Protein AF-0000000084770234 (afdb_homodimer)

Radius of gyration: 24.76 Å; Cα contacts (8 Å, |Δi|>4): 923; chains: 2; bounding box: 80×74×51 Å

Solvent-accessible surface area (backbone atoms only — not comparable to full-atom values): 25703 Å² total; per-residue (Å²): 112,69,66,36,48,53,51,21,36,55,40,20,42,49,24,14,49,23,6,31,49,19,10,47,62,49,57,75,41,78,80,66,53,59,42,56,46,5,31,51,28,8,23,37,27,14,31,39,46,32,45,17,38,73,40,32,38,40,50,13,32,72,72,62,31,62,66,55,21,48,52,26,16,51,47,20,30,52,51,44,58,55,52,54,74,68,56,74,75,61,76,73,66,73,74,65,77,80,74,58,70,90,70,72,87,74,76,69,66,60,59,54,49,50,50,52,49,29,36,53,33,33,39,43,14,51,53,42,29,52,51,45,20,63,40,27,21,55,50,9,35,50,28,29,53,28,23,67,77,27,63,69,50,14,51,53,48,25,52,55,47,18,62,58,22,21,52,49,6,32,52,20,13,46,33,27,26,63,39,65,71,30,57,62,60,12,36,48,49,16,30,55,19,18,46,25,8,34,51,19,24,53,49,39,56,72,75,42,69,83,64,71,58,65,61,56,51,40,32,50,43,7,15,35,17,19,33,41,43,44,47,27,62,65,41,30,40,54,47,3,33,74,40,34,32,56,70,52,10,43,51,25,18,52,52,20,23,50,52,40,50,51,50,54,49,56,49,55,71,69,43,68,80,87,62,70,126,113,68,66,38,48,54,50,21,37,55,40,20,43,49,24,13,48,22,6,29,49,18,11,46,62,48,58,75,41,76,79,64,53,57,43,57,48,5,32,50,27,8,23,36,29,12,31,38,46,33,45,18,39,73,39,32,38,39,51,15,32,73,71,61,30,60,66,54,22,49,53,28,17,52,48,19,30,52,51,45,58,56,52,55,73,68,56,73,75,62,77,69,66,71,72,64,74,79,74,57,69,87,69,71,83,74,73,68,65,61,59,52,51,50,49,52,50,29,36,53,33,34,38,42,14,52,53,43,27,51,51,45,20,63,39,26,20,56,51,9,34,49,28,29,53,28,22,66,76,29,63,68,51,15,50,54,48,27,52,54,47,19,62,56,23,22,51,50,5,32,52,18,12,46,33,26,25,64,40,65,70,29,56,63,60,12,37,49,48,15,30,56,20,18,46,25,9,34,50,20,25,53,48,39,56,71,75,43,70,85,66,70,55,66,64,55,50,39,33,51,44,8,15,36,18,19,32,41,42,44,47,26,60,64,42,29,41,53,47,4,33,74,39,34,31,57,70,53,10,42,52,25,18,50,51,20,24,50,52,41,50,50,51,52,49,55,50,53,72,70,44,69,80,88,64,71,126

Secondary structure (DSSP, 8-state):
-HHHHHHHHHHHHHHHHHHHHHHHHHHTSPPP-HHHHHHHHHHHHHHHHHIIIIIIIHHHHHHH-HHHHHHHHHHHHHHHHHHHTTSPPP-----SSTTSS---SS-THHHHHHHHHHHHHHHHHHHHHHHHHHHHHHHHHHHHHHHHH-HHHHHHHHHHHHHHHHHHHHHHHHHHHHHH--HHHHHHHHHHHHTHHHHHHHHHHHH-TT---HHH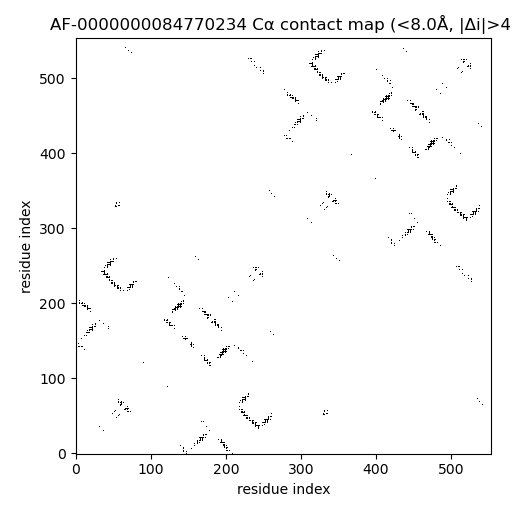HHHHHHHHHHHHHHHIIIIIHHHHHHHH-HHHHHHHHHHHHHHHHHHHHHHHHHS-TT---/-HHHHHHHHHHHHHHHHHHHHHHHHHHTSPPPPHHHHHHHHHHHHHHHHHIIIIIIIHHHHHHH-HHHHHHHHHHHHHHHHHHHTTSPPP-----SSTTSS---SS-THHHHHHHHHHHHHHHHHHHHHHHHHHHHHHHHHHHHHHHHH-HHHHHHHHHHHHHHHHHHHHHHHHHHHHHH--HHHHHHHHHHHHTHHHHHHHHHHHH-TT---HHHHHHHHHHHHHHHHHHIIIIIHHHHHHHH-HHHHHHHHHHHHHHHHHHHHHHHHHS-TT---

pLDDT: mean 82.77, std 14.8, range [34.56, 96.69]

Organism: Brachypodium distachyon (NCBI:txid15368)

Foldseek 3Di:
DVVLLVLLLVLLVLLLVLLLLLLVVQLVDPQDDLQVLLLLLLLLLLLLLLCLVVPLLVLLCVPQHDPLLVVLLVVLQVVLVVVLVPQDQDPPPPPPPPPPPPPDDDDPPVVVVVLVVLSLLQSLLLSLLVLLLLLLLLLSLVLSLLSVVHSLSSNLSSVLSSVSSSSSSNNNLNSNCNNVVDSCRSSVSSSVSSCSNSVNSVVCCVPPVPHDDPSVSSSSSSSSSNSSNNSSVPRSLVSSCVRNNDVSSNVSSVVSNVVSVVSVVVSVVVRPPVPSD/DVVLLVLLLVLLVLLLVLLLLLLVVQLVDPQDALQVLLLLLLLLLLLLLLCLVVPLLVLLCVPQHDPLLVVLLVVLQVVLVVVLVPQDQDPPPPPPPPPVPPPDDDDPPVVVVVLVVLSLLQSLLLSLLVLLLLLLLLLSVVLSLLSVVHSLSNNLSSVLSSVSSSSSSNNNLNSNCNNVVDSVRSSVSSSVSSCSNSVNSVVCCVPPVPHDDPSVSSSSSSSSSNSSNNSSVPRSLVSSCVRNNDVSSNVSSVVSNVVSVVSVVVSVVVRPPVPSD

Structure (mmCIF, N/CA/C/O backbone):
data_AF-0000000084770234-model_v1
#
loop_
_entity.id
_entity.type
_entity.pdbx_description
1 polymer 'Zinc transporter ZTP29'
#
loop_
_atom_site.group_PDB
_atom_site.id
_atom_site.type_symbol
_atom_site.label_atom_id
_atom_site.label_alt_id
_atom_site.label_comp_id
_atom_site.label_asym_id
_atom_site.label_entity_id
_atom_site.label_seq_id
_atom_site.pdbx_PDB_ins_code
_atom_site.Cartn_x
_atom_site.Cartn_y
_atom_site.Cartn_z
_atom_site.occupancy
_atom_site.B_iso_or_equiv
_atom_site.auth_seq_id
_atom_site.auth_comp_id
_atom_site.auth_asym_id
_atom_site.auth_atom_id
_atom_site.pdbx_PDB_model_num
ATOM 1 N N . MET A 1 1 ? 7.039 -36.281 -16.188 1 55.97 1 MET A N 1
ATOM 2 C CA . MET A 1 1 ? 7.621 -35.375 -15.188 1 55.97 1 MET A CA 1
ATOM 3 C C . MET A 1 1 ? 8.734 -34.531 -15.797 1 55.97 1 MET A C 1
ATOM 5 O O . MET A 1 1 ? 8.781 -33.312 -15.594 1 55.97 1 MET A O 1
ATOM 9 N N . GLU A 1 2 ? 9.531 -35.219 -16.656 1 64.38 2 GLU A N 1
ATOM 10 C CA . GLU A 1 2 ? 10.68 -34.594 -17.281 1 64.38 2 GLU A CA 1
ATOM 11 C C . GLU A 1 2 ? 10.242 -33.531 -18.297 1 64.38 2 GLU A C 1
ATOM 13 O O . GLU A 1 2 ? 10.805 -32.438 -18.344 1 64.38 2 GLU A O 1
ATOM 18 N N . SER A 1 3 ? 9.141 -33.844 -18.922 1 75.38 3 SER A N 1
ATOM 19 C CA . SER A 1 3 ? 8.703 -32.938 -19.969 1 75.38 3 SER A CA 1
ATOM 20 C C . SER A 1 3 ? 8.172 -31.625 -19.359 1 75.38 3 SER A C 1
ATOM 22 O O . SER A 1 3 ? 8.453 -30.547 -19.875 1 75.38 3 SER A O 1
ATOM 24 N N . HIS A 1 4 ? 7.617 -31.781 -18.234 1 82.25 4 HIS A N 1
ATOM 25 C CA . HIS A 1 4 ? 7.047 -30.594 -17.594 1 82.25 4 HIS A CA 1
ATOM 26 C C . HIS A 1 4 ? 8.141 -29.672 -17.047 1 82.25 4 HIS A C 1
ATOM 28 O O . HIS A 1 4 ? 7.992 -28.453 -17.047 1 82.25 4 HIS A O 1
ATOM 34 N N . VAL A 1 5 ? 9.258 -30.359 -16.75 1 86.88 5 VAL A N 1
ATOM 35 C CA . VAL A 1 5 ? 10.352 -29.594 -16.172 1 86.88 5 VAL A CA 1
ATOM 36 C C . VAL A 1 5 ? 10.984 -28.703 -17.266 1 86.88 5 VAL A C 1
ATOM 38 O O . VAL A 1 5 ? 11.227 -27.516 -17.031 1 86.88 5 VAL A O 1
ATOM 41 N N . TRP A 1 6 ? 11.156 -29.266 -18.406 1 90.69 6 TRP A N 1
ATOM 42 C CA . TRP A 1 6 ? 11.758 -28.531 -19.5 1 90.69 6 TRP A CA 1
ATOM 43 C C . TRP A 1 6 ? 10.852 -27.391 -19.938 1 90.69 6 TRP A C 1
ATOM 45 O O . TRP A 1 6 ? 11.32 -26.297 -20.266 1 90.69 6 TRP A O 1
ATOM 55 N N . VAL A 1 7 ? 9.672 -27.703 -19.984 1 90.62 7 VAL A N 1
ATOM 56 C CA . VAL A 1 7 ? 8.695 -26.688 -20.359 1 90.62 7 VAL A CA 1
ATOM 57 C C . VAL A 1 7 ? 8.703 -25.562 -19.328 1 90.62 7 VAL A C 1
ATOM 59 O O . VAL A 1 7 ? 8.758 -24.375 -19.688 1 90.62 7 VAL A O 1
ATOM 62 N N . ALA A 1 8 ? 8.672 -25.969 -18.094 1 90.94 8 ALA A N 1
ATOM 63 C CA . ALA A 1 8 ? 8.672 -24.984 -17.016 1 90.94 8 ALA A CA 1
ATOM 64 C C . ALA A 1 8 ? 9.945 -24.141 -17.031 1 90.94 8 ALA A C 1
ATOM 66 O O . ALA A 1 8 ? 9.906 -22.938 -16.797 1 90.94 8 ALA A O 1
ATOM 67 N N . LEU A 1 9 ? 11.008 -24.797 -17.328 1 93.25 9 LEU A N 1
ATOM 68 C CA . LEU A 1 9 ? 12.289 -24.094 -17.391 1 93.25 9 LEU A CA 1
ATOM 69 C C . LEU A 1 9 ? 12.297 -23.094 -18.547 1 93.25 9 LEU A C 1
ATOM 71 O O . LEU A 1 9 ? 12.727 -21.953 -18.375 1 93.25 9 LEU A O 1
ATOM 75 N N . ALA A 1 10 ? 11.859 -23.484 -19.625 1 93.94 10 ALA A N 1
ATOM 76 C CA . ALA A 1 10 ? 11.781 -22.578 -20.781 1 93.94 10 ALA A CA 1
ATOM 77 C C . ALA A 1 10 ? 10.883 -21.391 -20.484 1 93.94 10 ALA A C 1
ATOM 79 O O . ALA A 1 10 ? 11.242 -20.25 -20.797 1 93.94 10 ALA A O 1
ATOM 80 N N . LEU A 1 11 ? 9.797 -21.672 -19.891 1 91.44 11 LEU A N 1
ATOM 81 C CA . LEU A 1 11 ? 8.844 -20.609 -19.562 1 91.44 11 LEU A CA 1
ATOM 82 C C . LEU A 1 11 ? 9.43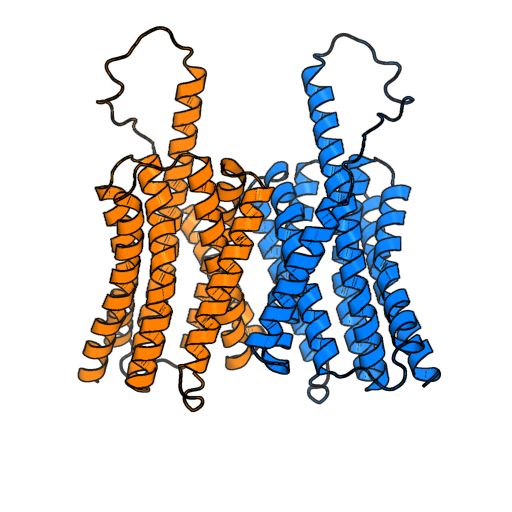8 -19.656 -18.531 1 91.44 11 LEU A C 1
ATOM 84 O O . LEU A 1 11 ? 9.242 -18.438 -18.625 1 91.44 11 LEU A O 1
ATOM 88 N N . SER A 1 12 ? 10.102 -20.203 -17.594 1 92.25 12 SER A N 1
ATOM 89 C CA . SER A 1 12 ? 10.703 -19.375 -16.547 1 92.25 12 SER A CA 1
ATOM 90 C C . SER A 1 12 ? 11.836 -18.516 -17.125 1 92.25 12 SER A C 1
ATOM 92 O O . SER A 1 12 ? 12.102 -17.422 -16.625 1 92.25 12 SER A O 1
ATOM 94 N N . PHE A 1 13 ? 12.461 -19 -18.156 1 93.62 13 PHE A N 1
ATOM 95 C CA . PHE A 1 13 ? 13.492 -18.203 -18.812 1 93.62 13 PHE A CA 1
ATOM 96 C C . PHE A 1 13 ? 12.875 -16.984 -19.5 1 93.62 13 PHE A C 1
ATOM 98 O O . PHE A 1 13 ? 13.5 -15.922 -19.562 1 93.62 13 PHE A O 1
ATOM 105 N N . VAL A 1 14 ? 11.703 -17.141 -19.938 1 91 14 VAL A N 1
ATOM 106 C CA . VAL A 1 14 ? 11 -16 -20.516 1 91 14 VAL A CA 1
ATOM 107 C C . VAL A 1 14 ? 10.828 -14.914 -19.453 1 91 14 VAL A C 1
ATOM 109 O O . VAL A 1 14 ? 11.062 -13.734 -19.719 1 91 14 VAL A O 1
ATOM 112 N N . GLY A 1 15 ? 10.453 -15.336 -18.312 1 88.38 15 GLY A N 1
ATOM 113 C CA . GLY A 1 15 ? 10.352 -14.391 -17.219 1 88.38 15 GLY A CA 1
ATOM 114 C C . GLY A 1 15 ? 11.664 -13.727 -16.859 1 88.38 15 GLY A C 1
ATOM 115 O O . GLY A 1 15 ? 11.742 -12.5 -16.75 1 88.38 15 GLY A O 1
ATOM 116 N N . GLY A 1 16 ? 12.641 -14.555 -16.734 1 90.19 16 GLY A N 1
ATOM 117 C CA . GLY A 1 16 ? 13.969 -14.031 -16.438 1 90.19 16 GLY A CA 1
ATOM 118 C C . GLY A 1 16 ? 14.477 -13.062 -17.484 1 90.19 16 GLY A C 1
ATOM 119 O O . GLY A 1 16 ? 15.023 -12.008 -17.156 1 90.19 16 GLY A O 1
ATOM 120 N N . LEU A 1 17 ? 14.289 -13.375 -18.688 1 93.69 17 LEU A N 1
ATOM 121 C CA . LEU A 1 17 ? 14.742 -12.547 -19.797 1 93.69 17 LEU A CA 1
ATOM 122 C C . LEU A 1 17 ? 13.945 -11.242 -19.859 1 93.69 17 LEU A C 1
ATOM 124 O O . LEU A 1 17 ? 14.461 -10.219 -20.312 1 93.69 17 LEU A O 1
ATOM 128 N N . SER A 1 18 ? 12.766 -11.297 -19.438 1 93 18 SER A N 1
ATOM 129 C CA . SER A 1 18 ? 11.953 -10.086 -19.406 1 93 18 SER A CA 1
ATOM 130 C C . SER A 1 18 ? 12.531 -9.07 -18.422 1 93 18 SER A C 1
ATOM 132 O O . SER A 1 18 ? 12.508 -7.863 -18.688 1 93 18 SER A O 1
ATOM 134 N N . THR A 1 19 ? 13.008 -9.57 -17.312 1 93.5 19 THR A N 1
ATOM 135 C CA . THR A 1 19 ? 13.711 -8.688 -16.391 1 93.5 19 THR A CA 1
ATOM 136 C C . THR A 1 19 ? 14.93 -8.07 -17.062 1 93.5 19 THR A C 1
ATOM 138 O O . THR A 1 19 ? 15.195 -6.875 -16.906 1 93.5 19 THR A O 1
ATOM 141 N N . SER A 1 20 ? 15.617 -8.859 -17.844 1 94.81 20 SER A N 1
ATOM 142 C CA . SER A 1 20 ? 16.766 -8.375 -18.609 1 94.81 20 SER A CA 1
ATOM 143 C C . SER A 1 20 ? 16.344 -7.324 -19.625 1 94.81 20 SER A C 1
ATOM 145 O O . SER A 1 20 ? 17.062 -6.352 -19.859 1 94.81 20 SER A O 1
ATOM 147 N N . LEU A 1 21 ? 15.273 -7.57 -20.219 1 93.69 21 LEU A N 1
ATOM 148 C CA . LEU A 1 21 ? 14.75 -6.613 -21.188 1 93.69 21 LEU A CA 1
ATOM 149 C C . LEU A 1 21 ? 14.461 -5.27 -20.516 1 93.69 21 LEU A C 1
ATOM 151 O O . LEU A 1 21 ? 14.734 -4.215 -21.094 1 93.69 21 LEU A O 1
ATOM 155 N N . GLY A 1 22 ? 13.867 -5.297 -19.375 1 91.38 22 GLY A N 1
ATOM 156 C CA . GLY A 1 22 ? 13.672 -4.066 -18.625 1 91.38 22 GLY A CA 1
ATOM 157 C C . GLY A 1 22 ? 14.969 -3.32 -18.359 1 91.38 22 GLY A C 1
ATOM 158 O O . GLY A 1 22 ? 15.031 -2.098 -18.516 1 91.38 22 GLY A O 1
ATOM 159 N N . ALA A 1 23 ? 15.953 -4.094 -18 1 93.94 23 ALA A N 1
ATOM 160 C CA . ALA A 1 23 ? 17.266 -3.504 -17.766 1 93.94 23 ALA A CA 1
ATOM 161 C C . ALA A 1 23 ? 17.828 -2.891 -19.047 1 93.94 23 ALA A C 1
ATOM 163 O O . ALA A 1 23 ? 18.438 -1.825 -19.016 1 93.94 23 ALA A O 1
ATOM 164 N N . LEU A 1 24 ? 17.609 -3.553 -20.109 1 93.25 24 LEU A N 1
ATOM 165 C CA . LEU A 1 24 ? 18.078 -3.074 -21.406 1 93.25 24 LEU A CA 1
ATOM 166 C C . LEU A 1 24 ? 17.438 -1.732 -21.766 1 93.25 24 LEU A C 1
ATOM 168 O O . LEU A 1 24 ? 18.109 -0.849 -22.312 1 93.25 24 LEU A O 1
ATOM 172 N N . LEU A 1 25 ? 16.25 -1.594 -21.453 1 89.19 25 LEU A N 1
ATOM 173 C CA . LEU A 1 25 ? 15.539 -0.346 -21.719 1 89.19 25 LEU A CA 1
ATOM 174 C C . LEU A 1 25 ? 16.156 0.808 -20.938 1 89.19 25 LEU A C 1
ATOM 176 O O . LEU A 1 25 ? 16.172 1.947 -21.406 1 89.19 25 LEU A O 1
ATOM 180 N N . VAL A 1 26 ? 16.609 0.454 -19.812 1 89.5 26 VAL A N 1
ATOM 181 C CA . VAL A 1 26 ? 17.234 1.469 -18.969 1 89.5 26 VAL A CA 1
ATOM 182 C C . VAL A 1 26 ? 18.594 1.849 -19.516 1 89.5 26 VAL A C 1
ATOM 184 O O . VAL A 1 26 ? 18.906 3.033 -19.672 1 89.5 26 VAL A O 1
ATOM 187 N N . ILE A 1 27 ? 19.422 0.936 -19.938 1 90.38 27 ILE A N 1
ATOM 188 C CA . ILE A 1 27 ? 20.828 1.204 -20.25 1 90.38 27 ILE A CA 1
ATOM 189 C C . ILE A 1 27 ? 20.938 1.752 -21.672 1 90.38 27 ILE A C 1
ATOM 191 O O . ILE A 1 27 ? 21.984 2.297 -22.062 1 90.38 27 ILE A O 1
ATOM 195 N N . LEU A 1 28 ? 19.938 1.531 -22.422 1 91.5 28 LEU A N 1
ATOM 196 C CA . LEU A 1 28 ? 19.938 2.078 -23.781 1 91.5 28 LEU A CA 1
ATOM 197 C C . LEU A 1 28 ? 19.672 3.58 -23.75 1 91.5 28 LEU A C 1
ATOM 199 O O . LEU A 1 28 ? 19.859 4.262 -24.766 1 91.5 28 LEU A O 1
ATOM 203 N N . ASN A 1 29 ? 19.281 4.098 -22.672 1 85.69 29 ASN A N 1
ATOM 204 C CA . ASN A 1 29 ? 19.047 5.527 -22.484 1 85.69 29 ASN A CA 1
ATOM 205 C C . ASN A 1 29 ? 20.141 6.164 -21.625 1 85.69 29 ASN A C 1
ATOM 207 O O . ASN A 1 29 ? 20.844 5.469 -20.891 1 85.69 29 ASN A O 1
ATOM 211 N N . PRO A 1 30 ? 20.297 7.496 -21.922 1 82.62 30 PRO A N 1
ATOM 212 C CA . PRO A 1 30 ? 21.25 8.172 -21.031 1 82.62 30 PRO A CA 1
ATOM 213 C C . PRO A 1 30 ? 20.828 8.125 -19.562 1 82.62 30 PRO A C 1
ATOM 215 O O . PRO A 1 30 ? 19.656 7.953 -19.266 1 82.62 30 PRO A O 1
ATOM 218 N N . THR A 1 31 ? 21.828 8.219 -18.75 1 79.25 31 THR A N 1
ATOM 219 C CA . THR A 1 31 ? 21.562 8.203 -17.312 1 79.25 31 THR A CA 1
ATOM 220 C C . THR A 1 31 ? 20.531 9.258 -16.938 1 79.25 31 THR A C 1
ATOM 222 O O . THR A 1 31 ? 20.641 10.414 -17.344 1 79.25 31 THR A O 1
ATOM 225 N N . PRO A 1 32 ? 19.594 8.758 -16.266 1 77.56 32 PRO A N 1
ATOM 226 C CA . PRO A 1 32 ? 18.547 9.719 -15.906 1 77.56 32 PRO A CA 1
ATOM 227 C C . PRO A 1 32 ? 19 10.719 -14.836 1 77.56 32 PRO A C 1
ATOM 229 O O . PRO A 1 32 ? 19.984 10.469 -14.133 1 77.56 32 PRO A O 1
ATOM 232 N N . ASP A 1 33 ? 18.328 11.852 -14.891 1 84 33 ASP A N 1
ATOM 233 C CA . ASP A 1 33 ? 18.547 12.766 -13.781 1 84 33 ASP A CA 1
ATOM 234 C C . ASP A 1 33 ? 17.797 12.305 -12.531 1 84 33 ASP A C 1
ATOM 236 O O . ASP A 1 33 ? 17.078 11.305 -12.57 1 84 33 ASP A O 1
ATOM 240 N N . LEU A 1 34 ? 18 12.953 -11.492 1 83.81 34 LEU A N 1
ATOM 241 C CA . LEU A 1 34 ? 17.453 12.555 -10.195 1 83.81 34 LEU A CA 1
ATOM 242 C C . LEU A 1 34 ? 15.938 12.555 -10.219 1 83.81 34 LEU A C 1
ATOM 244 O O . LEU A 1 34 ? 15.305 11.656 -9.664 1 83.81 34 LEU A O 1
ATOM 248 N N . LYS A 1 35 ? 15.422 13.508 -10.898 1 89.44 35 LYS A N 1
ATOM 249 C CA . LYS A 1 35 ? 13.969 13.602 -10.953 1 89.44 35 LYS A CA 1
ATOM 250 C C . LYS A 1 35 ? 13.367 12.43 -11.727 1 89.44 35 LYS A C 1
ATOM 252 O O . LYS A 1 35 ? 12.398 11.812 -11.281 1 89.44 35 LYS A O 1
ATOM 257 N N . ARG A 1 36 ? 13.922 12.141 -12.836 1 87.06 36 ARG A N 1
ATOM 258 C CA . ARG A 1 36 ? 13.453 11.023 -13.641 1 87.06 36 ARG A CA 1
ATOM 259 C C . ARG A 1 36 ? 13.641 9.703 -12.898 1 87.06 36 ARG A C 1
ATOM 261 O O . ARG A 1 36 ? 12.789 8.812 -12.977 1 87.06 36 ARG A O 1
ATOM 268 N N . LEU A 1 37 ? 14.727 9.617 -12.227 1 85.12 37 LEU A N 1
ATOM 269 C CA . LEU A 1 37 ? 14.969 8.438 -11.414 1 85.12 37 LEU A CA 1
ATOM 270 C C . LEU A 1 37 ? 13.867 8.258 -10.375 1 85.12 37 LEU A C 1
ATOM 272 O O . LEU A 1 37 ? 13.32 7.16 -10.219 1 85.12 37 LEU A O 1
ATOM 276 N N . GLY A 1 38 ? 13.562 9.312 -9.75 1 90.06 38 GLY A N 1
ATOM 277 C CA . GLY A 1 38 ? 12.516 9.266 -8.742 1 90.06 38 GLY A CA 1
ATOM 278 C C . GLY A 1 38 ? 11.164 8.883 -9.305 1 90.06 38 GLY A C 1
ATOM 279 O O . GLY A 1 38 ? 10.445 8.078 -8.719 1 90.06 38 GLY A O 1
ATOM 280 N N . LEU A 1 39 ? 10.852 9.391 -10.445 1 91.56 39 LEU A N 1
ATOM 281 C CA . LEU A 1 39 ? 9.57 9.094 -11.086 1 91.56 39 LEU A CA 1
ATOM 282 C C . LEU A 1 39 ? 9.484 7.625 -11.477 1 91.56 39 LEU A C 1
ATOM 284 O O . LEU A 1 39 ? 8.461 6.98 -11.258 1 91.56 39 LEU A O 1
ATOM 288 N N . LEU A 1 40 ? 10.547 7.184 -11.984 1 86.94 40 LEU A N 1
ATOM 289 C CA . LEU A 1 40 ? 10.562 5.789 -12.414 1 86.94 40 LEU A CA 1
ATOM 290 C C . LEU A 1 40 ? 10.516 4.852 -11.211 1 86.94 40 LEU A C 1
ATOM 292 O O . LEU A 1 40 ? 9.906 3.779 -11.281 1 86.94 40 LEU A O 1
ATOM 296 N N . GLN A 1 41 ? 11.133 5.281 -10.18 1 87.56 41 GLN A N 1
ATOM 297 C CA . GLN A 1 41 ? 11.047 4.504 -8.945 1 87.56 41 GLN A CA 1
ATOM 298 C C . GLN A 1 41 ? 9.625 4.5 -8.398 1 87.56 41 GLN A C 1
ATOM 300 O O . GLN A 1 41 ? 9.148 3.475 -7.902 1 87.56 41 GLN A O 1
ATOM 305 N N . GLY A 1 42 ? 9 5.621 -8.453 1 92.5 42 GLY A N 1
ATOM 306 C CA . GLY A 1 42 ? 7.605 5.68 -8.055 1 92.5 42 GLY A CA 1
ATOM 307 C C . GLY A 1 42 ? 6.707 4.789 -8.891 1 92.5 42 GLY A C 1
ATOM 308 O O . GLY A 1 42 ? 5.848 4.086 -8.352 1 92.5 42 GLY A O 1
ATOM 309 N N . PHE A 1 43 ? 6.941 4.84 -10.148 1 91.44 43 PHE A N 1
ATOM 310 C CA . PHE A 1 43 ? 6.195 3.988 -11.07 1 91.44 43 PHE A CA 1
ATOM 311 C C . PHE A 1 43 ? 6.379 2.518 -10.719 1 91.44 43 PHE A C 1
ATOM 313 O O . PHE A 1 43 ? 5.406 1.767 -10.633 1 91.44 43 PHE A O 1
ATOM 320 N N . ALA A 1 44 ? 7.621 2.168 -10.477 1 86.5 44 ALA A N 1
ATOM 321 C CA . ALA A 1 44 ? 7.938 0.794 -10.086 1 86.5 44 ALA A CA 1
ATOM 322 C C . ALA A 1 44 ? 7.277 0.436 -8.758 1 86.5 44 ALA A C 1
ATOM 324 O O . ALA A 1 44 ? 6.777 -0.678 -8.586 1 86.5 44 ALA A O 1
ATOM 325 N N . ALA A 1 45 ? 7.305 1.336 -7.832 1 91.56 45 ALA A N 1
ATOM 326 C CA . ALA A 1 45 ? 6.668 1.127 -6.535 1 91.56 45 ALA A CA 1
ATOM 327 C C . ALA A 1 45 ? 5.184 0.82 -6.695 1 91.56 45 ALA A C 1
ATOM 329 O O . ALA A 1 45 ? 4.656 -0.086 -6.043 1 91.56 45 ALA A O 1
ATOM 330 N N . GLY A 1 46 ? 4.527 1.539 -7.559 1 92.56 46 GLY A N 1
ATOM 331 C CA . GLY A 1 46 ? 3.115 1.305 -7.82 1 92.56 46 GLY A CA 1
ATOM 332 C C . GLY A 1 46 ? 2.838 -0.064 -8.414 1 92.56 46 GLY A C 1
ATOM 333 O O . GLY A 1 46 ? 1.894 -0.743 -8 1 92.56 46 GLY A O 1
ATOM 334 N N . LEU A 1 47 ? 3.615 -0.396 -9.367 1 87.19 47 LEU A N 1
ATOM 335 C CA . LEU A 1 47 ? 3.477 -1.715 -9.969 1 87.19 47 LEU A CA 1
ATOM 336 C C . LEU A 1 47 ? 3.59 -2.812 -8.922 1 87.19 47 LEU A C 1
ATOM 338 O O . LEU A 1 47 ? 2.764 -3.727 -8.875 1 87.19 47 LEU A O 1
ATOM 342 N N . MET A 1 48 ? 4.566 -2.629 -8.086 1 86.31 48 MET A N 1
ATOM 343 C CA . MET A 1 48 ? 4.871 -3.652 -7.094 1 86.31 48 MET A CA 1
ATOM 344 C C . MET A 1 48 ? 3.783 -3.711 -6.023 1 86.31 48 MET A C 1
ATOM 346 O O . MET A 1 48 ? 3.402 -4.797 -5.578 1 86.31 48 MET A O 1
ATOM 350 N N . LEU A 1 49 ? 3.301 -2.607 -5.598 1 91.69 49 LEU A N 1
ATOM 351 C CA . LEU A 1 49 ? 2.229 -2.586 -4.609 1 91.69 49 LEU A CA 1
ATOM 352 C C . LEU A 1 49 ? 0.963 -3.23 -5.168 1 91.69 49 LEU A C 1
ATOM 354 O O . LEU A 1 49 ? 0.273 -3.967 -4.461 1 91.69 49 LEU A O 1
ATOM 358 N N . SER A 1 50 ? 0.698 -2.932 -6.371 1 90.12 50 SER A N 1
ATOM 359 C CA . SER A 1 50 ? -0.491 -3.496 -7 1 90.12 50 SER A CA 1
ATOM 360 C C . SER A 1 50 ? -0.413 -5.016 -7.066 1 90.12 50 SER A C 1
ATOM 362 O O . SER A 1 50 ? -1.363 -5.711 -6.703 1 90.12 50 SER A O 1
ATOM 364 N N . ILE A 1 51 ? 0.684 -5.523 -7.512 1 83.75 51 ILE A N 1
ATOM 365 C CA . ILE A 1 51 ? 0.829 -6.973 -7.621 1 83.75 51 ILE A CA 1
ATOM 366 C C . ILE A 1 51 ? 0.786 -7.598 -6.227 1 83.75 51 ILE A C 1
ATOM 368 O O . ILE A 1 51 ? 0.213 -8.672 -6.039 1 83.75 51 ILE A O 1
ATOM 372 N N . SER A 1 52 ? 1.422 -6.941 -5.297 1 90 52 SER A N 1
ATOM 373 C CA . SER A 1 52 ? 1.495 -7.453 -3.932 1 90 52 SER A CA 1
ATOM 374 C C . SER A 1 52 ? 0.106 -7.59 -3.316 1 90 52 SER A C 1
ATOM 376 O O . SER A 1 52 ? -0.252 -8.656 -2.811 1 90 52 SER A O 1
ATOM 378 N N . PHE A 1 53 ? -0.716 -6.574 -3.496 1 91.38 53 PHE A N 1
ATOM 379 C CA . PHE A 1 53 ? -1.957 -6.543 -2.732 1 91.38 53 PHE A CA 1
ATOM 380 C C . PHE A 1 53 ? -3.137 -6.98 -3.594 1 91.38 53 PHE A C 1
ATOM 382 O O . PHE A 1 53 ? -4.039 -7.672 -3.117 1 91.38 53 PHE A O 1
ATOM 389 N N . LEU A 1 54 ? -3.168 -6.629 -4.828 1 88.69 54 LEU A N 1
ATOM 390 C CA . LEU A 1 54 ? -4.352 -6.855 -5.648 1 88.69 54 LEU A CA 1
ATOM 391 C C . LEU A 1 54 ? -4.27 -8.203 -6.359 1 88.69 54 LEU A C 1
ATOM 393 O O . LEU A 1 54 ? -5.242 -8.641 -6.977 1 88.69 54 LEU A O 1
ATOM 397 N N . ASP A 1 55 ? -3.164 -8.805 -6.238 1 86.62 55 ASP A N 1
ATOM 398 C CA . ASP A 1 55 ? -3.029 -10.102 -6.891 1 86.62 55 ASP A CA 1
ATOM 399 C C . ASP A 1 55 ? -2.549 -11.164 -5.902 1 86.62 55 ASP A C 1
ATOM 401 O O . ASP A 1 55 ? -3.352 -11.938 -5.379 1 86.62 55 ASP A O 1
ATOM 405 N N . LEU A 1 56 ? -1.311 -11.039 -5.383 1 86.19 56 LEU A N 1
ATOM 406 C CA . LEU A 1 56 ? -0.706 -12.078 -4.559 1 86.19 56 LEU A CA 1
ATOM 407 C C . LEU A 1 56 ? -1.455 -12.234 -3.24 1 86.19 56 LEU A C 1
ATOM 409 O O . LEU A 1 56 ? -1.931 -13.328 -2.918 1 86.19 56 LEU A O 1
ATOM 413 N N . ALA A 1 57 ? -1.593 -11.164 -2.557 1 90.69 57 ALA A N 1
ATOM 414 C CA . ALA A 1 57 ? -2.305 -11.227 -1.282 1 90.69 57 ALA A CA 1
ATOM 415 C C . ALA A 1 57 ? -3.775 -11.57 -1.492 1 90.69 57 ALA A C 1
ATOM 417 O O . ALA A 1 57 ? -4.344 -12.383 -0.754 1 90.69 57 ALA A O 1
ATOM 418 N N . HIS A 1 58 ? -4.344 -10.961 -2.484 1 89.94 58 HIS A N 1
ATOM 419 C CA . HIS A 1 58 ? -5.746 -11.211 -2.789 1 89.94 58 HIS A CA 1
ATOM 420 C C . HIS A 1 58 ? -6 -12.688 -3.064 1 89.94 58 HIS A C 1
ATOM 422 O O . HIS A 1 58 ? -6.902 -13.289 -2.482 1 89.94 58 HIS A O 1
ATOM 428 N N . ASN A 1 59 ? -5.23 -13.289 -3.895 1 87.62 59 ASN A N 1
ATOM 429 C CA . ASN A 1 59 ? -5.391 -14.703 -4.246 1 87.62 59 ASN A CA 1
ATOM 430 C C . ASN A 1 59 ? -5.145 -15.609 -3.045 1 87.62 59 ASN A C 1
ATOM 432 O O . ASN A 1 59 ? -5.859 -16.594 -2.854 1 87.62 59 ASN A O 1
ATOM 436 N N . ALA A 1 60 ? -4.172 -15.266 -2.291 1 91 60 ALA A N 1
ATOM 437 C CA . ALA A 1 60 ? -3.869 -16.078 -1.112 1 91 60 ALA A CA 1
ATOM 438 C C . ALA A 1 60 ? -5.016 -16.016 -0.104 1 91 60 ALA A C 1
ATOM 440 O O . ALA A 1 60 ? -5.395 -17.047 0.467 1 91 60 ALA A O 1
ATOM 441 N N . LEU A 1 61 ? -5.586 -14.875 0.066 1 91.88 61 LEU A N 1
ATOM 442 C CA . LEU A 1 61 ? -6.711 -14.727 0.982 1 91.88 61 LEU A CA 1
ATOM 443 C C . LEU A 1 61 ? -7.895 -15.578 0.535 1 91.88 61 LEU A C 1
ATOM 445 O O . LEU A 1 61 ? -8.57 -16.203 1.362 1 91.88 61 LEU A O 1
ATOM 449 N N . ASN A 1 62 ? -8.102 -15.648 -0.718 1 91.06 62 ASN A N 1
ATOM 450 C CA . ASN A 1 62 ? -9.227 -16.406 -1.268 1 91.06 62 ASN A CA 1
ATOM 451 C C . ASN A 1 62 ? -8.945 -17.906 -1.26 1 91.06 62 ASN A C 1
ATOM 453 O O . ASN A 1 62 ? -9.859 -18.703 -1.078 1 91.06 62 ASN A O 1
ATOM 457 N N . SER A 1 63 ? -7.691 -18.297 -1.412 1 90.12 63 SER A N 1
ATOM 458 C CA . SER A 1 63 ? -7.344 -19.688 -1.612 1 90.12 63 SER A CA 1
ATOM 459 C C . SER A 1 63 ? -7.117 -20.406 -0.281 1 90.12 63 SER A C 1
ATOM 461 O O . SER A 1 63 ? -7.559 -21.531 -0.093 1 90.12 63 SER A O 1
ATOM 463 N N . ILE A 1 64 ? -6.453 -19.75 0.646 1 92.81 64 ILE A N 1
ATOM 464 C CA . ILE A 1 64 ? -6.055 -20.5 1.83 1 92.81 64 ILE A CA 1
ATOM 465 C C . ILE A 1 64 ? -6.633 -19.844 3.08 1 92.81 64 ILE A C 1
ATOM 467 O O . ILE A 1 64 ? -6.41 -20.312 4.195 1 92.81 64 ILE A O 1
ATOM 471 N N . GLY A 1 65 ? -7.375 -18.797 2.877 1 91.75 65 GLY A N 1
ATOM 472 C CA . GLY A 1 65 ? -8.047 -18.156 4 1 91.75 65 GLY A CA 1
ATOM 473 C C . GLY A 1 65 ? -7.305 -16.953 4.531 1 91.75 65 GLY A C 1
ATOM 474 O O . GLY A 1 65 ? -6.105 -16.797 4.289 1 91.75 65 GLY A O 1
ATOM 475 N N . PHE A 1 66 ? -7.988 -16.188 5.309 1 91.06 66 PHE A N 1
ATOM 476 C CA . PHE A 1 66 ? -7.52 -14.883 5.758 1 91.06 66 PHE A CA 1
ATOM 477 C C . PHE A 1 66 ? -6.328 -15.039 6.695 1 91.06 66 PHE A C 1
ATOM 479 O O . PHE A 1 66 ? -5.293 -14.391 6.504 1 91.06 66 PHE A O 1
ATOM 486 N N . LEU A 1 67 ? -6.441 -15.875 7.656 1 91.56 67 LEU A N 1
ATOM 487 C CA . LEU A 1 67 ? -5.406 -16 8.672 1 91.56 67 LEU A CA 1
ATOM 488 C C . LEU A 1 67 ? -4.109 -16.531 8.062 1 91.56 67 LEU A C 1
ATOM 490 O O . LEU A 1 67 ? -3.049 -15.93 8.227 1 91.56 67 LEU A O 1
ATOM 494 N N . LYS A 1 68 ? -4.195 -17.625 7.352 1 94.5 68 LYS A N 1
ATOM 495 C CA . LYS A 1 68 ? -3.012 -18.25 6.766 1 94.5 68 LYS A CA 1
ATOM 496 C C . LYS A 1 68 ? -2.324 -17.312 5.781 1 94.5 68 LYS A C 1
ATOM 498 O O . LYS A 1 68 ? -1.098 -17.188 5.789 1 94.5 68 LYS A O 1
ATOM 503 N N . ALA A 1 69 ? -3.145 -16.688 4.961 1 94.44 69 ALA A N 1
ATOM 504 C CA . ALA A 1 69 ? -2.6 -15.766 3.969 1 94.44 69 ALA A CA 1
ATOM 505 C C . ALA A 1 69 ? -1.837 -14.633 4.641 1 94.44 69 ALA A C 1
ATOM 507 O O . ALA A 1 69 ? -0.734 -14.281 4.215 1 94.44 69 ALA A O 1
ATOM 508 N N . ASN A 1 70 ? -2.418 -14.109 5.699 1 94.5 70 ASN A N 1
ATOM 509 C CA . ASN A 1 70 ? -1.771 -13.008 6.406 1 94.5 70 ASN A CA 1
ATOM 510 C C . ASN A 1 70 ? -0.502 -13.469 7.117 1 94.5 70 ASN A C 1
ATOM 512 O O . ASN A 1 70 ? 0.496 -12.75 7.141 1 94.5 70 ASN A O 1
ATOM 516 N N . LEU A 1 71 ? -0.551 -14.617 7.707 1 95.75 71 LEU A N 1
ATOM 517 C CA . LEU A 1 71 ? 0.633 -15.133 8.383 1 95.75 71 LEU A CA 1
ATOM 518 C C . LEU A 1 71 ? 1.788 -15.305 7.398 1 95.75 71 LEU A C 1
ATOM 520 O O . LEU A 1 71 ? 2.924 -14.93 7.699 1 95.75 71 LEU A O 1
ATOM 524 N N . TRP A 1 72 ? 1.51 -15.852 6.238 1 93.88 72 TRP A N 1
ATOM 525 C CA . TRP A 1 72 ? 2.531 -16 5.207 1 93.88 72 TRP A CA 1
ATOM 526 C C . TRP A 1 72 ? 3.031 -14.648 4.723 1 93.88 72 TRP A C 1
ATOM 528 O O . TRP A 1 72 ? 4.238 -14.453 4.551 1 93.88 72 TRP A O 1
ATOM 538 N N . PHE A 1 73 ? 2.096 -13.742 4.508 1 95.5 73 PHE A N 1
ATOM 539 C CA . PHE A 1 73 ? 2.439 -12.398 4.047 1 95.5 73 PHE A CA 1
ATOM 540 C C . PHE A 1 73 ? 3.408 -11.727 5.012 1 95.5 73 PHE A C 1
ATOM 542 O O . PHE A 1 73 ? 4.469 -11.25 4.598 1 95.5 73 PHE A O 1
ATOM 549 N N . PHE A 1 74 ? 3.061 -11.758 6.258 1 96.69 74 PHE A N 1
ATOM 550 C CA . PHE A 1 74 ? 3.883 -11.07 7.25 1 96.69 74 PHE A CA 1
ATOM 551 C C . PHE A 1 74 ? 5.168 -11.844 7.508 1 96.69 74 PHE A C 1
ATOM 553 O O . PHE A 1 74 ? 6.188 -11.258 7.879 1 96.69 74 PHE A O 1
ATOM 560 N N . ALA A 1 75 ? 5.133 -13.148 7.324 1 95.81 75 ALA A N 1
ATOM 561 C CA . ALA A 1 75 ? 6.375 -13.914 7.375 1 95.81 75 ALA A CA 1
ATOM 562 C C . ALA A 1 75 ? 7.352 -13.445 6.301 1 95.81 75 ALA A C 1
ATOM 564 O O . ALA A 1 75 ? 8.555 -13.359 6.543 1 95.81 75 ALA A O 1
ATOM 565 N N . GLY A 1 76 ? 6.816 -13.203 5.125 1 93.25 76 GLY A N 1
ATOM 566 C CA . GLY A 1 76 ? 7.641 -12.648 4.062 1 93.25 76 GLY A CA 1
ATOM 567 C C . GLY A 1 76 ? 8.219 -11.289 4.406 1 93.25 76 GLY A C 1
ATOM 568 O O . GLY A 1 76 ? 9.398 -11.031 4.148 1 93.25 76 GLY A O 1
ATOM 569 N N . VAL A 1 77 ? 7.395 -10.453 5.031 1 94.69 77 VAL A N 1
ATOM 570 C CA . VAL A 1 77 ? 7.832 -9.133 5.465 1 94.69 77 VAL A CA 1
ATOM 571 C C . VAL A 1 77 ? 8.984 -9.258 6.457 1 94.69 77 VAL A C 1
ATOM 573 O O . VAL A 1 77 ? 10.023 -8.625 6.293 1 94.69 77 VAL A O 1
ATOM 576 N N . LEU A 1 78 ? 8.797 -10.094 7.457 1 94.94 78 LEU A N 1
ATOM 577 C CA . LEU A 1 78 ? 9.789 -10.273 8.508 1 94.94 78 LEU A CA 1
ATOM 578 C C . LEU A 1 78 ? 11.062 -10.898 7.949 1 94.94 78 LEU A C 1
ATOM 580 O O . LEU A 1 78 ? 12.172 -10.5 8.312 1 94.94 78 LEU A O 1
ATOM 584 N N . PHE A 1 79 ? 10.898 -11.859 7.105 1 92.69 79 PHE A N 1
ATOM 585 C CA . PHE A 1 79 ? 12.031 -12.539 6.496 1 92.69 79 PHE A CA 1
ATOM 586 C C . PHE A 1 79 ? 12.891 -11.555 5.699 1 92.69 79 PHE A C 1
ATOM 588 O O . PHE A 1 79 ? 14.109 -11.508 5.871 1 92.69 79 PHE A O 1
ATOM 595 N N . PHE A 1 80 ? 12.289 -10.766 4.883 1 90.5 80 PHE A N 1
ATOM 596 C CA . PHE A 1 80 ? 13.055 -9.82 4.082 1 90.5 80 PHE A CA 1
ATOM 597 C C . PHE A 1 80 ? 13.648 -8.719 4.957 1 90.5 80 PHE A C 1
ATOM 599 O O . PHE A 1 80 ? 14.766 -8.258 4.715 1 90.5 80 PHE A O 1
ATOM 606 N N . GLY A 1 81 ? 12.859 -8.234 5.906 1 90.31 81 GLY A N 1
ATOM 607 C CA . GLY A 1 81 ? 13.414 -7.289 6.859 1 90.31 81 GLY A CA 1
ATOM 608 C C . GLY A 1 81 ? 14.672 -7.797 7.543 1 90.31 81 GLY A C 1
ATOM 609 O O . GLY A 1 81 ? 15.602 -7.027 7.785 1 90.31 81 GLY A O 1
ATOM 610 N N . PHE A 1 82 ? 14.648 -9.055 7.809 1 91.44 82 PHE A N 1
ATOM 611 C CA . PHE A 1 82 ? 15.812 -9.688 8.422 1 91.44 82 PHE A CA 1
ATOM 612 C C . PHE A 1 82 ? 16.969 -9.75 7.438 1 91.44 82 PHE A C 1
ATOM 614 O O . PHE A 1 82 ? 18.125 -9.477 7.801 1 91.44 82 PHE A O 1
ATOM 621 N N . ILE A 1 83 ? 16.797 -10.062 6.195 1 89 83 ILE A N 1
ATOM 622 C CA . ILE A 1 83 ? 17.828 -10.188 5.168 1 89 83 ILE A CA 1
ATOM 623 C C . ILE A 1 83 ? 18.484 -8.828 4.918 1 89 83 ILE A C 1
ATOM 625 O O . ILE A 1 83 ? 19.688 -8.75 4.734 1 89 83 ILE A O 1
ATOM 629 N N . VAL A 1 84 ? 17.672 -7.801 4.918 1 86.94 84 VAL A N 1
ATOM 630 C CA . VAL A 1 84 ? 18.156 -6.453 4.641 1 86.94 84 VAL A CA 1
ATOM 631 C C . VAL A 1 84 ? 19.203 -6.051 5.684 1 86.94 84 VAL A C 1
ATOM 633 O O . VAL A 1 84 ? 20.141 -5.324 5.379 1 86.94 84 VAL A O 1
ATOM 636 N N . LYS A 1 85 ? 19.062 -6.5 6.902 1 86.06 85 LYS A N 1
ATOM 637 C CA . LYS A 1 85 ? 20 -6.164 7.98 1 86.06 85 LYS A CA 1
ATOM 638 C C . LYS A 1 85 ? 21.391 -6.715 7.699 1 86.06 85 LYS A C 1
ATOM 640 O O . LYS A 1 85 ? 22.375 -6.215 8.234 1 86.06 85 LYS A O 1
ATOM 645 N N . PHE A 1 86 ? 21.438 -7.656 6.836 1 86.12 86 PHE A N 1
ATOM 646 C CA . PHE A 1 86 ? 22.719 -8.305 6.582 1 86.12 86 PHE A CA 1
ATOM 647 C C . PHE A 1 86 ? 23.344 -7.797 5.285 1 86.12 86 PHE A C 1
ATOM 649 O O . PHE A 1 86 ? 24.438 -8.211 4.914 1 86.12 86 PHE A O 1
ATOM 656 N N . ILE A 1 87 ? 22.641 -6.992 4.598 1 82.25 87 ILE A N 1
ATOM 657 C CA . ILE A 1 87 ? 23.219 -6.406 3.393 1 82.25 87 ILE A CA 1
ATOM 658 C C . ILE A 1 87 ? 24.125 -5.238 3.77 1 82.25 87 ILE A C 1
ATOM 660 O O . ILE A 1 87 ? 23.672 -4.234 4.32 1 82.25 87 ILE A O 1
ATOM 664 N N . PRO A 1 88 ? 25.391 -5.344 3.539 1 74.88 88 PRO A N 1
ATOM 665 C CA . PRO A 1 88 ? 26.344 -4.305 3.926 1 74.88 88 PRO A CA 1
ATOM 666 C C . PRO A 1 88 ? 26.188 -3.025 3.107 1 74.88 88 PRO A C 1
ATOM 668 O O . PRO A 1 88 ? 25.859 -3.084 1.919 1 74.88 88 PRO A O 1
ATOM 671 N N . GLU A 1 89 ? 26.234 -1.879 3.82 1 71.12 89 GLU A N 1
ATOM 672 C CA . GLU A 1 89 ? 26.266 -0.607 3.104 1 71.12 89 GLU A CA 1
ATOM 673 C C . GLU A 1 89 ? 27.484 -0.516 2.195 1 71.12 89 GLU A C 1
ATOM 675 O O . GLU A 1 89 ? 28.594 -0.868 2.6 1 71.12 89 GLU A O 1
ATOM 680 N N . PRO A 1 90 ? 27.141 -0.279 0.924 1 65.75 90 PRO A N 1
ATOM 681 C CA . PRO A 1 90 ? 28.281 -0.25 0.007 1 65.75 90 PRO A CA 1
ATOM 682 C C . PRO A 1 90 ? 29.312 0.819 0.376 1 65.75 90 PRO A C 1
ATOM 684 O O . PRO A 1 90 ? 28.938 1.877 0.895 1 65.75 90 PRO A O 1
ATOM 687 N N . THR A 1 91 ? 30.625 0.46 0.565 1 56.78 91 THR A N 1
ATOM 688 C CA . THR A 1 91 ? 31.719 1.412 0.665 1 56.78 91 THR A CA 1
ATOM 689 C C . THR A 1 91 ? 32 2.057 -0.689 1 56.78 91 THR A C 1
ATOM 691 O O . THR A 1 91 ? 32.156 1.36 -1.694 1 56.78 91 THR A O 1
ATOM 694 N N . PHE A 1 92 ? 31.266 3.076 -0.97 1 51.41 92 PHE A N 1
ATOM 695 C CA . PHE A 1 92 ? 31.578 3.715 -2.24 1 51.41 92 PHE A CA 1
ATOM 696 C C . PHE A 1 92 ? 33.094 3.984 -2.342 1 51.41 92 PHE A C 1
ATOM 698 O O . PHE A 1 92 ? 33.656 4.711 -1.521 1 51.41 92 PHE A O 1
ATOM 705 N N . VAL A 1 93 ? 33.906 3.148 -2.752 1 42.25 93 VAL A N 1
ATOM 706 C CA . VAL A 1 93 ? 35.25 3.545 -3.182 1 42.25 93 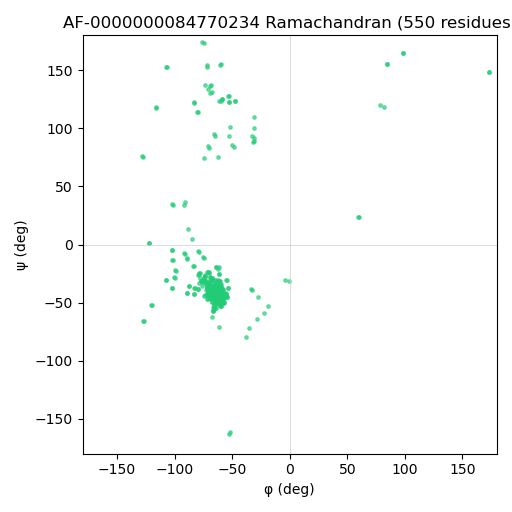VAL A CA 1
ATOM 707 C C . VAL A 1 93 ? 35.156 4.41 -4.438 1 42.25 93 VAL A C 1
ATOM 709 O O . VAL A 1 93 ? 34.594 3.984 -5.449 1 42.25 93 VAL A O 1
ATOM 712 N N . PRO A 1 94 ? 35.156 5.734 -4.281 1 42.25 94 PRO A N 1
ATOM 713 C CA . PRO A 1 94 ? 35.25 6.508 -5.523 1 42.25 94 PRO A CA 1
ATOM 714 C C . PRO A 1 94 ? 36.094 5.805 -6.594 1 42.25 94 PRO A C 1
ATOM 716 O O . PRO A 1 94 ? 37.125 5.188 -6.281 1 42.25 94 PRO A O 1
ATOM 719 N N . THR A 1 95 ? 35.625 5.098 -7.438 1 38.69 95 THR A N 1
ATOM 720 C CA . THR A 1 95 ? 36.562 4.762 -8.508 1 38.69 95 THR A CA 1
ATOM 721 C C . THR A 1 95 ? 37.562 5.898 -8.75 1 38.69 95 THR A C 1
ATOM 723 O O . THR A 1 95 ? 37.156 7.07 -8.773 1 38.69 95 THR A O 1
ATOM 726 N N . ASP A 1 96 ? 38.844 5.758 -8.422 1 37.69 96 ASP A N 1
ATOM 727 C CA . ASP A 1 96 ? 40.031 6.598 -8.57 1 37.69 96 ASP A CA 1
ATOM 728 C C . ASP A 1 96 ? 39.906 7.523 -9.781 1 37.69 96 ASP A C 1
ATOM 730 O O . ASP A 1 96 ? 40.375 8.664 -9.75 1 37.69 96 ASP A O 1
ATOM 734 N N . ASP A 1 97 ? 39.844 6.832 -11.039 1 38.5 97 ASP A N 1
ATOM 735 C CA . ASP A 1 97 ? 40.469 7.359 -12.25 1 38.5 97 ASP A CA 1
ATOM 736 C C . ASP A 1 97 ? 39.812 8.672 -12.672 1 38.5 97 ASP A C 1
ATOM 738 O O . ASP A 1 97 ? 40.406 9.461 -13.414 1 38.5 97 ASP A O 1
ATOM 742 N N . VAL A 1 98 ? 38.5 8.805 -12.789 1 36.88 98 VAL A N 1
ATOM 743 C CA . VAL A 1 98 ? 38.094 9.984 -13.562 1 36.88 98 VAL A CA 1
ATOM 744 C C . VAL A 1 98 ? 38.25 11.234 -12.703 1 36.88 98 VAL A C 1
ATOM 746 O O . VAL A 1 98 ? 38.375 12.344 -13.234 1 36.88 98 VAL A O 1
ATOM 749 N N . ILE A 1 99 ? 38 11.203 -11.367 1 35.09 99 ILE A N 1
ATOM 750 C CA . ILE A 1 99 ? 38.125 12.508 -10.734 1 35.09 99 ILE A CA 1
ATOM 751 C C . ILE A 1 99 ? 39.562 12.75 -10.273 1 35.09 99 ILE A C 1
ATOM 753 O O . ILE A 1 99 ? 39.844 12.711 -9.07 1 35.09 99 ILE A O 1
ATOM 757 N N . ARG A 1 100 ? 40.688 11.961 -10.664 1 35.5 100 ARG A N 1
ATOM 758 C CA . ARG A 1 100 ? 41.906 12.68 -10.375 1 35.5 100 ARG A CA 1
ATOM 759 C C . ARG A 1 100 ? 41.75 14.172 -10.664 1 35.5 100 ARG A C 1
ATOM 761 O O . ARG A 1 100 ? 42.344 15.008 -9.969 1 35.5 100 ARG A O 1
ATOM 768 N N . LYS A 1 101 ? 41.875 14.5 -12.102 1 35.97 101 LYS A N 1
ATOM 769 C CA . LYS A 1 101 ? 42.5 15.781 -12.438 1 35.97 101 LYS A CA 1
ATOM 770 C C . LYS A 1 101 ? 41.688 16.953 -11.867 1 35.97 101 LYS A C 1
ATOM 772 O O . LYS A 1 101 ? 42.25 18 -11.562 1 35.97 101 LYS A O 1
ATOM 777 N N . LYS A 1 102 ? 40.438 17.266 -12.422 1 38.91 102 LYS A N 1
ATOM 778 C CA . LYS A 1 102 ? 40.125 18.672 -12.156 1 38.91 102 LYS A CA 1
ATOM 779 C C . LYS A 1 102 ? 40.031 18.938 -10.656 1 38.91 102 LYS A C 1
ATOM 781 O O . LYS A 1 102 ? 39.062 18.484 -10.016 1 38.91 102 LYS A O 1
ATOM 786 N N . GLN A 1 103 ? 41.062 19.047 -9.766 1 34.56 103 GLN A N 1
ATOM 787 C CA . GLN A 1 103 ? 41.438 19.703 -8.531 1 34.56 103 GLN A CA 1
ATOM 788 C C . GLN A 1 103 ? 40.562 20.922 -8.242 1 34.56 103 GLN A C 1
ATOM 790 O O . GLN A 1 103 ? 40.719 21.562 -7.207 1 34.56 103 GLN A O 1
ATOM 795 N N . THR A 1 104 ? 40.438 21.969 -9.359 1 35.5 104 THR A N 1
ATOM 796 C CA . THR A 1 104 ? 40.406 23.359 -8.922 1 35.5 104 THR A CA 1
ATOM 797 C C . THR A 1 104 ? 39.344 23.562 -7.84 1 35.5 104 THR A C 1
ATOM 799 O O . THR A 1 104 ? 38.5 22.719 -7.645 1 35.5 104 THR A O 1
ATOM 802 N N . ASP A 1 105 ? 38.938 24.938 -7.652 1 36.84 105 ASP A N 1
ATOM 803 C CA . ASP A 1 105 ? 38.375 25.875 -6.668 1 36.84 105 ASP A CA 1
ATOM 804 C C . ASP A 1 105 ? 36.969 25.484 -6.262 1 36.84 105 ASP A C 1
ATOM 806 O O . ASP A 1 105 ? 36.281 26.234 -5.562 1 36.84 105 ASP A O 1
ATOM 810 N N . ASP A 1 106 ? 36.156 24.828 -7.164 1 40.78 106 ASP A N 1
ATOM 811 C CA . ASP A 1 106 ? 34.75 24.984 -6.82 1 40.78 106 ASP A CA 1
ATOM 812 C C . ASP A 1 106 ? 34.375 24.141 -5.605 1 40.78 106 ASP A C 1
ATOM 814 O O . ASP A 1 106 ? 34.969 23.062 -5.395 1 40.78 106 ASP A O 1
ATOM 818 N N . ASP A 1 107 ? 33.531 24.594 -4.508 1 45.47 107 ASP A N 1
ATOM 819 C CA . ASP A 1 107 ? 33.188 24.391 -3.1 1 45.47 107 ASP A CA 1
ATOM 820 C C . ASP A 1 107 ? 32.844 22.922 -2.822 1 45.47 107 ASP A C 1
ATOM 822 O O . ASP A 1 107 ? 32.062 22.328 -3.553 1 45.47 107 ASP A O 1
ATOM 826 N N . GLY A 1 108 ? 33.719 21.797 -2.346 1 51.22 108 GLY A N 1
ATOM 827 C CA . GLY A 1 108 ? 33.75 20.516 -1.672 1 51.22 108 GLY A CA 1
ATOM 828 C C . GLY A 1 108 ? 32.406 20.031 -1.218 1 51.22 108 GLY A C 1
ATOM 829 O O . GLY A 1 108 ? 32.219 18.828 -1.01 1 51.22 108 GLY A O 1
ATOM 830 N N . SER A 1 109 ? 31.453 20.875 -0.858 1 57.69 109 SER A N 1
ATOM 831 C CA . SER A 1 109 ? 30.172 20.531 -0.231 1 57.69 109 SER A CA 1
ATOM 832 C C . SER A 1 109 ? 29.25 19.828 -1.21 1 57.69 109 SER A C 1
ATOM 834 O O . SER A 1 109 ? 28.625 18.812 -0.862 1 57.69 109 SER A O 1
ATOM 836 N N . GLY A 1 110 ? 29.234 20.234 -2.555 1 56.19 110 GLY A N 1
ATOM 837 C CA . GLY A 1 110 ? 28.344 19.625 -3.547 1 56.19 110 GLY A CA 1
ATOM 838 C C . GLY A 1 110 ? 28.766 18.234 -3.949 1 56.19 110 GLY A C 1
ATOM 839 O O . GLY A 1 110 ? 27.922 17.359 -4.184 1 56.19 110 GLY A O 1
ATOM 840 N N . LYS A 1 111 ? 30.125 18.016 -4.094 1 59.62 111 LYS A N 1
ATOM 841 C CA . LYS A 1 111 ? 30.641 16.703 -4.477 1 59.62 111 LYS A CA 1
ATOM 842 C C . LYS A 1 111 ? 30.375 15.672 -3.389 1 59.62 111 LYS A C 1
ATOM 844 O O . LYS A 1 111 ? 30.031 14.523 -3.689 1 59.62 111 LYS A O 1
ATOM 849 N N . ASP A 1 112 ? 30.562 16.141 -2.172 1 66.75 112 ASP A N 1
ATOM 850 C CA . ASP A 1 112 ? 30.328 15.25 -1.046 1 66.75 112 ASP A CA 1
ATOM 851 C C . ASP A 1 112 ? 28.859 14.844 -0.976 1 66.75 112 ASP A C 1
ATOM 853 O O . ASP A 1 112 ? 28.547 13.688 -0.676 1 66.75 112 ASP A O 1
ATOM 857 N N . MET A 1 113 ? 28.031 15.844 -1.396 1 71.31 113 MET A N 1
ATOM 858 C CA . MET A 1 113 ? 26.594 15.562 -1.37 1 71.31 113 MET A CA 1
ATOM 859 C C . MET A 1 113 ? 26.219 14.578 -2.471 1 71.31 113 MET A C 1
ATOM 861 O O . MET A 1 113 ? 25.406 13.68 -2.248 1 71.31 113 MET A O 1
ATOM 865 N N . MET A 1 114 ? 26.859 14.711 -3.568 1 75.38 114 MET A N 1
ATOM 866 C CA . MET A 1 114 ? 26.562 13.82 -4.688 1 75.38 114 MET A CA 1
ATOM 867 C C . MET A 1 114 ? 27.078 12.414 -4.414 1 75.38 114 MET A C 1
ATOM 869 O O . MET A 1 114 ? 26.438 11.43 -4.789 1 75.38 114 MET A O 1
ATOM 873 N N . LYS A 1 115 ? 28.203 12.375 -3.768 1 74.62 115 LYS A N 1
ATOM 874 C CA . LYS A 1 115 ? 28.75 11.078 -3.385 1 74.62 115 LYS A CA 1
ATOM 875 C C . LYS A 1 115 ? 27.828 10.367 -2.4 1 74.62 115 LYS A C 1
ATOM 877 O O . LYS A 1 115 ? 27.625 9.156 -2.498 1 74.62 115 LYS A O 1
ATOM 882 N N . LYS A 1 116 ? 27.328 11.109 -1.549 1 76 116 LYS A N 1
ATOM 883 C CA . LYS A 1 116 ? 26.406 10.547 -0.571 1 76 116 LYS A CA 1
ATOM 884 C C . LYS A 1 116 ? 25.141 10.031 -1.249 1 76 116 LYS A C 1
ATOM 886 O O . LYS A 1 116 ? 24.656 8.945 -0.931 1 76 116 LYS A O 1
ATOM 891 N N . HIS A 1 117 ? 24.734 10.758 -2.195 1 78.25 117 HIS A N 1
ATOM 892 C CA . HIS A 1 117 ? 23.547 10.352 -2.947 1 78.25 117 HIS A CA 1
ATOM 893 C C . HIS A 1 117 ? 23.812 9.07 -3.729 1 78.25 117 HIS A C 1
ATOM 895 O O . HIS A 1 117 ? 22.969 8.164 -3.734 1 78.25 117 HIS A O 1
ATOM 901 N N . ARG A 1 118 ? 24.938 9.023 -4.262 1 80.81 118 ARG A N 1
ATOM 902 C CA . ARG A 1 118 ? 25.266 7.855 -5.074 1 80.81 118 ARG A CA 1
ATOM 903 C C . ARG A 1 118 ? 25.375 6.602 -4.215 1 80.81 118 ARG A C 1
ATOM 905 O O . ARG A 1 118 ? 24.938 5.523 -4.617 1 80.81 118 ARG A O 1
ATOM 912 N N . ARG A 1 119 ? 25.922 6.75 -3.088 1 81.69 119 ARG A N 1
ATOM 913 C CA . ARG A 1 119 ? 26.047 5.621 -2.174 1 81.69 119 ARG A CA 1
ATOM 914 C C . ARG A 1 119 ? 24.672 5.121 -1.73 1 81.69 119 ARG A C 1
ATOM 916 O O . ARG A 1 119 ? 24.438 3.912 -1.689 1 81.69 119 ARG A O 1
ATOM 923 N N . GLN A 1 120 ? 23.844 6.008 -1.441 1 81.19 120 GLN A N 1
ATOM 924 C CA . GLN A 1 120 ? 22.484 5.664 -1.014 1 81.19 120 GLN A CA 1
ATOM 925 C C . GLN A 1 120 ? 21.719 4.965 -2.129 1 81.19 120 GLN A C 1
ATOM 927 O O . GLN A 1 120 ? 21.031 3.967 -1.888 1 81.19 120 GLN A O 1
ATOM 932 N N . VAL A 1 121 ? 21.938 5.461 -3.244 1 84.31 121 VAL A N 1
ATOM 933 C CA . VAL A 1 121 ? 21.234 4.918 -4.395 1 84.31 121 VAL A CA 1
ATOM 934 C C . VAL A 1 121 ? 21.781 3.537 -4.742 1 84.31 121 VAL A C 1
ATOM 936 O O . VAL A 1 121 ? 21.016 2.633 -5.098 1 84.31 121 VAL A O 1
ATOM 939 N N . LEU A 1 122 ? 23.094 3.406 -4.59 1 86.56 122 LEU A N 1
ATOM 940 C CA . LEU A 1 122 ? 23.703 2.105 -4.836 1 86.56 122 LEU A CA 1
ATOM 941 C C . LEU A 1 122 ? 23.188 1.063 -3.852 1 86.56 122 LEU A C 1
ATOM 943 O O . LEU A 1 122 ? 22.828 -0.05 -4.25 1 86.56 122 LEU A O 1
ATOM 947 N N . PHE A 1 123 ? 23.125 1.451 -2.645 1 85.94 123 PHE A N 1
ATOM 948 C CA . PHE A 1 123 ? 22.594 0.566 -1.61 1 85.94 123 PHE A CA 1
ATOM 949 C C . PHE A 1 123 ? 21.156 0.164 -1.918 1 85.94 123 PHE A C 1
ATOM 951 O O . PHE A 1 123 ? 20.797 -1.012 -1.819 1 85.94 123 PHE A O 1
ATOM 958 N N . SER A 1 124 ? 20.391 1.083 -2.307 1 84.06 124 SER A N 1
ATOM 959 C CA . SER A 1 124 ? 19 0.821 -2.678 1 84.06 124 SER A CA 1
ATOM 960 C C . SER A 1 124 ? 18.922 -0.147 -3.854 1 84.06 124 SER A C 1
ATOM 962 O O . SER A 1 124 ? 18.062 -1.042 -3.865 1 84.06 124 SER A O 1
ATOM 964 N N . GLY A 1 125 ? 19.812 0.061 -4.809 1 87.94 125 GLY A N 1
ATOM 965 C CA . GLY A 1 125 ? 19.844 -0.828 -5.957 1 87.94 125 GLY A CA 1
ATOM 966 C C . GLY A 1 125 ? 20.156 -2.266 -5.59 1 87.94 125 GLY A C 1
ATOM 967 O O . GLY A 1 125 ? 19.531 -3.195 -6.102 1 87.94 125 GLY A O 1
ATOM 968 N N . ILE A 1 126 ? 21.047 -2.439 -4.711 1 88.44 126 ILE A N 1
ATOM 969 C CA . ILE A 1 126 ? 21.469 -3.771 -4.285 1 88.44 126 ILE A CA 1
ATOM 970 C C . ILE A 1 126 ? 20.328 -4.434 -3.502 1 88.44 126 ILE A C 1
ATOM 972 O O . ILE A 1 126 ? 20 -5.602 -3.73 1 88.44 126 ILE A O 1
ATOM 976 N N . ILE A 1 127 ? 19.734 -3.73 -2.6 1 87.88 127 ILE A N 1
ATOM 977 C CA . ILE A 1 127 ? 18.625 -4.246 -1.819 1 87.88 127 ILE A CA 1
ATOM 978 C C . ILE A 1 127 ? 17.484 -4.637 -2.754 1 87.88 127 ILE A C 1
ATOM 980 O O . ILE A 1 127 ? 16.859 -5.688 -2.576 1 87.88 127 ILE A O 1
ATOM 984 N N . THR A 1 128 ? 17.266 -3.795 -3.713 1 87.88 128 THR A N 1
ATOM 985 C CA . THR A 1 128 ? 16.219 -4.07 -4.68 1 87.88 128 THR A CA 1
ATOM 986 C C . THR A 1 128 ? 16.531 -5.332 -5.48 1 87.88 128 THR A C 1
ATOM 988 O O . THR A 1 128 ? 15.648 -6.168 -5.695 1 87.88 128 THR A O 1
ATOM 991 N N . ALA A 1 129 ? 17.766 -5.449 -5.855 1 91 129 ALA A N 1
ATOM 992 C CA . ALA A 1 129 ? 18.172 -6.633 -6.598 1 91 129 ALA A CA 1
ATOM 993 C C . ALA A 1 129 ? 17.969 -7.902 -5.773 1 91 129 ALA A C 1
ATOM 995 O O . ALA A 1 129 ? 17.469 -8.906 -6.285 1 91 129 ALA A O 1
ATOM 996 N N . VAL A 1 130 ? 18.312 -7.895 -4.57 1 90.19 130 VAL A N 1
ATOM 997 C CA . VAL A 1 130 ? 18.141 -9.039 -3.68 1 90.19 130 VAL A CA 1
ATOM 998 C C . VAL A 1 130 ? 16.656 -9.328 -3.482 1 90.19 130 VAL A C 1
ATOM 1000 O O . VAL A 1 130 ? 16.219 -10.477 -3.564 1 90.19 130 VAL A O 1
ATOM 1003 N N . GLY A 1 131 ? 15.938 -8.273 -3.213 1 88.94 131 GLY A N 1
ATOM 1004 C CA . GLY A 1 131 ? 14.5 -8.43 -3.051 1 88.94 131 GLY A CA 1
ATOM 1005 C C . GLY A 1 131 ? 13.828 -9.047 -4.262 1 88.94 131 GLY A C 1
ATOM 1006 O O . GLY A 1 131 ? 13 -9.953 -4.129 1 88.94 131 GLY A O 1
ATOM 1007 N N . ILE A 1 132 ? 14.172 -8.562 -5.387 1 89.69 132 ILE A N 1
ATOM 1008 C CA . ILE A 1 132 ? 13.586 -9.047 -6.633 1 89.69 132 ILE A CA 1
ATOM 1009 C C . ILE A 1 132 ? 14.008 -10.492 -6.879 1 89.69 132 ILE A C 1
ATOM 1011 O O . ILE A 1 132 ? 13.219 -11.305 -7.359 1 89.69 132 ILE A O 1
ATOM 1015 N N . SER A 1 133 ? 15.25 -10.789 -6.551 1 91.31 133 SER A N 1
ATOM 1016 C CA . SER A 1 133 ? 15.695 -12.18 -6.664 1 91.31 133 SER A CA 1
ATOM 1017 C C . SER A 1 133 ? 14.852 -13.102 -5.801 1 91.31 133 SER A C 1
ATOM 1019 O O . SER A 1 133 ? 14.43 -14.172 -6.254 1 91.31 133 SER A O 1
ATOM 1021 N N . LEU A 1 134 ? 14.617 -12.781 -4.625 1 87.19 134 LEU A N 1
ATOM 1022 C CA . LEU A 1 134 ? 13.82 -13.578 -3.693 1 87.19 134 LEU A CA 1
ATOM 1023 C C . LEU A 1 134 ? 12.383 -13.703 -4.184 1 87.19 134 LEU A C 1
ATOM 1025 O O . LEU A 1 134 ? 11.734 -14.727 -3.957 1 87.19 134 LEU A O 1
ATOM 1029 N N . HIS A 1 135 ? 11.977 -12.672 -4.805 1 86.31 135 HIS A N 1
ATOM 1030 C CA . HIS A 1 135 ? 10.641 -12.648 -5.383 1 86.31 135 HIS A CA 1
ATOM 1031 C C . HIS A 1 135 ? 10.555 -13.562 -6.602 1 86.31 135 HIS A C 1
ATOM 1033 O O . HIS A 1 135 ? 9.609 -14.344 -6.73 1 86.31 135 HIS A O 1
ATOM 1039 N N . ASN A 1 136 ? 11.523 -13.516 -7.445 1 91 136 ASN A N 1
ATOM 1040 C CA . ASN A 1 136 ? 11.516 -14.25 -8.703 1 91 136 ASN A CA 1
ATOM 1041 C C . ASN A 1 136 ? 11.648 -15.758 -8.477 1 91 136 ASN A C 1
ATOM 1043 O O . ASN A 1 136 ? 11.156 -16.562 -9.266 1 91 136 ASN A O 1
ATOM 1047 N N . PHE A 1 137 ? 12.219 -16.141 -7.363 1 90.38 137 PHE A N 1
ATOM 1048 C CA . PHE A 1 137 ? 12.414 -17.547 -7.051 1 90.38 137 PHE A CA 1
ATOM 1049 C C . PHE A 1 137 ? 11.078 -18.266 -6.891 1 90.38 137 PHE A C 1
ATOM 1051 O O . PHE A 1 137 ? 10.789 -19.234 -7.602 1 90.38 137 PHE A O 1
ATOM 1058 N N . PRO A 1 138 ? 10.195 -17.812 -6.055 1 86.62 138 PRO A N 1
ATOM 1059 C CA . PRO A 1 138 ? 8.875 -18.422 -5.918 1 86.62 138 PRO A CA 1
ATOM 1060 C C . PRO A 1 138 ? 8.055 -18.359 -7.203 1 86.62 138 PRO A C 1
ATOM 1062 O O . PRO A 1 138 ? 7.234 -19.25 -7.465 1 86.62 138 PRO A O 1
ATOM 1065 N N . GLU A 1 139 ? 8.266 -17.312 -7.977 1 86.31 139 GLU A N 1
ATOM 1066 C CA . GLU A 1 139 ? 7.57 -17.234 -9.258 1 86.31 139 GLU A CA 1
ATOM 1067 C C . GLU A 1 139 ? 7.961 -18.375 -10.18 1 86.31 139 GLU A C 1
ATOM 1069 O O . GLU A 1 139 ? 7.121 -18.906 -10.914 1 86.31 139 GLU A O 1
ATOM 1074 N N . GLY A 1 140 ? 9.234 -18.734 -10.133 1 89.88 140 GLY A N 1
ATOM 1075 C CA . GLY A 1 140 ? 9.656 -19.922 -10.875 1 89.88 140 GLY A CA 1
ATOM 1076 C C . GLY A 1 140 ? 8.961 -21.188 -10.422 1 89.88 140 GLY A C 1
ATOM 1077 O O . GLY A 1 140 ? 8.562 -22.016 -11.25 1 89.88 140 GLY A O 1
ATOM 1078 N N . ILE A 1 141 ? 8.789 -21.328 -9.18 1 86.81 141 ILE A N 1
ATOM 1079 C CA . ILE A 1 141 ? 8.094 -22.484 -8.625 1 86.81 141 ILE A CA 1
ATOM 1080 C C . ILE A 1 141 ? 6.641 -22.484 -9.094 1 86.81 141 ILE A C 1
ATOM 1082 O O . ILE A 1 141 ? 6.109 -23.531 -9.477 1 86.81 141 ILE A O 1
ATOM 1086 N N . ALA A 1 142 ? 6.062 -21.312 -9.086 1 83.38 142 ALA A N 1
ATOM 1087 C CA . ALA A 1 142 ? 4.68 -21.172 -9.531 1 83.38 142 ALA A CA 1
ATOM 1088 C C . ALA A 1 142 ? 4.535 -21.578 -11 1 83.38 142 ALA A C 1
ATOM 1090 O O . ALA A 1 142 ? 3.582 -22.266 -11.367 1 83.38 142 ALA A O 1
ATOM 1091 N N . VAL A 1 143 ? 5.445 -21.172 -11.773 1 85.88 143 VAL A N 1
ATOM 1092 C CA . VAL A 1 143 ? 5.422 -21.5 -13.188 1 85.88 143 VAL A CA 1
ATOM 1093 C C . VAL A 1 143 ? 5.551 -23.016 -13.359 1 85.88 143 VAL A C 1
ATOM 1095 O O . VAL A 1 143 ? 4.875 -23.609 -14.203 1 85.88 143 VAL A O 1
ATOM 1098 N N . PHE A 1 144 ? 6.41 -23.656 -12.594 1 87.94 144 PHE A N 1
ATOM 1099 C CA . PHE A 1 144 ? 6.562 -25.094 -12.633 1 87.94 144 PHE A CA 1
ATOM 1100 C C . PHE A 1 144 ? 5.254 -25.797 -12.281 1 87.94 144 PHE A C 1
ATOM 1102 O O . PHE A 1 144 ? 4.789 -26.656 -13.023 1 87.94 144 PHE A O 1
ATOM 1109 N N . LEU A 1 145 ? 4.664 -25.406 -11.258 1 81.69 145 LEU A N 1
ATOM 1110 C CA . LEU A 1 145 ? 3.426 -26.031 -10.805 1 81.69 145 LEU A CA 1
ATOM 1111 C C . LEU A 1 145 ? 2.299 -25.797 -11.805 1 81.69 145 LEU A C 1
ATOM 1113 O O . LEU A 1 145 ? 1.456 -26.672 -12.016 1 81.69 145 LEU A O 1
ATOM 1117 N N . GLY A 1 146 ? 2.27 -24.562 -12.281 1 81.19 146 GLY A N 1
ATOM 1118 C CA . GLY A 1 146 ? 1.309 -24.297 -13.336 1 81.19 146 GLY A CA 1
ATOM 1119 C C . GLY A 1 146 ? 1.488 -25.188 -14.547 1 81.19 146 GLY A C 1
ATOM 1120 O O . GLY A 1 146 ? 0.508 -25.656 -15.133 1 81.19 146 GLY A O 1
ATOM 1121 N N . SER A 1 147 ? 2.672 -25.469 -14.922 1 83.56 147 SER A N 1
ATOM 1122 C CA . SER A 1 147 ? 2.975 -26.297 -16.078 1 83.56 147 SER A CA 1
ATOM 1123 C C . SER A 1 147 ? 2.605 -27.75 -15.828 1 83.56 147 SER A C 1
ATOM 1125 O O . SER A 1 147 ? 2.209 -28.469 -16.75 1 83.56 147 SER A O 1
ATOM 1127 N N . VAL A 1 148 ? 2.748 -28.156 -14.617 1 82.69 148 VAL A N 1
ATOM 1128 C CA . VAL A 1 148 ? 2.367 -29.516 -14.234 1 82.69 148 VAL A CA 1
ATOM 1129 C C . VAL A 1 148 ? 0.851 -29.672 -14.32 1 82.69 148 VAL A C 1
ATOM 1131 O O . VAL A 1 148 ? 0.348 -30.734 -14.703 1 82.69 148 VAL A O 1
ATOM 1134 N N . LYS A 1 149 ? 0.199 -28.641 -13.953 1 77.69 149 LYS A N 1
ATOM 1135 C CA . LYS A 1 149 ? -1.259 -28.672 -14.031 1 77.69 149 LYS A CA 1
ATOM 1136 C C . LYS A 1 149 ? -1.728 -28.688 -15.484 1 77.69 149 LYS A C 1
ATOM 1138 O O . LYS A 1 149 ? -2.77 -29.266 -15.797 1 77.69 149 LYS A O 1
ATOM 1143 N N . GLY A 1 150 ? -0.985 -27.922 -16.312 1 80.31 150 GLY A N 1
ATOM 1144 C CA . GLY A 1 150 ? -1.274 -27.875 -17.734 1 80.31 150 GLY A CA 1
ATOM 1145 C C . GLY A 1 150 ? -0.457 -26.844 -18.469 1 80.31 150 GLY A C 1
ATOM 1146 O O . GLY A 1 150 ? -0.119 -25.797 -17.922 1 80.31 150 GLY A O 1
ATOM 1147 N N . LEU A 1 151 ? -0.184 -27.172 -19.688 1 82.56 151 LEU A N 1
ATOM 1148 C CA . LEU A 1 151 ? 0.638 -26.281 -20.5 1 82.56 151 LEU A CA 1
ATOM 1149 C C . LEU A 1 151 ? -0.014 -24.922 -20.641 1 82.56 151 LEU A C 1
ATOM 1151 O O . LEU A 1 151 ? 0.666 -23.891 -20.562 1 82.56 151 LEU A O 1
ATOM 1155 N N . ARG A 1 152 ? -1.241 -24.969 -20.828 1 80.94 152 ARG A N 1
ATOM 1156 C CA . ARG A 1 152 ? -1.957 -23.703 -20.984 1 80.94 152 ARG A CA 1
ATOM 1157 C C . ARG A 1 152 ? -1.854 -22.859 -19.719 1 80.94 152 ARG A C 1
ATOM 1159 O O . ARG A 1 152 ? -1.648 -21.641 -19.797 1 80.94 152 ARG A O 1
ATOM 1166 N N . VAL A 1 153 ? -1.958 -23.5 -18.609 1 76.25 153 VAL A N 1
ATOM 1167 C CA . VAL A 1 153 ? -1.854 -22.797 -17.328 1 76.25 153 VAL A CA 1
ATOM 1168 C C . VAL A 1 153 ? -0.442 -22.234 -17.156 1 76.25 153 VAL A C 1
ATOM 1170 O O . VAL A 1 153 ? -0.269 -21.078 -16.781 1 76.25 153 VAL A O 1
ATOM 1173 N N . GLY A 1 154 ? 0.473 -23.062 -17.484 1 81.06 154 GLY A N 1
ATOM 1174 C CA . GLY A 1 154 ? 1.861 -22.641 -17.375 1 81.06 154 GLY A CA 1
ATOM 1175 C C . GLY A 1 154 ? 2.195 -21.453 -18.266 1 81.06 154 GLY A C 1
ATOM 1176 O O . GLY A 1 154 ? 2.842 -20.5 -17.828 1 81.06 154 GLY A O 1
ATOM 1177 N N . ILE A 1 155 ? 1.756 -21.5 -19.453 1 84.75 155 ILE A N 1
ATOM 1178 C CA . ILE A 1 155 ? 2.037 -20.453 -20.422 1 84.75 155 ILE A CA 1
ATOM 1179 C C . ILE A 1 155 ? 1.386 -19.141 -19.969 1 84.75 155 ILE A C 1
ATOM 1181 O O . ILE A 1 155 ? 2.016 -18.078 -20 1 84.75 155 ILE A O 1
ATOM 1185 N N . ASN A 1 156 ? 0.204 -19.219 -19.547 1 75.88 156 ASN A N 1
ATOM 1186 C CA . ASN A 1 156 ? -0.495 -18.031 -19.094 1 75.88 156 ASN A CA 1
ATOM 1187 C C . ASN A 1 156 ? 0.198 -17.391 -17.891 1 75.88 156 ASN A C 1
ATOM 1189 O O . ASN A 1 156 ? 0.337 -16.156 -17.828 1 75.88 156 ASN A O 1
ATOM 1193 N N . LEU A 1 157 ? 0.562 -18.219 -17.047 1 77.25 157 LEU A N 1
ATOM 1194 C CA . LEU A 1 157 ? 1.28 -17.719 -15.875 1 77.25 157 LEU A CA 1
ATOM 1195 C C . LEU A 1 157 ? 2.611 -17.094 -16.281 1 77.25 157 LEU A C 1
ATOM 1197 O O . LEU A 1 157 ? 2.982 -16.031 -15.789 1 77.25 157 LEU A O 1
ATOM 1201 N N . ALA A 1 158 ? 3.279 -17.734 -17.156 1 84.88 158 ALA A N 1
ATOM 1202 C CA . ALA A 1 158 ? 4.582 -17.25 -17.609 1 84.88 158 ALA A CA 1
ATOM 1203 C C . ALA A 1 158 ? 4.457 -15.898 -18.297 1 84.88 158 ALA A C 1
ATOM 1205 O O . ALA A 1 158 ? 5.297 -15.016 -18.094 1 84.88 158 ALA A O 1
ATOM 1206 N N . ILE A 1 159 ? 3.496 -15.719 -19.047 1 81.69 159 ILE A N 1
ATOM 1207 C CA . ILE A 1 159 ? 3.283 -14.461 -19.75 1 81.69 159 ILE A CA 1
ATOM 1208 C C . ILE A 1 159 ? 2.967 -13.352 -18.734 1 81.69 159 ILE A C 1
ATOM 1210 O O . ILE A 1 159 ? 3.506 -12.25 -18.828 1 81.69 159 ILE A O 1
ATOM 1214 N N . ALA A 1 160 ? 2.098 -13.711 -17.844 1 74.31 160 ALA A N 1
ATOM 1215 C CA . ALA A 1 160 ? 1.753 -12.742 -16.812 1 74.31 160 ALA A CA 1
ATOM 1216 C C . ALA A 1 160 ? 2.992 -12.305 -16.031 1 74.31 160 ALA A C 1
ATOM 1218 O O . ALA A 1 160 ? 3.193 -11.109 -15.805 1 74.31 160 ALA A O 1
ATOM 1219 N N . ILE A 1 161 ? 3.76 -13.195 -15.695 1 81.38 161 ILE A N 1
ATOM 1220 C CA . ILE A 1 161 ? 4.973 -12.938 -14.93 1 81.38 161 ILE A CA 1
ATOM 1221 C C . ILE A 1 161 ? 5.961 -12.133 -15.781 1 81.38 161 ILE A C 1
ATOM 1223 O O . ILE A 1 161 ? 6.57 -11.18 -15.297 1 81.38 161 ILE A O 1
ATOM 1227 N N . ALA A 1 162 ? 6.082 -12.516 -17.031 1 86.06 162 ALA A N 1
ATOM 1228 C CA . ALA A 1 162 ? 7.004 -11.828 -17.938 1 86.06 162 ALA A CA 1
ATOM 1229 C C . ALA A 1 162 ? 6.656 -10.344 -18.047 1 86.06 162 ALA A C 1
ATOM 1231 O O . ALA A 1 162 ? 7.551 -9.492 -18.062 1 86.06 162 ALA A O 1
ATOM 1232 N N . LEU A 1 163 ? 5.5 -10.039 -18.078 1 78 163 LEU A N 1
ATOM 1233 C CA . LEU A 1 163 ? 5.051 -8.664 -18.266 1 78 163 LEU A CA 1
ATOM 1234 C C . LEU A 1 163 ? 5.426 -7.805 -17.062 1 78 163 LEU A C 1
ATOM 1236 O O . LEU A 1 163 ? 5.82 -6.645 -17.219 1 78 163 LEU A O 1
ATOM 1240 N N . HIS A 1 164 ? 5.305 -8.344 -15.977 1 78.12 164 HIS A N 1
ATOM 1241 C CA . HIS A 1 164 ? 5.609 -7.492 -14.836 1 78.12 164 HIS A CA 1
ATOM 1242 C C . HIS A 1 164 ? 7.09 -7.566 -14.477 1 78.12 164 HIS A C 1
ATOM 1244 O O . HIS A 1 164 ? 7.594 -6.73 -13.719 1 78.12 164 HIS A O 1
ATOM 1250 N N . ASN A 1 165 ? 7.805 -8.555 -15.062 1 90 165 ASN A N 1
ATOM 1251 C CA . ASN A 1 165 ? 9.242 -8.648 -14.844 1 90 165 ASN A CA 1
ATOM 1252 C C . ASN A 1 165 ? 9.992 -7.531 -15.562 1 90 165 ASN A C 1
ATOM 1254 O O . ASN A 1 165 ? 11.109 -7.172 -15.18 1 90 165 ASN A O 1
ATOM 1258 N N . ILE A 1 166 ? 9.422 -6.977 -16.578 1 86.75 166 ILE A N 1
ATOM 1259 C CA . ILE A 1 166 ? 10.062 -5.875 -17.297 1 86.75 166 ILE A CA 1
ATOM 1260 C C . ILE A 1 166 ? 10.188 -4.668 -16.359 1 86.75 166 ILE A C 1
ATOM 1262 O O . ILE A 1 166 ? 11.289 -4.164 -16.141 1 86.75 166 ILE A O 1
ATOM 1266 N N . PRO A 1 167 ? 9.086 -4.305 -15.703 1 82.12 167 PRO A N 1
ATOM 1267 C CA . PRO A 1 167 ? 9.195 -3.221 -14.719 1 82.12 167 PRO A CA 1
ATOM 1268 C C . PRO A 1 167 ? 10.188 -3.537 -13.602 1 82.12 167 PRO A C 1
ATOM 1270 O O . PRO A 1 167 ? 10.875 -2.639 -13.117 1 82.12 167 PRO A O 1
ATOM 1273 N N . GLU A 1 168 ? 10.25 -4.715 -13.211 1 87.44 168 GLU A N 1
ATOM 1274 C CA . GLU A 1 168 ? 11.195 -5.117 -12.172 1 87.44 168 GLU A CA 1
ATOM 1275 C C . GLU A 1 168 ? 12.633 -4.922 -12.625 1 87.44 168 GLU A C 1
ATOM 1277 O O . GLU A 1 168 ? 13.484 -4.488 -11.844 1 87.44 168 GLU A O 1
ATOM 1282 N N . GLY A 1 169 ? 12.867 -5.254 -13.883 1 91.38 169 GLY A N 1
ATOM 1283 C CA . GLY A 1 169 ? 14.188 -4.996 -14.445 1 91.38 169 GLY A CA 1
ATOM 1284 C C . GLY A 1 169 ? 14.57 -3.527 -14.43 1 91.38 169 GLY A C 1
ATOM 1285 O O . GLY A 1 169 ? 15.703 -3.18 -14.102 1 91.38 169 GLY A O 1
ATOM 1286 N N . VAL A 1 170 ? 13.648 -2.73 -14.711 1 86.62 170 VAL A N 1
ATOM 1287 C CA . VAL A 1 170 ? 13.859 -1.287 -14.688 1 86.62 170 VAL A CA 1
ATOM 1288 C C . VAL A 1 170 ? 14.148 -0.831 -13.266 1 86.62 170 VAL A C 1
ATOM 1290 O O . VAL A 1 170 ? 15.078 -0.058 -13.023 1 86.62 170 VAL A O 1
ATOM 1293 N N . ALA A 1 171 ? 13.406 -1.373 -12.359 1 85.75 171 ALA A N 1
ATOM 1294 C CA . ALA A 1 171 ? 13.508 -0.986 -10.953 1 85.75 171 ALA A CA 1
ATOM 1295 C C . ALA A 1 171 ? 14.891 -1.329 -10.391 1 85.75 171 ALA A C 1
ATOM 1297 O O . ALA A 1 171 ? 15.414 -0.612 -9.531 1 85.75 171 ALA A O 1
ATOM 1298 N N . VAL A 1 172 ? 15.461 -2.379 -10.852 1 91.5 172 VAL A N 1
ATOM 1299 C CA . VAL A 1 172 ? 16.766 -2.805 -10.375 1 91.5 172 VAL A CA 1
ATOM 1300 C C . VAL A 1 172 ? 17.859 -2.033 -11.109 1 91.5 172 VAL A C 1
ATOM 1302 O O . VAL A 1 172 ? 18.797 -1.516 -10.484 1 91.5 172 VAL A O 1
ATOM 1305 N N . ALA A 1 173 ? 17.719 -1.868 -12.391 1 92.56 173 ALA A N 1
ATOM 1306 C CA . ALA A 1 173 ? 18.781 -1.334 -13.227 1 92.56 173 ALA A CA 1
ATOM 1307 C C . ALA A 1 173 ? 18.953 0.168 -13.008 1 92.56 173 ALA A C 1
ATOM 1309 O O . ALA A 1 173 ? 20.062 0.688 -13.055 1 92.56 173 ALA A O 1
ATOM 1310 N N . LEU A 1 174 ? 17.922 0.797 -12.703 1 88.56 174 LEU A N 1
ATOM 1311 C CA . LEU A 1 174 ? 17.922 2.256 -12.68 1 88.56 174 LEU A CA 1
ATOM 1312 C C . LEU A 1 174 ? 18.828 2.773 -11.555 1 88.56 174 LEU A C 1
ATOM 1314 O O . LEU A 1 174 ? 19.75 3.549 -11.805 1 88.56 174 LEU A O 1
ATOM 1318 N N . PRO A 1 175 ? 18.547 2.361 -10.359 1 87.5 175 PRO A N 1
ATOM 1319 C CA . PRO A 1 175 ? 19.406 2.863 -9.297 1 87.5 175 PRO A CA 1
ATOM 1320 C C . PRO A 1 175 ? 20.859 2.412 -9.453 1 87.5 175 PRO A C 1
ATOM 1322 O O . PRO A 1 175 ? 21.781 3.172 -9.156 1 87.5 175 PRO A O 1
ATOM 1325 N N . LEU A 1 176 ? 21.094 1.275 -9.977 1 90.62 176 LEU A N 1
ATOM 1326 C CA . LEU A 1 176 ? 22.453 0.77 -10.164 1 90.62 176 LEU A CA 1
ATOM 1327 C C . LEU A 1 176 ? 23.156 1.543 -11.266 1 90.62 176 LEU A C 1
ATOM 1329 O O . LEU A 1 176 ? 24.344 1.863 -11.133 1 90.62 176 LEU A O 1
ATOM 1333 N N . TYR A 1 177 ? 22.422 1.804 -12.281 1 90.38 177 TYR A N 1
ATOM 1334 C CA . TYR A 1 177 ? 23 2.586 -13.367 1 90.38 177 TYR A CA 1
ATOM 1335 C C . TYR A 1 177 ? 23.328 3.998 -12.898 1 90.38 177 TYR A C 1
ATOM 1337 O O . TYR A 1 177 ? 24.422 4.508 -13.188 1 90.38 177 TYR A O 1
ATOM 1345 N N . PHE A 1 178 ? 22.5 4.594 -12.195 1 86.06 178 PHE A N 1
ATOM 1346 C CA . PHE A 1 178 ? 22.703 5.941 -11.68 1 86.06 178 PHE A CA 1
ATOM 1347 C C . PHE A 1 178 ? 23.906 5.98 -10.75 1 86.06 178 PHE A C 1
ATOM 1349 O O . PHE A 1 178 ? 24.75 6.879 -10.852 1 86.06 178 PHE A O 1
ATOM 1356 N N . ALA A 1 179 ? 24.016 5.027 -9.945 1 86.12 179 ALA A N 1
ATOM 1357 C CA . ALA A 1 179 ? 25.031 5.035 -8.898 1 86.12 179 ALA A CA 1
ATOM 1358 C C . ALA A 1 179 ? 26.406 4.637 -9.453 1 86.12 179 ALA A C 1
ATOM 1360 O O . ALA A 1 179 ? 27.422 5.195 -9.055 1 86.12 179 ALA A O 1
ATOM 1361 N N . THR A 1 180 ? 26.438 3.695 -10.367 1 88.25 180 THR A N 1
ATOM 1362 C CA . THR A 1 180 ? 27.703 3.143 -10.828 1 88.25 180 THR A CA 1
ATOM 1363 C C . THR A 1 180 ? 28.141 3.779 -12.148 1 88.25 180 THR A C 1
ATOM 1365 O O . THR A 1 180 ? 29.297 3.68 -12.539 1 88.25 180 THR A O 1
ATOM 1368 N N . LYS A 1 181 ? 27.188 4.285 -12.828 1 87.5 181 LYS A N 1
ATOM 1369 C CA . LYS A 1 181 ? 27.391 4.816 -14.172 1 87.5 181 LYS A CA 1
ATOM 1370 C C . LYS A 1 181 ? 27.906 3.738 -15.117 1 87.5 181 LYS A C 1
ATOM 1372 O O . LYS A 1 181 ? 28.625 4.039 -16.078 1 87.5 181 LYS A O 1
ATOM 1377 N N . SER A 1 182 ? 27.625 2.551 -14.766 1 91.62 182 SER A N 1
ATOM 1378 C CA . SER A 1 182 ? 28.047 1.41 -15.578 1 91.62 182 SER A CA 1
ATOM 1379 C C . SER A 1 182 ? 26.828 0.657 -16.125 1 91.62 182 SER A C 1
ATOM 1381 O O . SER A 1 182 ? 26.078 0.045 -15.359 1 91.62 182 SER A O 1
ATOM 1383 N N . LYS A 1 183 ? 26.766 0.661 -17.406 1 93.5 183 LYS A N 1
ATOM 1384 C CA . LYS A 1 183 ? 25.672 -0.06 -18.078 1 93.5 183 LYS A CA 1
ATOM 1385 C C . LYS A 1 183 ? 25.75 -1.557 -17.781 1 93.5 183 LYS A C 1
ATOM 1387 O O . LYS A 1 183 ? 24.734 -2.199 -17.531 1 93.5 183 LYS A O 1
ATOM 1392 N N . TRP A 1 184 ? 26.953 -2.031 -17.766 1 93.88 184 TRP A N 1
ATOM 1393 C CA . TRP A 1 184 ? 27.156 -3.461 -17.562 1 93.88 184 TRP A CA 1
ATOM 1394 C C . TRP A 1 184 ? 26.734 -3.879 -16.156 1 93.88 184 TRP A C 1
ATOM 1396 O O . TRP A 1 184 ? 26.078 -4.906 -15.977 1 93.88 184 TRP A O 1
ATOM 1406 N N . GLN A 1 185 ? 27.125 -3.154 -15.203 1 93.38 185 GLN A N 1
ATOM 1407 C CA . GLN A 1 185 ? 26.766 -3.488 -13.828 1 93.38 185 GLN A CA 1
ATOM 1408 C C . GLN A 1 185 ? 25.25 -3.473 -13.641 1 93.38 185 GLN A C 1
ATOM 1410 O O . GLN A 1 185 ? 24.688 -4.371 -13.008 1 93.38 185 GLN A O 1
ATOM 1415 N N . ALA A 1 186 ? 24.656 -2.471 -14.18 1 94.06 186 ALA A N 1
ATOM 1416 C CA . ALA A 1 186 ? 23.203 -2.367 -14.086 1 94.06 186 ALA A CA 1
ATOM 1417 C C . ALA A 1 186 ? 22.531 -3.555 -14.766 1 94.06 186 ALA A C 1
ATOM 1419 O O . ALA A 1 186 ? 21.625 -4.164 -14.203 1 94.06 186 ALA A O 1
ATOM 1420 N N . PHE A 1 187 ? 23.016 -3.902 -15.906 1 95.06 187 PHE A N 1
ATOM 1421 C CA . PHE A 1 187 ? 22.453 -5 -16.688 1 95.06 187 PHE A CA 1
ATOM 1422 C C . PHE A 1 187 ? 22.703 -6.336 -15.992 1 95.06 187 PHE A C 1
ATOM 1424 O O . PHE A 1 187 ? 21.797 -7.18 -15.922 1 95.06 187 PHE A O 1
ATOM 1431 N N . LYS A 1 188 ? 23.844 -6.531 -15.523 1 95.19 188 LYS A N 1
ATOM 1432 C CA . LYS A 1 188 ? 24.25 -7.781 -14.891 1 95.19 188 LYS A CA 1
ATOM 1433 C C . LYS A 1 188 ? 23.375 -8.078 -13.664 1 95.19 188 LYS A C 1
ATOM 1435 O O . LYS A 1 188 ? 22.828 -9.172 -13.531 1 95.19 188 LYS A O 1
ATOM 1440 N N . TYR A 1 189 ? 23.266 -7.137 -12.773 1 93.88 189 TYR A N 1
ATOM 1441 C CA . TYR A 1 189 ? 22.531 -7.355 -11.539 1 93.88 189 TYR A CA 1
ATOM 1442 C C . TYR A 1 189 ? 21.047 -7.559 -11.82 1 93.88 189 TYR A C 1
ATOM 1444 O O . TYR A 1 189 ? 20.391 -8.383 -11.172 1 93.88 189 TYR A O 1
ATOM 1452 N N . ALA A 1 190 ? 20.547 -6.805 -12.742 1 94.56 190 ALA A N 1
ATOM 1453 C CA . ALA A 1 190 ? 19.141 -6.996 -13.125 1 94.56 190 ALA A CA 1
ATOM 1454 C C . ALA A 1 190 ? 18.922 -8.383 -13.727 1 94.56 190 ALA A C 1
ATOM 1456 O O . ALA A 1 190 ? 17.969 -9.07 -13.375 1 94.56 190 ALA A O 1
ATOM 1457 N N . THR A 1 191 ? 19.844 -8.773 -14.57 1 94.94 191 THR A N 1
ATOM 1458 C CA . THR A 1 191 ? 19.734 -10.078 -15.219 1 94.94 191 THR A CA 1
ATOM 1459 C C . THR A 1 191 ? 19.859 -11.195 -14.195 1 94.94 191 THR A C 1
ATOM 1461 O O . THR A 1 191 ? 19.109 -12.172 -14.234 1 94.94 191 THR A O 1
ATOM 1464 N N . LEU A 1 192 ? 20.781 -11.062 -13.344 1 94.75 192 LEU A N 1
ATOM 1465 C CA . LEU A 1 192 ? 20.984 -12.07 -12.305 1 94.75 192 LEU A CA 1
ATOM 1466 C C . LEU A 1 192 ? 19.734 -12.203 -11.43 1 94.75 192 LEU A C 1
ATOM 1468 O O . LEU A 1 192 ? 19.359 -13.305 -11.031 1 94.75 192 LEU A O 1
ATOM 1472 N N . SER A 1 193 ? 19.141 -11.094 -11.133 1 94.06 193 SER A N 1
ATOM 1473 C CA . SER A 1 193 ? 17.922 -11.133 -10.328 1 94.06 193 SER A CA 1
ATOM 1474 C C . SER A 1 193 ? 16.797 -11.875 -11.047 1 94.06 193 SER A C 1
ATOM 1476 O O . SER A 1 193 ? 16 -12.57 -10.414 1 94.06 193 SER A O 1
ATOM 1478 N N . GLY A 1 194 ? 16.75 -11.719 -12.359 1 93.62 194 GLY A N 1
ATOM 1479 C CA . GLY A 1 194 ? 15.75 -12.414 -13.156 1 93.62 194 GLY A CA 1
ATOM 1480 C C . GLY A 1 194 ? 15.984 -13.906 -13.227 1 93.62 194 GLY A C 1
ATOM 1481 O O . GLY A 1 194 ? 15.031 -14.688 -13.328 1 93.62 194 GLY A O 1
ATOM 1482 N N . PHE A 1 195 ? 17.156 -14.336 -13.117 1 94.12 195 PHE A N 1
ATOM 1483 C CA . PHE A 1 195 ? 17.516 -15.734 -13.281 1 94.12 195 PHE A CA 1
ATOM 1484 C C . PHE A 1 195 ? 17.172 -16.531 -12.031 1 94.12 195 PHE A C 1
ATOM 1486 O O . PHE A 1 195 ? 17.266 -17.766 -12.023 1 94.12 195 PHE A O 1
ATOM 1493 N N . ALA A 1 196 ? 16.766 -15.883 -11.047 1 93.5 196 ALA A N 1
ATOM 1494 C CA . ALA A 1 196 ? 16.234 -16.578 -9.875 1 93.5 196 ALA A CA 1
ATOM 1495 C C . ALA A 1 196 ? 15 -17.391 -10.234 1 93.5 196 ALA A C 1
ATOM 1497 O O . ALA A 1 196 ? 14.688 -18.375 -9.57 1 93.5 196 ALA A O 1
ATOM 1498 N N . GLU A 1 197 ? 14.336 -16.953 -11.289 1 94.19 197 GLU A N 1
ATOM 1499 C CA . GLU A 1 197 ? 13.117 -17.625 -11.711 1 94.19 197 GLU A CA 1
ATOM 1500 C C . GLU A 1 197 ? 13.406 -19.047 -12.203 1 94.19 197 GLU A C 1
ATOM 1502 O O . GLU A 1 197 ? 12.852 -20.016 -11.688 1 94.19 197 GLU A O 1
ATOM 1507 N N . PRO A 1 198 ? 14.305 -19.234 -13.203 1 94.75 198 PRO A N 1
ATOM 1508 C CA . PRO A 1 198 ? 14.633 -20.609 -13.586 1 94.75 198 PRO A CA 1
ATOM 1509 C C . PRO A 1 198 ? 15.25 -21.406 -12.445 1 94.75 198 PRO A C 1
ATOM 1511 O O . PRO A 1 198 ? 15.055 -22.625 -12.367 1 94.75 198 PRO A O 1
ATOM 1514 N N . LEU A 1 199 ? 15.977 -20.812 -11.539 1 94.44 199 LEU A N 1
ATOM 1515 C CA . LEU A 1 199 ? 16.516 -21.5 -10.375 1 94.44 199 LEU A CA 1
ATOM 1516 C C . LEU A 1 199 ? 15.398 -22.047 -9.5 1 94.44 199 LEU A C 1
ATOM 1518 O O . LEU A 1 199 ? 15.539 -23.125 -8.914 1 94.44 199 LEU A O 1
ATOM 1522 N N . GLY A 1 200 ? 14.336 -21.312 -9.383 1 92.31 200 GLY A N 1
ATOM 1523 C CA . GLY A 1 200 ? 13.18 -21.797 -8.648 1 92.31 200 GLY A CA 1
ATOM 1524 C C . GLY A 1 200 ? 12.578 -23.062 -9.25 1 92.31 200 GLY A C 1
ATOM 1525 O O . GLY A 1 200 ? 12.188 -23.969 -8.523 1 92.31 200 GLY A O 1
ATOM 1526 N N . VAL A 1 201 ? 12.516 -23.078 -10.555 1 91.75 201 VAL A N 1
ATOM 1527 C CA . VAL A 1 201 ? 12 -24.25 -11.258 1 91.75 201 VAL A CA 1
ATOM 1528 C C . VAL A 1 201 ? 12.891 -25.453 -10.961 1 91.75 201 VAL A C 1
ATOM 1530 O O . VAL A 1 201 ? 12.391 -26.531 -10.625 1 91.75 201 VAL A O 1
ATOM 1533 N N . VAL A 1 202 ? 14.211 -25.25 -11.102 1 92.62 202 VAL A N 1
ATOM 1534 C CA . VAL A 1 202 ? 15.156 -26.328 -10.844 1 92.62 202 VAL A CA 1
ATOM 1535 C C . VAL A 1 202 ? 15.023 -26.812 -9.398 1 92.62 202 VAL A C 1
ATOM 1537 O O . VAL A 1 202 ? 15 -28.016 -9.141 1 92.62 202 VAL A O 1
ATOM 1540 N N . PHE A 1 203 ? 14.891 -25.922 -8.516 1 91.25 203 PHE A N 1
ATOM 1541 C CA . PHE A 1 203 ? 14.781 -26.234 -7.098 1 91.25 203 PHE A CA 1
ATOM 1542 C C . PHE A 1 203 ? 13.562 -27.109 -6.828 1 91.25 203 PHE A C 1
ATOM 1544 O O . PHE A 1 203 ? 13.672 -28.156 -6.199 1 91.25 203 PHE A O 1
ATOM 1551 N N . VAL A 1 204 ? 12.43 -26.688 -7.285 1 87.5 204 VAL A N 1
ATOM 1552 C CA . VAL A 1 204 ? 11.195 -27.406 -6.984 1 87.5 204 VAL A CA 1
ATOM 1553 C C . VAL A 1 204 ? 11.18 -28.734 -7.73 1 87.5 204 VAL A C 1
ATOM 1555 O O . VAL A 1 204 ? 10.656 -29.734 -7.227 1 87.5 204 VAL A O 1
ATOM 1558 N N . ALA A 1 205 ? 11.688 -28.781 -8.922 1 87 205 ALA A N 1
ATOM 1559 C CA . ALA A 1 205 ? 11.734 -30.016 -9.711 1 87 205 ALA A CA 1
ATOM 1560 C C . ALA A 1 205 ? 12.609 -31.062 -9.031 1 87 205 ALA A C 1
ATOM 1562 O O . ALA A 1 205 ? 12.305 -32.25 -9.078 1 87 205 ALA A O 1
ATOM 1563 N N . VAL A 1 206 ? 13.695 -30.625 -8.414 1 88.12 206 VAL A N 1
ATOM 1564 C CA . VAL A 1 206 ? 14.664 -31.547 -7.816 1 88.12 206 VAL A CA 1
ATOM 1565 C C . VAL A 1 206 ? 14.188 -31.969 -6.43 1 88.12 206 VAL A C 1
ATOM 1567 O O . VAL A 1 206 ? 14.273 -33.156 -6.07 1 88.12 206 VAL A O 1
ATOM 1570 N N . PHE A 1 207 ? 13.602 -31.094 -5.695 1 86.12 207 PHE A N 1
ATOM 1571 C CA . PHE A 1 207 ? 13.336 -31.375 -4.289 1 86.12 207 PHE A CA 1
ATOM 1572 C C . PHE A 1 207 ? 11.875 -31.781 -4.082 1 86.12 207 PHE A C 1
ATOM 1574 O O . PHE A 1 207 ? 11.547 -32.438 -3.092 1 86.12 207 PHE A O 1
ATOM 1581 N N . PHE A 1 208 ? 10.969 -31.312 -4.941 1 79.12 208 PHE A N 1
ATOM 1582 C CA . PHE A 1 208 ? 9.555 -31.656 -4.82 1 79.12 208 PHE A CA 1
ATOM 1583 C C . PHE A 1 208 ? 9.016 -32.188 -6.133 1 79.12 208 PHE A C 1
ATOM 1585 O O . PHE A 1 208 ? 8.062 -31.641 -6.695 1 79.12 208 PHE A O 1
ATOM 1592 N N . PRO A 1 209 ? 9.336 -33.312 -6.398 1 65.25 209 PRO A N 1
ATOM 1593 C CA . PRO A 1 209 ? 8.961 -33.906 -7.695 1 65.25 209 PRO A CA 1
ATOM 1594 C C . PRO A 1 209 ? 7.492 -34.312 -7.758 1 65.25 209 PRO A C 1
ATOM 1596 O O . PRO A 1 209 ? 6.91 -34.375 -8.844 1 65.25 209 PRO A O 1
ATOM 1599 N N . SER A 1 210 ? 6.852 -34.719 -6.715 1 64.06 210 SER A N 1
ATOM 1600 C CA . SER A 1 210 ? 5.477 -35.188 -6.648 1 64.06 210 SER A CA 1
ATOM 1601 C C . SER A 1 210 ? 4.5 -34.062 -6.355 1 64.06 210 SER A C 1
ATOM 1603 O O . SER A 1 210 ? 3.441 -34.281 -5.766 1 64.06 210 SER A O 1
ATOM 1605 N N . ASN A 1 211 ? 4.535 -33 -6.719 1 68.06 211 ASN A N 1
ATOM 1606 C CA . ASN A 1 211 ? 3.643 -31.844 -6.727 1 68.06 211 ASN A CA 1
ATOM 1607 C C . ASN A 1 211 ? 3.617 -31.141 -5.367 1 68.06 211 ASN A C 1
ATOM 1609 O O . ASN A 1 211 ? 3.52 -31.797 -4.332 1 68.06 211 ASN A O 1
ATOM 1613 N N . LEU A 1 212 ? 3.934 -30.062 -5.332 1 74.5 212 LEU A N 1
ATOM 1614 C CA . LEU A 1 212 ? 3.869 -29.219 -4.141 1 74.5 212 LEU A CA 1
ATOM 1615 C C . LEU A 1 212 ? 2.422 -28.922 -3.76 1 74.5 212 LEU A C 1
ATOM 1617 O O . LEU A 1 212 ? 1.576 -28.719 -4.633 1 74.5 212 LEU A O 1
ATOM 1621 N N . ASN A 1 213 ? 2.109 -29.125 -2.494 1 80.69 213 ASN A N 1
ATOM 1622 C CA . ASN A 1 213 ? 0.795 -28.766 -1.967 1 80.69 213 ASN A CA 1
ATOM 1623 C C . ASN A 1 213 ? 0.379 -27.359 -2.395 1 80.69 213 ASN A C 1
ATOM 1625 O O . ASN A 1 213 ? 1.127 -26.406 -2.201 1 80.69 213 ASN A O 1
ATOM 1629 N N . PRO A 1 214 ? -0.745 -27.297 -3.033 1 80.25 214 PRO A N 1
ATOM 1630 C CA . PRO A 1 214 ? -1.215 -26 -3.502 1 80.25 214 PRO A CA 1
ATOM 1631 C C . PRO A 1 214 ? -1.302 -24.969 -2.379 1 80.25 2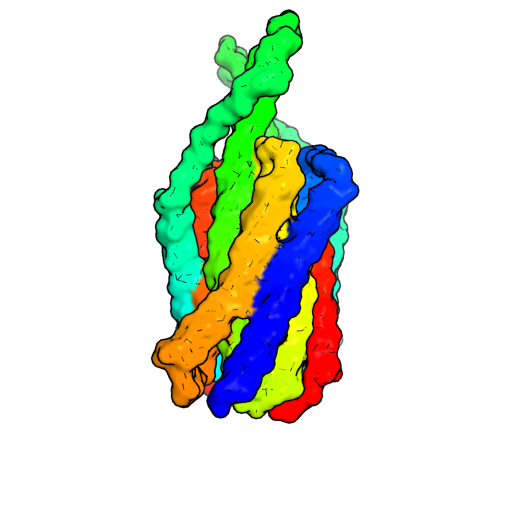14 PRO A C 1
ATOM 1633 O O . PRO A 1 214 ? -1.097 -23.766 -2.617 1 80.25 214 PRO A O 1
ATOM 1636 N N . GLU A 1 215 ? -1.555 -25.438 -1.26 1 87.56 215 GLU A N 1
ATOM 1637 C CA . GLU A 1 215 ? -1.625 -24.516 -0.125 1 87.56 215 GLU A CA 1
ATOM 1638 C C . GLU A 1 215 ? -0.262 -23.906 0.17 1 87.56 215 GLU A C 1
ATOM 1640 O O . GLU A 1 215 ? -0.171 -22.719 0.493 1 87.56 215 GLU A O 1
ATOM 1645 N N . ILE A 1 216 ? 0.705 -24.719 0.024 1 86.44 216 ILE A N 1
ATOM 1646 C CA . ILE A 1 216 ? 2.061 -24.234 0.277 1 86.44 216 ILE A CA 1
ATOM 1647 C C . ILE A 1 216 ? 2.471 -23.25 -0.81 1 86.44 216 ILE A C 1
ATOM 1649 O O . ILE A 1 216 ? 3.104 -22.234 -0.523 1 86.44 216 ILE A O 1
ATOM 1653 N N . LEU A 1 217 ? 2.084 -23.547 -1.928 1 83.56 217 LEU A N 1
ATOM 1654 C CA . LEU A 1 217 ? 2.418 -22.641 -3.025 1 83.56 217 LEU A CA 1
ATOM 1655 C C . LEU A 1 217 ? 1.771 -21.281 -2.822 1 83.56 217 LEU A C 1
ATOM 1657 O O . LEU A 1 217 ? 2.43 -20.25 -2.977 1 83.56 217 LEU A O 1
ATOM 1661 N N . GLU A 1 218 ? 0.475 -21.312 -2.498 1 88.06 218 GLU A N 1
ATOM 1662 C CA . GLU A 1 218 ? -0.235 -20.062 -2.258 1 88.06 218 GLU A CA 1
ATOM 1663 C C . GLU A 1 218 ? 0.38 -19.297 -1.09 1 88.06 218 GLU A C 1
ATOM 1665 O O . GLU A 1 218 ? 0.453 -18.062 -1.117 1 88.06 218 GLU A O 1
ATOM 1670 N N . GLY A 1 219 ? 0.783 -20.031 -0.139 1 90.5 219 GLY A N 1
ATOM 1671 C CA . GLY A 1 219 ? 1.473 -19.422 0.982 1 90.5 219 GLY A CA 1
ATOM 1672 C C . GLY A 1 219 ? 2.791 -18.781 0.592 1 90.5 219 GLY A C 1
ATOM 1673 O O . GLY A 1 219 ? 3.084 -17.656 1 1 90.5 219 GLY A O 1
ATOM 1674 N N . LEU A 1 220 ? 3.531 -19.484 -0.202 1 87 220 LEU A N 1
ATOM 1675 C CA . LEU A 1 220 ? 4.809 -18.969 -0.679 1 87 220 LEU A CA 1
ATOM 1676 C C . LEU A 1 220 ? 4.602 -17.688 -1.497 1 87 220 LEU A C 1
ATOM 1678 O O . LEU A 1 220 ? 5.348 -16.719 -1.345 1 87 220 LEU A O 1
ATOM 1682 N N . LEU A 1 221 ? 3.619 -17.719 -2.283 1 86.44 221 LEU A N 1
ATOM 1683 C CA . LEU A 1 221 ? 3.32 -16.547 -3.107 1 86.44 221 LEU A CA 1
ATOM 1684 C C . LEU A 1 221 ? 2.869 -15.375 -2.244 1 86.44 221 LEU A C 1
ATOM 1686 O O . LEU A 1 221 ? 3.205 -14.227 -2.531 1 86.44 221 LEU A O 1
ATOM 1690 N N . ALA A 1 222 ? 2.096 -15.641 -1.226 1 92.38 222 ALA A N 1
ATOM 1691 C CA . ALA A 1 222 ? 1.726 -14.594 -0.275 1 92.38 222 ALA A CA 1
ATOM 1692 C C . ALA A 1 222 ? 2.963 -13.992 0.385 1 92.38 222 ALA A C 1
ATOM 1694 O O . ALA A 1 222 ? 3.047 -12.773 0.564 1 92.38 222 ALA A O 1
ATOM 1695 N N . SER A 1 223 ? 3.902 -14.852 0.744 1 92.44 223 SER A N 1
ATOM 1696 C CA . SER A 1 223 ? 5.148 -14.383 1.337 1 92.44 223 SER A CA 1
ATOM 1697 C C . SER A 1 223 ? 5.906 -13.469 0.379 1 92.44 223 SER A C 1
ATOM 1699 O O . SER A 1 223 ? 6.504 -12.477 0.801 1 92.44 223 SER A O 1
ATOM 1701 N N . VAL A 1 224 ? 5.855 -13.812 -0.846 1 88.19 224 VAL A N 1
ATOM 1702 C CA . VAL A 1 224 ? 6.473 -12.977 -1.872 1 88.19 224 VAL A CA 1
ATOM 1703 C C . VAL A 1 224 ? 5.793 -11.617 -1.912 1 88.19 224 VAL A C 1
ATOM 1705 O O . VAL A 1 224 ? 6.457 -10.586 -2.072 1 88.19 224 VAL A O 1
ATOM 1708 N N . GLY A 1 225 ? 4.473 -11.641 -1.8 1 91.06 225 GLY A N 1
ATOM 1709 C CA . GLY A 1 225 ?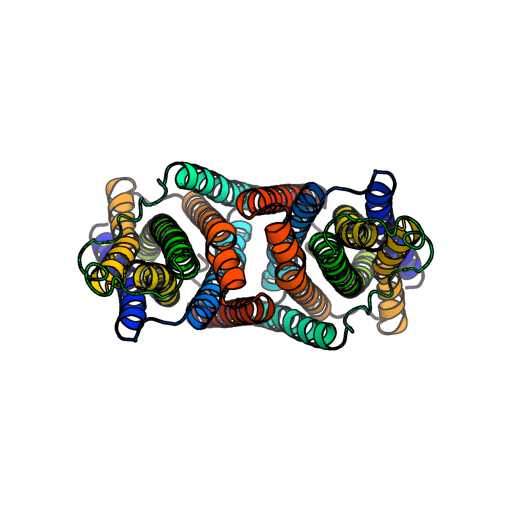 3.75 -10.383 -1.689 1 91.06 225 GLY A CA 1
ATOM 1710 C C . GLY A 1 225 ? 4.234 -9.516 -0.544 1 91.06 225 GLY A C 1
ATOM 1711 O O . GLY A 1 225 ? 4.375 -8.305 -0.696 1 91.06 225 GLY A O 1
ATOM 1712 N N . GLY A 1 226 ? 4.488 -10.117 0.595 1 92.81 226 GLY A N 1
ATOM 1713 C CA . GLY A 1 226 ? 5.035 -9.406 1.739 1 92.81 226 GLY A CA 1
ATOM 1714 C C . GLY A 1 226 ? 6.418 -8.836 1.48 1 92.81 226 GLY A C 1
ATOM 1715 O O . GLY A 1 226 ? 6.707 -7.699 1.859 1 92.81 226 GLY A O 1
ATOM 1716 N N . VAL A 1 227 ? 7.27 -9.602 0.865 1 89.56 227 VAL A N 1
ATOM 1717 C CA . VAL A 1 227 ? 8.617 -9.164 0.509 1 89.56 227 VAL A CA 1
ATOM 1718 C C . VAL A 1 227 ? 8.539 -7.934 -0.39 1 89.56 227 VAL A C 1
ATOM 1720 O O . VAL A 1 227 ? 9.234 -6.945 -0.158 1 89.56 227 VAL A O 1
ATOM 1723 N N . MET A 1 228 ? 7.672 -8.016 -1.35 1 88.62 228 MET A N 1
ATOM 1724 C CA . MET A 1 228 ? 7.535 -6.918 -2.309 1 88.62 228 MET A CA 1
ATOM 1725 C C . MET A 1 228 ? 7 -5.664 -1.63 1 88.62 228 MET A C 1
ATOM 1727 O O . MET A 1 228 ? 7.418 -4.551 -1.954 1 88.62 228 MET A O 1
ATOM 1731 N N . ALA A 1 229 ? 6.066 -5.898 -0.755 1 93.38 229 ALA A N 1
ATOM 1732 C CA . ALA A 1 229 ? 5.539 -4.762 -0.004 1 93.38 229 ALA A CA 1
ATOM 1733 C C . ALA A 1 229 ? 6.633 -4.09 0.818 1 93.38 229 ALA A C 1
ATOM 1735 O O . ALA A 1 229 ? 6.746 -2.861 0.828 1 93.38 229 ALA A O 1
ATOM 1736 N N . PHE A 1 230 ? 7.418 -4.867 1.46 1 92.94 230 PHE A N 1
ATOM 1737 C CA . PHE A 1 230 ? 8.508 -4.34 2.273 1 92.94 230 PHE A CA 1
ATOM 1738 C C . PHE A 1 230 ? 9.531 -3.611 1.406 1 92.94 230 PHE A C 1
ATOM 1740 O O . PHE A 1 230 ? 9.938 -2.496 1.728 1 92.94 230 PHE A O 1
ATOM 1747 N N . LEU A 1 231 ? 9.938 -4.223 0.41 1 88.5 231 LEU A N 1
ATOM 1748 C CA . LEU A 1 231 ? 10.898 -3.631 -0.513 1 88.5 231 LEU A CA 1
ATOM 1749 C C . LEU A 1 231 ? 10.406 -2.283 -1.027 1 88.5 231 LEU A C 1
ATOM 1751 O O . LEU A 1 231 ? 11.172 -1.322 -1.106 1 88.5 231 LEU A O 1
ATOM 1755 N N . THR A 1 232 ? 9.195 -2.195 -1.41 1 91.88 232 THR A N 1
ATOM 1756 C CA . THR A 1 232 ? 8.594 -0.993 -1.972 1 91.88 232 THR A CA 1
ATOM 1757 C C . THR A 1 232 ? 8.562 0.131 -0.94 1 91.88 232 THR A C 1
ATOM 1759 O O . THR A 1 232 ? 8.992 1.253 -1.226 1 91.88 232 THR A O 1
ATOM 1762 N N . LEU A 1 233 ? 8.125 -0.204 0.289 1 92.75 233 LEU A N 1
ATOM 1763 C CA . LEU A 1 233 ? 7.984 0.806 1.332 1 92.75 233 LEU A CA 1
ATOM 1764 C C . LEU A 1 233 ? 9.344 1.207 1.888 1 92.75 233 LEU A C 1
ATOM 1766 O O . LEU A 1 233 ? 9.539 2.355 2.295 1 92.75 233 LEU A O 1
ATOM 1770 N N . HIS A 1 234 ? 10.234 0.282 1.858 1 90.31 234 HIS A N 1
ATOM 1771 C CA . HIS A 1 234 ? 11.539 0.49 2.484 1 90.31 234 HIS A CA 1
ATOM 1772 C C . HIS A 1 234 ? 12.516 1.145 1.517 1 90.31 234 HIS A C 1
ATOM 1774 O O . HIS A 1 234 ? 13.359 1.942 1.928 1 90.31 234 HIS A O 1
ATOM 1780 N N . GLU A 1 235 ? 12.453 0.808 0.232 1 86.69 235 GLU A N 1
ATOM 1781 C CA . GLU A 1 235 ? 13.484 1.277 -0.687 1 86.69 235 GLU A CA 1
ATOM 1782 C C . GLU A 1 235 ? 12.883 2.129 -1.803 1 86.69 235 GLU A C 1
ATOM 1784 O O . GLU A 1 235 ? 13.289 3.277 -1.999 1 86.69 235 GLU A O 1
ATOM 1789 N N . LEU A 1 236 ? 11.922 1.696 -2.475 1 88.94 236 LEU A N 1
ATOM 1790 C CA . LEU A 1 236 ? 11.461 2.32 -3.709 1 88.94 236 LEU A CA 1
ATOM 1791 C C . LEU A 1 236 ? 10.75 3.639 -3.416 1 88.94 236 LEU A C 1
ATOM 1793 O O . LEU A 1 236 ? 11.047 4.66 -4.039 1 88.94 236 LEU A O 1
ATOM 1797 N N . LEU A 1 237 ? 9.844 3.619 -2.432 1 92.44 237 LEU A N 1
ATOM 1798 C CA . LEU A 1 237 ? 9.008 4.789 -2.172 1 92.44 237 LEU A CA 1
ATOM 1799 C C . LEU A 1 237 ? 9.844 5.934 -1.603 1 92.44 237 LEU A C 1
ATOM 1801 O O . LEU A 1 237 ? 9.742 7.07 -2.061 1 92.44 237 LEU A O 1
ATOM 1805 N N . PRO A 1 238 ? 10.727 5.648 -0.611 1 90.75 238 PRO A N 1
ATOM 1806 C CA . PRO A 1 238 ? 11.555 6.742 -0.097 1 90.75 238 PRO A CA 1
ATOM 1807 C C . PRO A 1 238 ? 12.422 7.383 -1.177 1 90.75 238 PRO A C 1
ATOM 1809 O O . PRO A 1 238 ? 12.562 8.609 -1.218 1 90.75 238 PRO A O 1
ATOM 1812 N N . LEU A 1 239 ? 12.984 6.617 -2.055 1 86.44 239 LEU A N 1
ATOM 1813 C CA . LEU A 1 239 ? 13.805 7.148 -3.139 1 86.44 239 LEU A CA 1
ATOM 1814 C C . LEU A 1 239 ? 12.961 7.984 -4.098 1 86.44 239 LEU A C 1
ATOM 1816 O O . LEU A 1 239 ? 13.422 9.016 -4.59 1 86.44 239 LEU A O 1
ATOM 1820 N N . ALA A 1 240 ? 11.789 7.5 -4.359 1 91.69 240 ALA A N 1
ATOM 1821 C CA . ALA A 1 240 ? 10.875 8.25 -5.219 1 91.69 240 ALA A CA 1
ATOM 1822 C C . ALA A 1 240 ? 10.547 9.609 -4.617 1 91.69 240 ALA A C 1
ATOM 1824 O O . ALA A 1 240 ? 10.57 10.633 -5.312 1 91.69 240 ALA A O 1
ATOM 1825 N N . PHE A 1 241 ? 10.297 9.625 -3.299 1 91.75 241 PHE A N 1
ATOM 1826 C CA . PHE A 1 241 ? 9.953 10.859 -2.611 1 91.75 241 PHE A CA 1
ATOM 1827 C C . PHE A 1 241 ? 11.148 11.805 -2.578 1 91.75 241 PHE A C 1
ATOM 1829 O O . PHE A 1 241 ? 11 13.008 -2.805 1 91.75 241 PHE A O 1
ATOM 1836 N N . ASP A 1 242 ? 12.312 11.297 -2.324 1 88.56 242 ASP A N 1
ATOM 1837 C CA . ASP A 1 242 ? 13.523 12.102 -2.18 1 88.56 242 ASP A CA 1
ATOM 1838 C C . ASP A 1 242 ? 13.891 12.781 -3.496 1 88.56 242 ASP A C 1
ATOM 1840 O O . ASP A 1 242 ? 14.336 13.93 -3.502 1 88.56 242 ASP A O 1
ATOM 1844 N N . TYR A 1 243 ? 13.633 12.094 -4.598 1 87.06 243 TYR A N 1
ATOM 1845 C CA . TYR A 1 243 ? 14.234 12.586 -5.832 1 87.06 243 TYR A CA 1
ATOM 1846 C C . TYR A 1 243 ? 13.18 13.227 -6.73 1 87.06 243 TYR A C 1
ATOM 1848 O O . TYR A 1 243 ? 13.477 14.164 -7.473 1 87.06 243 TYR A O 1
ATOM 1856 N N . ALA A 1 244 ? 11.992 12.773 -6.668 1 91.62 244 ALA A N 1
ATOM 1857 C CA . ALA A 1 244 ? 10.961 13.336 -7.539 1 91.62 244 ALA A CA 1
ATOM 1858 C C . ALA A 1 244 ? 10.062 14.305 -6.773 1 91.62 244 ALA A C 1
ATOM 1860 O O . ALA A 1 244 ? 9.305 15.07 -7.379 1 91.62 244 ALA A O 1
ATOM 1861 N N . GLY A 1 245 ? 10.172 14.273 -5.461 1 91.56 245 GLY A N 1
ATOM 1862 C CA . GLY A 1 245 ? 9.203 15.008 -4.656 1 91.56 245 GLY A CA 1
ATOM 1863 C C . GLY A 1 245 ? 7.926 14.234 -4.406 1 91.56 245 GLY A C 1
ATOM 1864 O O . GLY A 1 245 ? 7.547 13.375 -5.211 1 91.56 245 GLY A O 1
ATOM 1865 N N . GLN A 1 246 ? 7.32 14.562 -3.41 1 89.81 246 GLN A N 1
ATOM 1866 C CA . GLN A 1 246 ? 6.168 13.82 -2.9 1 89.81 246 GLN A CA 1
ATOM 1867 C C . GLN A 1 246 ? 5.039 13.797 -3.924 1 89.81 246 GLN A C 1
ATOM 1869 O O . GLN A 1 246 ? 4.531 12.727 -4.27 1 89.81 246 GLN A O 1
ATOM 1874 N N . LYS A 1 247 ? 4.664 14.906 -4.422 1 89.69 247 LYS A N 1
ATOM 1875 C CA . LYS A 1 247 ? 3.502 15.008 -5.301 1 89.69 247 LYS A CA 1
ATOM 1876 C C . LYS A 1 247 ? 3.713 14.203 -6.582 1 89.69 247 LYS A C 1
ATOM 1878 O O . LYS A 1 247 ? 2.867 13.391 -6.961 1 89.69 247 LYS A O 1
ATOM 1883 N N . GLN A 1 248 ? 4.801 14.375 -7.18 1 92.94 248 GLN A N 1
ATOM 1884 C CA . GLN A 1 248 ? 5.086 13.688 -8.438 1 92.94 248 GLN A CA 1
ATOM 1885 C C . GLN A 1 248 ? 5.285 12.195 -8.211 1 92.94 248 GLN A C 1
ATOM 1887 O O . GLN A 1 248 ? 4.883 11.375 -9.039 1 92.94 248 GLN A O 1
ATOM 1892 N N . ALA A 1 249 ? 5.914 11.898 -7.125 1 93.94 249 ALA A N 1
ATOM 1893 C CA . ALA A 1 249 ? 6.125 10.492 -6.797 1 93.94 249 ALA A CA 1
ATOM 1894 C C . ALA A 1 249 ? 4.797 9.758 -6.617 1 93.94 249 ALA A C 1
ATOM 1896 O O . ALA A 1 249 ? 4.613 8.656 -7.137 1 93.94 249 ALA A O 1
ATOM 1897 N N . VAL A 1 250 ? 3.912 10.367 -5.949 1 93.94 250 VAL A N 1
ATOM 1898 C CA . VAL A 1 250 ? 2.619 9.75 -5.676 1 93.94 250 VAL A CA 1
ATOM 1899 C C . VAL A 1 250 ? 1.857 9.555 -6.984 1 93.94 250 VAL A C 1
ATOM 1901 O O . VAL A 1 250 ? 1.241 8.508 -7.199 1 93.94 250 VAL A O 1
ATOM 1904 N N . LYS A 1 251 ? 1.896 10.531 -7.828 1 94.12 251 LYS A N 1
ATOM 1905 C CA . LYS A 1 251 ? 1.269 10.391 -9.141 1 94.12 251 LYS A CA 1
ATOM 1906 C C . LYS A 1 251 ? 1.849 9.203 -9.898 1 94.12 251 LYS A C 1
ATOM 1908 O O . LYS A 1 251 ? 1.106 8.414 -10.484 1 94.12 251 LYS A O 1
ATOM 1913 N N . ALA A 1 252 ? 3.158 9.156 -9.859 1 93.5 252 ALA A N 1
ATOM 1914 C CA . ALA A 1 252 ? 3.83 8.055 -10.539 1 93.5 252 ALA A CA 1
ATOM 1915 C C . ALA A 1 252 ? 3.418 6.707 -9.953 1 93.5 252 ALA A C 1
ATOM 1917 O O . ALA A 1 252 ? 3.23 5.734 -10.688 1 93.5 252 ALA A O 1
ATOM 1918 N N . VAL A 1 253 ? 3.301 6.645 -8.641 1 95 253 VAL A N 1
ATOM 1919 C CA . VAL A 1 253 ? 2.908 5.414 -7.961 1 95 253 VAL A CA 1
ATOM 1920 C C . VAL A 1 253 ? 1.529 4.973 -8.445 1 95 253 VAL A C 1
ATOM 1922 O O . VAL A 1 253 ? 1.34 3.816 -8.828 1 95 253 VAL A O 1
ATOM 1925 N N . PHE A 1 254 ? 0.62 5.848 -8.484 1 95.44 254 PHE A N 1
ATOM 1926 C CA . PHE A 1 254 ? -0.744 5.465 -8.836 1 95.44 254 PHE A CA 1
ATOM 1927 C C . PHE A 1 254 ? -0.857 5.16 -10.32 1 95.44 254 PHE A C 1
ATOM 1929 O O . PHE A 1 254 ? -1.654 4.312 -10.734 1 95.44 254 PHE A O 1
ATOM 1936 N N . VAL A 1 255 ? -0.116 5.832 -11.148 1 94.06 255 VAL A N 1
ATOM 1937 C CA . VAL A 1 255 ? -0.065 5.473 -12.562 1 94.06 255 VAL A CA 1
ATOM 1938 C C . VAL A 1 255 ? 0.467 4.047 -12.711 1 94.06 255 VAL A C 1
ATOM 1940 O O . VAL A 1 255 ? -0.079 3.252 -13.477 1 94.06 255 VAL A O 1
ATOM 1943 N N . GLY A 1 256 ? 1.558 3.783 -11.984 1 91.44 256 GLY A N 1
ATOM 1944 C CA . GLY A 1 256 ? 2.066 2.422 -11.977 1 91.44 256 GLY A CA 1
ATOM 1945 C C . GLY A 1 256 ? 1.042 1.406 -11.508 1 91.44 256 GLY A C 1
ATOM 1946 O O . GLY A 1 256 ? 0.9 0.337 -12.102 1 91.44 256 GLY A O 1
ATOM 1947 N N . MET A 1 257 ? 0.333 1.767 -10.461 1 93.44 257 MET A N 1
ATOM 1948 C CA . MET A 1 257 ? -0.706 0.88 -9.945 1 93.44 257 MET A CA 1
ATOM 1949 C C . MET A 1 257 ? -1.777 0.624 -11 1 93.44 257 MET A C 1
ATOM 1951 O O . MET A 1 257 ? -2.221 -0.512 -11.18 1 93.44 257 MET A O 1
ATOM 1955 N N . ALA A 1 258 ? -2.195 1.642 -11.672 1 93 258 ALA A N 1
ATOM 1956 C CA . ALA A 1 258 ? -3.246 1.539 -12.688 1 93 258 ALA A CA 1
ATOM 1957 C C . ALA A 1 258 ? -2.805 0.658 -13.852 1 93 258 ALA A C 1
ATOM 1959 O O . ALA A 1 258 ? -3.568 -0.188 -14.32 1 93 258 ALA A O 1
ATOM 1960 N N . ILE A 1 259 ? -1.654 0.839 -14.258 1 88.31 259 ILE A N 1
ATOM 1961 C CA . ILE A 1 259 ? -1.134 0.078 -15.391 1 88.31 259 ILE A CA 1
ATOM 1962 C C . ILE A 1 259 ? -1.016 -1.396 -15.008 1 88.31 259 ILE A C 1
ATOM 1964 O O . ILE A 1 259 ? -1.387 -2.277 -15.789 1 88.31 259 ILE A O 1
ATOM 1968 N N . MET A 1 260 ? -0.485 -1.604 -13.859 1 86.62 260 MET A N 1
ATOM 1969 C CA . MET A 1 260 ? -0.366 -2.99 -13.414 1 86.62 260 MET A CA 1
ATOM 1970 C C . MET A 1 260 ? -1.74 -3.633 -13.266 1 86.62 260 MET A C 1
ATOM 1972 O O . MET A 1 260 ? -1.936 -4.785 -13.656 1 86.62 260 MET A O 1
ATOM 1976 N N . SER A 1 261 ? -2.66 -2.9 -12.695 1 89.31 261 SER A N 1
ATOM 1977 C CA . SER A 1 261 ? -4.02 -3.412 -12.547 1 89.31 261 SER A CA 1
ATOM 1978 C C . SER A 1 261 ? -4.637 -3.723 -13.906 1 89.31 261 SER A C 1
ATOM 1980 O O . SER A 1 261 ? -5.328 -4.73 -14.07 1 89.31 261 SER A O 1
ATOM 1982 N N . ALA A 1 262 ? -4.434 -2.879 -14.836 1 86.44 262 ALA A N 1
ATOM 1983 C CA . ALA A 1 262 ? -4.918 -3.117 -16.188 1 86.44 262 ALA A CA 1
ATOM 1984 C C . ALA A 1 262 ? -4.285 -4.371 -16.797 1 86.44 262 ALA A C 1
ATOM 1986 O O . ALA A 1 262 ? -4.965 -5.176 -17.438 1 86.44 262 ALA 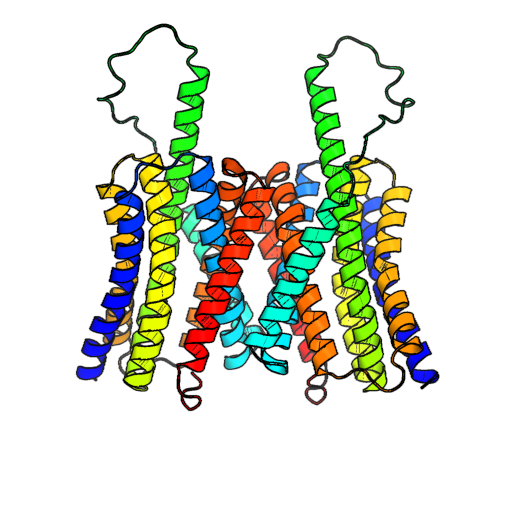A O 1
ATOM 1987 N N . SER A 1 263 ? -3.025 -4.496 -16.609 1 80.69 263 SER A N 1
ATOM 1988 C CA . SER A 1 263 ? -2.314 -5.668 -17.109 1 80.69 263 SER A CA 1
ATOM 1989 C C . SER A 1 263 ? -2.865 -6.949 -16.5 1 80.69 263 SER A C 1
ATOM 1991 O O . SER A 1 263 ? -3.064 -7.945 -17.203 1 80.69 263 SER A O 1
ATOM 1993 N N . LEU A 1 264 ? -3.082 -6.891 -15.195 1 80.06 264 LEU A N 1
ATOM 1994 C CA . LEU A 1 264 ? -3.639 -8.047 -14.5 1 80.06 264 LEU A CA 1
ATOM 1995 C C . LEU A 1 264 ? -5.027 -8.383 -15.031 1 80.06 264 LEU A C 1
ATOM 1997 O O . LEU A 1 264 ? -5.375 -9.555 -15.172 1 80.06 264 LEU A O 1
ATOM 2001 N N . TYR A 1 265 ? -5.785 -7.402 -15.32 1 82.56 265 TYR A N 1
ATOM 2002 C CA . TYR A 1 265 ? -7.121 -7.613 -15.859 1 82.56 265 TYR A CA 1
ATOM 2003 C C . TYR A 1 265 ? -7.059 -8.273 -17.234 1 82.56 265 TYR A C 1
ATOM 2005 O O . TYR A 1 265 ? -7.793 -9.227 -17.5 1 82.56 265 TYR A O 1
ATOM 2013 N N . PHE A 1 266 ? -6.23 -7.785 -18.062 1 77.25 266 PHE A N 1
ATOM 2014 C CA . PHE A 1 266 ? -6.113 -8.32 -19.406 1 77.25 266 PHE A CA 1
ATOM 2015 C C . PHE A 1 266 ? -5.621 -9.766 -19.375 1 77.25 266 PHE A C 1
ATOM 2017 O O . PHE A 1 266 ? -6.051 -10.586 -20.188 1 77.25 266 PHE A O 1
ATOM 2024 N N . LEU A 1 267 ? -4.781 -10.039 -18.438 1 70.69 267 LEU A N 1
ATOM 2025 C CA . LEU A 1 267 ? -4.32 -11.414 -18.266 1 70.69 267 LEU A CA 1
ATOM 2026 C C . LEU A 1 267 ? -5.457 -12.32 -17.812 1 70.69 267 LEU A C 1
ATOM 2028 O O . LEU A 1 267 ? -5.582 -13.453 -18.266 1 70.69 267 LEU A O 1
ATOM 2032 N N . GLU A 1 268 ? -6.277 -11.828 -16.938 1 72.06 268 GLU A N 1
ATOM 2033 C CA . GLU A 1 268 ? -7.402 -12.594 -16.406 1 72.06 268 GLU A CA 1
ATOM 2034 C C . GLU A 1 268 ? -8.414 -12.922 -17.5 1 72.06 268 GLU A C 1
ATOM 2036 O O . GLU A 1 268 ? -8.961 -14.023 -17.531 1 72.06 268 GLU A O 1
ATOM 2041 N N . ILE A 1 269 ? -8.68 -12.039 -18.391 1 72.81 269 ILE A N 1
ATOM 2042 C CA . ILE A 1 269 ? -9.688 -12.266 -19.406 1 72.81 269 ILE A CA 1
ATOM 2043 C C . ILE A 1 269 ? -9.117 -13.141 -20.516 1 72.81 269 ILE A C 1
ATOM 2045 O O . ILE A 1 269 ? -9.859 -13.781 -21.266 1 72.81 269 ILE A O 1
ATOM 2049 N N . SER A 1 270 ? -7.879 -13.062 -20.641 1 63.5 270 SER A N 1
ATOM 2050 C CA . SER A 1 270 ? -7.238 -13.875 -21.672 1 63.5 270 SER A CA 1
ATOM 2051 C C . SER A 1 270 ? -7.105 -15.328 -21.234 1 63.5 270 SER A C 1
ATOM 2053 O O . SER A 1 270 ? -6.926 -16.219 -22.062 1 63.5 270 SER A O 1
ATOM 2055 N N . LEU A 1 271 ? -7.086 -15.516 -19.797 1 58.78 271 LEU A N 1
ATOM 2056 C CA . LEU A 1 271 ? -6.965 -16.875 -19.281 1 58.78 271 LEU A CA 1
ATOM 2057 C C . LEU A 1 271 ? -8.32 -17.562 -19.234 1 58.78 271 LEU A C 1
ATOM 2059 O O . LEU A 1 271 ? -9.32 -16.953 -18.844 1 58.78 271 LEU A O 1
ATOM 2063 N N . PRO A 1 272 ? -8.539 -18.703 -19.891 1 50.78 272 PRO A N 1
ATOM 2064 C CA . PRO A 1 272 ? -9.805 -19.438 -19.844 1 50.78 272 PRO A CA 1
ATOM 2065 C C . PRO A 1 272 ? -10.273 -19.734 -18.422 1 50.78 272 PRO A C 1
ATOM 2067 O O . PRO A 1 272 ? -9.453 -19.859 -17.516 1 50.78 272 PRO A O 1
ATOM 2070 N N . GLU A 1 273 ? -11.539 -19.297 -17.984 1 49.81 273 GLU A N 1
ATOM 2071 C CA . GLU A 1 273 ? -12.25 -19.453 -16.719 1 49.81 273 GLU A CA 1
ATOM 2072 C C . GLU A 1 273 ? -11.922 -20.781 -16.062 1 49.81 273 GLU A C 1
ATOM 2074 O O . GLU A 1 273 ? -11.969 -20.906 -14.828 1 49.81 273 GLU A O 1
ATOM 2079 N N . GLU A 1 274 ? -11.789 -21.812 -16.734 1 43.88 274 GLU A N 1
ATOM 2080 C CA . GLU A 1 274 ? -11.672 -23.172 -16.188 1 43.88 274 GLU A CA 1
ATOM 2081 C C . GLU A 1 274 ? -10.438 -23.297 -15.305 1 43.88 274 GLU A C 1
ATOM 2083 O O . GLU A 1 274 ? -10.266 -24.312 -14.625 1 43.88 274 GLU A O 1
ATOM 2088 N N . ILE A 1 275 ? -9.461 -22.484 -15.367 1 41.19 275 ILE A N 1
ATOM 2089 C CA . ILE A 1 275 ? -8.219 -22.766 -14.648 1 41.19 275 ILE A CA 1
ATOM 2090 C C . ILE A 1 275 ? -8.156 -21.922 -13.375 1 41.19 275 ILE A C 1
ATOM 2092 O O . ILE A 1 275 ? -7.707 -20.781 -13.398 1 41.19 275 ILE A O 1
ATOM 2096 N N . GLY A 1 276 ? -9.156 -21.641 -12.695 1 37.72 276 GLY A N 1
ATOM 2097 C CA . GLY A 1 276 ? -9.047 -21.172 -11.32 1 37.72 276 GLY A CA 1
ATOM 2098 C C . GLY A 1 276 ? -7.855 -21.766 -10.586 1 37.72 276 GLY A C 1
ATOM 2099 O O . GLY A 1 276 ? -7.715 -22.984 -10.5 1 37.72 276 GLY A O 1
ATOM 2100 N N . LEU A 1 277 ? -6.664 -21.047 -10.734 1 35.06 277 LEU A N 1
ATOM 2101 C CA . LEU A 1 277 ? -5.609 -21.562 -9.875 1 35.06 277 LEU A CA 1
ATOM 2102 C C . LEU A 1 277 ? -6.09 -21.688 -8.438 1 35.06 277 LEU A C 1
ATOM 2104 O O . LEU A 1 277 ? -6.887 -20.875 -7.973 1 35.06 277 LEU A O 1
ATOM 2108 N N . MET B 1 1 ? -38.812 0.616 7.961 1 56.06 1 MET B N 1
ATOM 2109 C CA . MET B 1 1 ? -37.781 1.476 7.344 1 56.06 1 MET B CA 1
ATOM 2110 C C . MET B 1 1 ? -37.219 2.457 8.359 1 56.06 1 MET B C 1
ATOM 2112 O O . MET B 1 1 ? -36 2.613 8.461 1 56.06 1 MET B O 1
ATOM 2116 N N . GLU B 1 2 ? -38.156 2.986 9.195 1 64.44 2 GLU B N 1
ATOM 2117 C CA . GLU B 1 2 ? -37.812 3.99 10.188 1 64.44 2 GLU B CA 1
ATOM 2118 C C . GLU B 1 2 ? -36.938 3.383 11.297 1 64.44 2 GLU B C 1
ATOM 2120 O O . GLU B 1 2 ? -35.969 3.977 11.719 1 64.44 2 GLU B O 1
ATOM 2125 N N . SER B 1 3 ? -37.281 2.131 11.594 1 75.44 3 SER B N 1
ATOM 2126 C CA . SER B 1 3 ? -36.531 1.509 12.695 1 75.44 3 SER B CA 1
ATOM 2127 C C . SER B 1 3 ? -35.094 1.214 12.305 1 75.44 3 SER B C 1
ATOM 2129 O O . SER B 1 3 ? -34.188 1.426 13.102 1 75.44 3 SER B O 1
ATOM 2131 N N . HIS B 1 4 ? -34.938 0.939 11.062 1 82 4 HIS B N 1
ATOM 2132 C CA . HIS B 1 4 ? -33.594 0.605 10.602 1 82 4 HIS B CA 1
ATOM 2133 C C . HIS B 1 4 ? -32.719 1.847 10.539 1 82 4 HIS B C 1
ATOM 2135 O O . HIS B 1 4 ? -31.5 1.771 10.789 1 82 4 HIS B O 1
ATOM 2141 N N . VAL B 1 5 ? -33.438 2.973 10.344 1 86.69 5 VAL B N 1
ATOM 2142 C CA . VAL B 1 5 ? -32.688 4.215 10.219 1 86.69 5 VAL B CA 1
ATOM 2143 C C . VAL B 1 5 ? -32.125 4.621 11.586 1 86.69 5 VAL B C 1
ATOM 2145 O O . VAL B 1 5 ? -30.938 4.98 11.703 1 86.69 5 VAL B O 1
ATOM 2148 N N . TRP B 1 6 ? -32.938 4.488 12.562 1 90.56 6 TRP B N 1
ATOM 2149 C CA . TRP B 1 6 ? -32.5 4.859 13.906 1 90.56 6 TRP B CA 1
ATOM 2150 C C . TRP B 1 6 ? -31.391 3.936 14.398 1 90.56 6 TRP B C 1
ATOM 2152 O O . TRP B 1 6 ? -30.453 4.383 15.055 1 90.56 6 TRP B O 1
ATOM 2162 N N . VAL B 1 7 ? -31.578 2.76 14.109 1 90.44 7 VAL B N 1
ATOM 2163 C CA . VAL B 1 7 ? -30.562 1.785 14.492 1 90.44 7 VAL B CA 1
ATOM 2164 C C . VAL B 1 7 ? -29.25 2.096 13.781 1 90.44 7 VAL B C 1
ATOM 2166 O O . VAL B 1 7 ? -28.188 2.127 14.406 1 90.44 7 VAL B O 1
ATOM 2169 N N . ALA B 1 8 ? -29.375 2.338 12.516 1 90.81 8 ALA B N 1
ATOM 2170 C CA . ALA B 1 8 ? -28.203 2.648 11.719 1 90.81 8 ALA B CA 1
ATOM 2171 C C . ALA B 1 8 ? -27.516 3.926 12.211 1 90.81 8 ALA B C 1
ATOM 2173 O O . ALA B 1 8 ? -26.297 4.008 12.258 1 90.81 8 ALA B O 1
ATOM 2174 N N . LEU B 1 9 ? -28.328 4.855 12.555 1 93.06 9 LEU B N 1
ATOM 2175 C CA . LEU B 1 9 ? -27.812 6.117 13.062 1 93.06 9 LEU B CA 1
ATOM 2176 C C . LEU B 1 9 ? -27.078 5.91 14.391 1 93.06 9 LEU B C 1
ATOM 2178 O O . LEU B 1 9 ? -25.984 6.43 14.594 1 93.06 9 LEU B O 1
ATOM 2182 N N . ALA B 1 10 ? -27.641 5.203 15.234 1 93.88 10 ALA B N 1
ATOM 2183 C CA . ALA B 1 10 ? -27.016 4.906 16.516 1 93.88 10 ALA B CA 1
ATOM 2184 C C . ALA B 1 10 ? -25.688 4.176 16.312 1 93.88 10 ALA B C 1
ATOM 2186 O O . ALA B 1 10 ? -24.688 4.512 16.953 1 93.88 10 ALA B O 1
ATOM 2187 N N . LEU B 1 11 ? -25.703 3.244 15.469 1 91.31 11 LEU B N 1
ATOM 2188 C CA . LEU B 1 11 ? -24.516 2.465 15.188 1 91.31 11 LEU B CA 1
ATOM 2189 C C . LEU B 1 11 ? -23.422 3.336 14.562 1 91.31 11 LEU B C 1
ATOM 2191 O O . LEU B 1 11 ? -22.25 3.189 14.875 1 91.31 11 LEU B O 1
ATOM 2195 N N . SER B 1 12 ? -23.812 4.18 13.688 1 91.88 12 SER B N 1
ATOM 2196 C CA . SER B 1 12 ? -22.859 5.059 13.031 1 91.88 12 SER B CA 1
ATOM 2197 C C . SER B 1 12 ? -22.266 6.066 14.016 1 91.88 12 SER B C 1
ATOM 2199 O O . SER B 1 12 ? -21.125 6.516 13.852 1 91.88 12 SER B O 1
ATOM 2201 N N . PHE B 1 13 ? -23.031 6.402 15.023 1 93.44 13 PHE B N 1
ATOM 2202 C CA . PHE B 1 13 ? -22.5 7.289 16.062 1 93.44 13 PHE B CA 1
ATOM 2203 C C . PHE B 1 13 ? -21.406 6.602 16.859 1 93.44 13 PHE B C 1
ATOM 2205 O O . PHE B 1 13 ? -20.453 7.254 17.297 1 93.44 13 PHE B O 1
ATOM 2212 N N . VAL B 1 14 ? -21.531 5.352 16.969 1 90.81 14 VAL B N 1
ATOM 2213 C CA . VAL B 1 14 ? -20.469 4.602 17.625 1 90.81 14 VAL B CA 1
ATOM 2214 C C . VAL B 1 14 ? -19.172 4.746 16.844 1 90.81 14 VAL B C 1
ATOM 2216 O O . VAL B 1 14 ? -18.109 4.969 17.422 1 90.81 14 VAL B O 1
ATOM 2219 N N . GLY B 1 15 ? -19.281 4.637 15.594 1 88.12 15 GLY B N 1
ATOM 2220 C CA . GLY B 1 15 ? -18.125 4.848 14.742 1 88.12 15 GLY B CA 1
ATOM 2221 C C . GLY B 1 15 ? -17.547 6.246 14.859 1 88.12 15 GLY B C 1
ATOM 2222 O O . GLY B 1 15 ? -16.344 6.418 15.055 1 88.12 15 GLY B O 1
ATOM 2223 N N . GLY B 1 16 ? -18.422 7.18 14.75 1 89.81 16 GLY B N 1
ATOM 2224 C CA . GLY B 1 16 ? -18 8.562 14.875 1 89.81 16 GLY B CA 1
ATOM 2225 C C . GLY B 1 16 ? -17.344 8.867 16.219 1 89.81 16 GLY B C 1
ATOM 2226 O O . GLY B 1 16 ? -16.312 9.531 16.266 1 89.81 16 GLY B O 1
ATOM 2227 N N . LEU B 1 17 ? -17.891 8.391 17.234 1 93.5 17 LEU B N 1
ATOM 2228 C CA . LEU B 1 17 ? -17.359 8.617 18.578 1 93.5 17 LEU B CA 1
ATOM 2229 C C . LEU B 1 17 ? -16.031 7.895 18.766 1 93.5 17 LEU B C 1
ATOM 2231 O O . LEU B 1 17 ? -15.188 8.344 19.547 1 93.5 17 LEU B O 1
ATOM 2235 N N . SER B 1 18 ? -15.867 6.848 18.109 1 92.88 18 SER B N 1
ATOM 2236 C CA . SER B 1 18 ? -14.594 6.137 18.172 1 92.88 18 SER B CA 1
ATOM 2237 C C . SER B 1 18 ? -13.461 6.984 17.609 1 92.88 18 SER B C 1
ATOM 2239 O O . SER B 1 18 ? -12.344 6.965 18.141 1 92.88 18 SER B O 1
ATOM 2241 N N . THR B 1 19 ? -13.758 7.68 16.547 1 93.25 19 THR B N 1
ATOM 2242 C CA . THR B 1 19 ? -12.773 8.633 16.031 1 93.25 19 THR B CA 1
ATOM 2243 C C . THR B 1 19 ? -12.445 9.695 17.078 1 93.25 19 THR B C 1
ATOM 2245 O O . THR B 1 19 ? -11.281 10.055 17.266 1 93.25 19 THR B O 1
ATOM 2248 N N . SER B 1 20 ? -13.477 10.133 17.766 1 94.62 20 SER B N 1
ATOM 2249 C CA . SER B 1 20 ? -13.281 11.094 18.844 1 94.62 20 SER B CA 1
ATOM 2250 C C . SER B 1 20 ? -12.445 10.508 19.984 1 94.62 20 SER B C 1
ATOM 2252 O O . SER B 1 20 ? -11.625 11.203 20.578 1 94.62 20 SER B O 1
ATOM 2254 N N . LEU B 1 21 ? -12.688 9.32 20.25 1 93.44 21 LEU B N 1
ATOM 2255 C CA . LEU B 1 21 ? -11.914 8.641 21.281 1 93.44 21 LEU B CA 1
ATOM 2256 C C . LEU B 1 21 ? -10.438 8.586 20.906 1 93.44 21 LEU B C 1
ATOM 2258 O O . LEU B 1 21 ? -9.57 8.773 21.75 1 93.44 21 LEU B O 1
ATOM 2262 N N . GLY B 1 22 ? -10.148 8.273 19.688 1 91.06 22 GLY B N 1
ATOM 2263 C CA . GLY B 1 22 ? -8.773 8.336 19.234 1 91.06 22 GLY B CA 1
ATOM 2264 C C . GLY B 1 22 ? -8.133 9.695 19.438 1 91.06 22 GLY B C 1
ATOM 2265 O O . GLY B 1 22 ? -6.984 9.789 19.875 1 91.06 22 GLY B O 1
ATOM 2266 N N . ALA B 1 23 ? -8.906 10.695 19.109 1 93.75 23 ALA B N 1
ATOM 2267 C CA . ALA B 1 23 ? -8.43 12.055 19.312 1 93.75 23 ALA B CA 1
ATOM 2268 C C . ALA B 1 23 ? -8.164 12.336 20.797 1 93.75 23 ALA B C 1
ATOM 2270 O O . ALA B 1 23 ? -7.191 13 21.141 1 93.75 23 ALA B O 1
ATOM 2271 N N . LEU B 1 24 ? -9.031 11.836 21.594 1 93.06 24 LEU B N 1
ATOM 2272 C CA . LEU B 1 24 ? -8.898 12.016 23.031 1 93.06 24 LEU B CA 1
ATOM 2273 C C . LEU B 1 24 ? -7.605 11.398 23.547 1 93.06 24 LEU B C 1
ATOM 2275 O O . LEU B 1 24 ? -6.938 11.969 24.406 1 93.06 24 LEU B O 1
ATOM 2279 N N . LEU B 1 25 ? -7.27 10.32 23.031 1 88.69 25 LEU B N 1
ATOM 2280 C CA . LEU B 1 25 ? -6.043 9.641 23.422 1 88.69 25 LEU B CA 1
ATOM 2281 C C . LEU B 1 25 ? -4.82 10.484 23.094 1 88.69 25 LEU B C 1
ATOM 2283 O O . LEU B 1 25 ? -3.818 10.453 23.812 1 88.69 25 LEU B O 1
ATOM 2287 N N . VAL B 1 26 ? -4.965 11.188 22.047 1 89.19 26 VAL B N 1
ATOM 2288 C CA . VAL B 1 26 ? -3.861 12.039 21.609 1 89.19 26 VAL B CA 1
ATOM 2289 C C . VAL B 1 26 ? -3.754 13.258 22.516 1 89.19 26 VAL B C 1
ATOM 2291 O O . VAL B 1 26 ? -2.67 13.578 23.016 1 89.19 26 VAL B O 1
ATOM 2294 N N . ILE B 1 27 ? -4.816 13.914 22.875 1 90.19 27 ILE B N 1
ATOM 2295 C CA . ILE B 1 27 ? -4.77 15.211 23.547 1 90.19 27 ILE B CA 1
ATOM 2296 C C . ILE B 1 27 ? -4.559 15.023 25.047 1 90.19 27 ILE B C 1
ATOM 2298 O O . ILE B 1 27 ? -4.219 15.969 25.75 1 90.19 27 ILE B O 1
ATOM 2302 N N . LEU B 1 28 ? -4.832 13.859 25.469 1 91.12 28 LEU B N 1
ATOM 2303 C CA . LEU B 1 28 ? -4.59 13.578 26.891 1 91.12 28 LEU B CA 1
ATOM 2304 C C . LEU B 1 28 ? -3.102 13.398 27.156 1 91.12 28 LEU B C 1
ATOM 2306 O O . LEU B 1 28 ? -2.674 13.391 28.312 1 91.12 28 LEU B O 1
ATOM 2310 N N . ASN B 1 29 ? -2.34 13.297 26.172 1 85.06 29 ASN B N 1
ATOM 2311 C CA . ASN B 1 29 ? -0.89 13.188 26.281 1 85.06 29 ASN B CA 1
ATOM 2312 C C . ASN B 1 29 ? -0.196 14.477 25.844 1 85.06 29 ASN B C 1
ATOM 2314 O O . ASN B 1 29 ? -0.783 15.289 25.125 1 85.06 29 ASN B O 1
ATOM 2318 N N . PRO B 1 30 ? 1.029 14.648 26.469 1 81.56 30 PRO B N 1
ATOM 2319 C CA . PRO B 1 30 ? 1.778 15.812 25.984 1 81.56 30 PRO B CA 1
ATOM 2320 C C . PRO B 1 30 ? 2.09 15.734 24.5 1 81.56 30 PRO B C 1
ATOM 2322 O O . PRO B 1 30 ? 2.096 14.641 23.922 1 81.56 30 PRO B O 1
ATOM 2325 N N . THR B 1 31 ? 2.268 16.891 23.953 1 78.5 31 THR B N 1
ATOM 2326 C CA . THR B 1 31 ? 2.582 16.953 22.531 1 78.5 31 THR B CA 1
ATOM 2327 C C . THR B 1 31 ? 3.785 16.062 22.203 1 78.5 31 THR B C 1
ATOM 2329 O O . THR B 1 31 ? 4.812 16.141 22.875 1 78.5 31 THR B O 1
ATOM 2332 N N . PRO B 1 32 ? 3.537 15.289 21.266 1 76.94 32 PRO B N 1
ATOM 2333 C CA . PRO B 1 32 ? 4.641 14.391 20.922 1 76.94 32 PRO B CA 1
ATOM 2334 C C . PRO B 1 32 ? 5.797 15.117 20.234 1 76.94 32 PRO B C 1
ATOM 2336 O O . PRO B 1 32 ? 5.613 16.219 19.703 1 76.94 32 PRO B O 1
ATOM 2339 N N . ASP B 1 33 ? 6.941 14.531 20.422 1 83.06 33 ASP B N 1
ATOM 2340 C CA . ASP B 1 33 ? 8.055 15.039 19.625 1 83.06 33 ASP B CA 1
ATOM 2341 C C . ASP B 1 33 ? 7.941 14.57 18.172 1 83.06 33 ASP B C 1
ATOM 2343 O O . ASP B 1 33 ? 7.039 13.805 17.828 1 83.06 33 ASP B O 1
ATOM 2347 N N . LEU B 1 34 ? 8.766 15.039 17.375 1 83.31 34 LEU B N 1
ATOM 2348 C CA . LEU B 1 34 ? 8.719 14.797 15.938 1 83.31 34 LEU B CA 1
ATOM 2349 C C . LEU B 1 34 ? 8.875 13.312 15.633 1 83.31 34 LEU B C 1
ATOM 2351 O O . LEU B 1 34 ? 8.188 12.773 14.758 1 83.31 34 LEU B O 1
ATOM 2355 N N . LYS B 1 35 ? 9.695 12.695 16.391 1 89.31 35 LYS B N 1
ATOM 2356 C CA . LYS B 1 35 ? 9.93 11.273 16.156 1 89.31 35 LYS B CA 1
ATOM 2357 C C . LYS B 1 35 ? 8.688 10.453 16.484 1 89.31 35 LYS B C 1
ATOM 2359 O O . LYS B 1 35 ? 8.289 9.586 15.711 1 89.31 35 LYS B O 1
ATOM 2364 N N . ARG B 1 36 ? 8.109 10.711 17.578 1 86.62 36 ARG B N 1
ATOM 2365 C CA . ARG B 1 36 ? 6.891 10.008 17.969 1 86.62 36 ARG B CA 1
ATOM 2366 C C . ARG B 1 36 ? 5.75 10.297 17 1 86.62 36 ARG B C 1
ATOM 2368 O O . ARG B 1 36 ? 4.961 9.406 16.688 1 86.62 36 ARG B O 1
ATOM 2375 N N . LEU B 1 37 ? 5.711 11.516 16.578 1 84.38 37 LEU B N 1
ATOM 2376 C CA . LEU B 1 37 ? 4.715 11.883 15.578 1 84.38 37 LEU B CA 1
ATOM 2377 C C . LEU B 1 37 ? 4.879 11.047 14.312 1 84.38 37 LEU B C 1
ATOM 2379 O O . LEU B 1 37 ? 3.904 10.492 13.797 1 84.38 37 LEU B O 1
ATOM 2383 N N . GLY B 1 38 ? 6.074 10.945 13.906 1 89.44 38 GLY B N 1
ATOM 2384 C CA . GLY B 1 38 ? 6.355 10.156 12.719 1 89.44 38 GLY B CA 1
ATOM 2385 C C . GLY B 1 38 ? 6 8.695 12.875 1 89.44 38 GLY B C 1
ATOM 2386 O O . GLY B 1 38 ? 5.418 8.094 11.969 1 89.44 38 GLY B O 1
ATOM 2387 N N . LEU B 1 39 ? 6.277 8.141 14.008 1 91.25 39 LEU B N 1
ATOM 2388 C CA . LEU B 1 39 ? 5.98 6.738 14.273 1 91.25 39 LEU B CA 1
ATOM 2389 C C . LEU B 1 39 ? 4.477 6.488 14.273 1 91.25 39 LEU B C 1
ATOM 2391 O O . LEU B 1 39 ? 4.004 5.508 13.695 1 91.25 39 LEU B O 1
ATOM 2395 N N . LEU B 1 40 ? 3.84 7.383 14.867 1 86.31 40 LEU B N 1
ATOM 2396 C CA . LEU B 1 40 ? 2.391 7.23 14.945 1 86.31 40 LEU B CA 1
ATOM 2397 C C . LEU B 1 40 ? 1.749 7.414 13.57 1 86.31 40 LEU B C 1
ATOM 2399 O O . LEU B 1 40 ? 0.757 6.754 13.258 1 86.31 40 LEU B O 1
ATOM 2403 N N . GLN B 1 41 ? 2.314 8.281 12.836 1 86.88 41 GLN B N 1
ATOM 2404 C CA . GLN B 1 41 ? 1.841 8.445 11.469 1 86.88 41 GLN B CA 1
ATOM 2405 C C . GLN B 1 41 ? 2.102 7.188 10.641 1 86.88 41 GLN B C 1
ATOM 2407 O O . GLN B 1 41 ? 1.264 6.785 9.828 1 86.88 41 GLN B O 1
ATOM 2412 N N . GLY B 1 42 ? 3.24 6.625 10.82 1 92.12 42 GLY B N 1
ATOM 2413 C CA . GLY B 1 42 ? 3.529 5.363 10.164 1 92.12 42 GLY B CA 1
ATOM 2414 C C . GLY B 1 42 ? 2.574 4.254 10.555 1 92.12 42 GLY B C 1
ATOM 2415 O O . GLY B 1 42 ? 2.105 3.502 9.695 1 92.12 42 GLY B O 1
ATOM 2416 N N . PHE B 1 43 ? 2.328 4.18 11.805 1 90.94 43 PHE B N 1
ATOM 2417 C CA . PHE B 1 43 ? 1.382 3.197 12.32 1 90.94 43 PHE B CA 1
ATOM 2418 C C . PHE B 1 43 ? 0.01 3.381 11.68 1 90.94 43 PHE B C 1
ATOM 2420 O O . PHE B 1 43 ? -0.597 2.414 11.219 1 90.94 43 PHE B O 1
ATOM 2427 N N . ALA B 1 44 ? -0.4 4.625 11.633 1 85.88 44 ALA B N 1
ATOM 2428 C CA . ALA B 1 44 ? -1.681 4.949 11.016 1 85.88 44 ALA B CA 1
ATOM 2429 C C . ALA B 1 44 ? -1.671 4.602 9.523 1 85.88 44 ALA B C 1
ATOM 2431 O O . ALA B 1 44 ? -2.662 4.094 8.992 1 85.88 44 ALA B O 1
ATOM 2432 N N . ALA B 1 45 ? -0.61 4.895 8.867 1 90.94 45 ALA B N 1
ATOM 2433 C CA . ALA B 1 45 ? -0.463 4.57 7.449 1 90.94 45 ALA B CA 1
ATOM 2434 C C . ALA B 1 45 ? -0.637 3.074 7.207 1 90.94 45 ALA B C 1
ATOM 2436 O O . ALA B 1 45 ? -1.319 2.666 6.266 1 90.94 45 ALA B O 1
ATOM 2437 N N . GLY B 1 46 ? -0.051 2.266 8.047 1 92.38 46 GLY B N 1
ATOM 2438 C CA . GLY B 1 46 ? -0.184 0.822 7.938 1 92.38 46 GLY B CA 1
ATOM 2439 C C . GLY B 1 46 ? -1.61 0.339 8.117 1 92.38 46 GLY B C 1
ATOM 2440 O O . GLY B 1 46 ? -2.078 -0.522 7.371 1 92.38 46 GLY B O 1
ATOM 2441 N N . LEU B 1 47 ? -2.221 0.859 9.109 1 86.75 47 LEU B N 1
ATOM 2442 C CA . LEU B 1 47 ? -3.617 0.513 9.344 1 86.75 47 LEU B CA 1
ATOM 2443 C C . LEU B 1 47 ? -4.469 0.809 8.117 1 86.75 47 LEU B C 1
ATOM 2445 O O . LEU B 1 47 ? -5.258 -0.035 7.684 1 86.75 47 LEU B O 1
ATOM 2449 N N . MET B 1 48 ? -4.215 1.96 7.578 1 85.56 48 MET B N 1
ATOM 2450 C CA . MET B 1 48 ? -5.027 2.432 6.461 1 85.56 48 MET B CA 1
ATOM 2451 C C . MET B 1 48 ? -4.734 1.623 5.199 1 85.56 48 MET B C 1
ATOM 2453 O O . MET B 1 48 ? -5.648 1.299 4.441 1 85.56 48 MET B O 1
ATOM 2457 N N . LEU B 1 49 ? -3.525 1.311 4.957 1 91.31 49 LEU B N 1
ATOM 2458 C CA . LEU B 1 49 ? -3.174 0.501 3.795 1 91.31 49 LEU B CA 1
ATOM 2459 C C . LEU B 1 49 ? -3.785 -0.892 3.898 1 91.31 49 LEU B C 1
ATOM 2461 O O . LEU B 1 49 ? -4.273 -1.435 2.906 1 91.31 49 LEU B O 1
ATOM 2465 N N . SER B 1 50 ? -3.719 -1.416 5.043 1 89.94 50 SER B N 1
ATOM 2466 C CA . SER B 1 50 ? -4.273 -2.748 5.254 1 89.94 50 SER B CA 1
ATOM 2467 C C . SER B 1 50 ? -5.773 -2.771 4.977 1 89.94 50 SER B C 1
ATOM 2469 O O . SER B 1 50 ? -6.266 -3.646 4.262 1 89.94 50 SER B O 1
ATOM 2471 N N . ILE B 1 51 ? -6.473 -1.841 5.52 1 83.31 51 ILE B N 1
ATOM 2472 C CA . ILE B 1 51 ? -7.918 -1.805 5.312 1 83.31 51 ILE B CA 1
ATOM 2473 C C . ILE B 1 51 ? -8.227 -1.551 3.84 1 83.31 51 ILE B C 1
ATOM 2475 O O . ILE B 1 51 ? -9.164 -2.121 3.289 1 83.31 51 ILE B O 1
ATOM 2479 N N . SER B 1 52 ? -7.461 -0.676 3.248 1 89.44 52 SER B N 1
ATOM 2480 C CA . SER B 1 52 ? -7.676 -0.311 1.852 1 89.44 52 SER B CA 1
ATOM 2481 C C . SER B 1 52 ? -7.527 -1.521 0.936 1 89.44 52 SER B C 1
ATOM 2483 O O . SER B 1 52 ? -8.422 -1.809 0.132 1 89.44 52 SER B O 1
ATOM 2485 N N . PHE B 1 53 ? -6.492 -2.314 1.166 1 91.25 53 PHE B N 1
ATOM 2486 C CA . PHE B 1 53 ? -6.164 -3.34 0.182 1 91.25 53 PHE B CA 1
ATOM 2487 C C . PHE B 1 53 ? -6.648 -4.707 0.644 1 91.25 53 PHE B C 1
ATOM 2489 O O . PHE B 1 53 ? -7.121 -5.512 -0.165 1 91.25 53 PHE B O 1
ATOM 2496 N N . LEU B 1 54 ? -6.566 -5.004 1.888 1 88.69 54 LEU B N 1
ATOM 2497 C CA . LEU B 1 54 ? -6.84 -6.359 2.359 1 88.69 54 LEU B CA 1
ATOM 2498 C C . LEU B 1 54 ? -8.312 -6.52 2.732 1 88.69 54 LEU B C 1
ATOM 2500 O O . LEU B 1 54 ? -8.773 -7.633 2.994 1 88.69 54 LEU B O 1
ATOM 2504 N N . ASP B 1 55 ? -8.984 -5.445 2.721 1 86.31 55 ASP B N 1
ATOM 2505 C CA . ASP B 1 55 ? -10.398 -5.535 3.062 1 86.31 55 ASP B CA 1
ATOM 2506 C C . ASP B 1 55 ? -11.266 -4.895 1.981 1 86.31 55 ASP B C 1
ATOM 2508 O O . ASP B 1 55 ? -11.82 -5.594 1.133 1 86.31 55 ASP B O 1
ATOM 2512 N N . LEU B 1 56 ? -11.172 -3.568 1.794 1 85.62 56 LEU B N 1
ATOM 2513 C CA . LEU B 1 56 ? -12.07 -2.844 0.901 1 85.62 56 LEU B CA 1
ATOM 2514 C C . LEU B 1 56 ? -11.852 -3.27 -0.548 1 85.62 56 LEU B C 1
ATOM 2516 O O . LEU B 1 56 ? -12.789 -3.709 -1.215 1 85.62 56 LEU B O 1
ATOM 2520 N N . ALA B 1 57 ? -10.656 -3.189 -0.988 1 90.44 57 ALA B N 1
ATOM 2521 C CA . ALA B 1 57 ? -10.367 -3.584 -2.363 1 90.44 57 ALA B CA 1
ATOM 2522 C C . ALA B 1 57 ? -10.594 -5.082 -2.562 1 90.44 57 ALA B C 1
ATOM 2524 O O . ALA B 1 57 ? -11.156 -5.5 -3.576 1 90.44 57 ALA B O 1
ATOM 2525 N N . HIS B 1 58 ? -10.141 -5.832 -1.597 1 89.81 58 HIS B N 1
ATOM 2526 C CA . HIS B 1 58 ? -10.297 -7.281 -1.672 1 89.81 58 HIS B CA 1
ATOM 2527 C C . HIS B 1 58 ? -11.766 -7.668 -1.812 1 89.81 58 HIS B C 1
ATOM 2529 O O . HIS B 1 58 ? -12.133 -8.445 -2.701 1 89.81 58 HIS B O 1
ATOM 2535 N N . ASN B 1 59 ? -12.617 -7.145 -0.997 1 87.12 59 ASN B N 1
ATOM 2536 C CA . ASN B 1 59 ? -14.039 -7.457 -1.026 1 87.12 59 ASN B CA 1
ATOM 2537 C C . ASN B 1 59 ? -14.688 -6.984 -2.324 1 87.12 59 ASN B C 1
ATOM 2539 O O . ASN B 1 59 ? -15.531 -7.684 -2.893 1 87.12 59 ASN B O 1
ATOM 2543 N N . ALA B 1 60 ? -14.297 -5.852 -2.75 1 90.62 60 ALA B N 1
ATOM 2544 C CA . ALA B 1 60 ? -14.859 -5.32 -3.99 1 90.62 60 ALA B CA 1
ATOM 2545 C C . ALA B 1 60 ? -14.469 -6.188 -5.184 1 90.62 60 ALA B C 1
ATOM 2547 O O . ALA B 1 60 ? -15.305 -6.477 -6.047 1 90.62 60 ALA B O 1
ATOM 2548 N N . LEU B 1 61 ? -13.258 -6.648 -5.215 1 91.75 61 LEU B N 1
ATOM 2549 C CA . LEU B 1 61 ? -12.797 -7.516 -6.293 1 91.75 61 LEU B CA 1
ATOM 2550 C C . LEU B 1 61 ? -13.594 -8.812 -6.328 1 91.75 61 LEU B C 1
ATOM 2552 O O . LEU B 1 61 ? -13.945 -9.305 -7.402 1 91.75 61 LEU B O 1
ATOM 2556 N N . ASN B 1 62 ? -13.906 -9.312 -5.191 1 91.06 62 ASN B N 1
ATOM 2557 C CA . ASN B 1 62 ? -14.633 -10.57 -5.094 1 91.06 62 ASN B CA 1
ATOM 2558 C C . ASN B 1 62 ? -16.125 -10.383 -5.391 1 91.06 62 ASN B C 1
ATOM 2560 O O . ASN B 1 62 ? -16.766 -11.273 -5.941 1 91.06 62 ASN B O 1
ATOM 2564 N N . SER B 1 63 ? -16.672 -9.219 -5.07 1 89.75 63 SER B N 1
ATOM 2565 C CA . SER B 1 63 ? -18.109 -9 -5.137 1 89.75 63 SER B CA 1
ATOM 2566 C C . SER B 1 63 ? -18.531 -8.5 -6.512 1 89.75 63 SER B C 1
ATOM 2568 O O . SER B 1 63 ? -19.547 -8.945 -7.055 1 89.75 63 SER B O 1
ATOM 2570 N N . ILE B 1 64 ? -17.781 -7.605 -7.098 1 92.69 64 ILE B N 1
ATOM 2571 C CA . ILE B 1 64 ? -18.297 -6.977 -8.305 1 92.69 64 ILE B CA 1
ATOM 2572 C C . ILE B 1 64 ? -17.328 -7.215 -9.461 1 92.69 64 ILE B C 1
ATOM 2574 O O . ILE B 1 64 ? -17.562 -6.77 -10.586 1 92.69 64 ILE B O 1
ATOM 2578 N N . GLY B 1 65 ? -16.266 -7.93 -9.195 1 91.88 65 GLY B N 1
ATOM 2579 C CA . GLY B 1 65 ? -15.344 -8.289 -10.258 1 91.88 65 GLY B CA 1
ATOM 2580 C C . GLY B 1 65 ? -14.133 -7.375 -10.312 1 91.88 65 GLY B C 1
ATOM 2581 O O . GLY B 1 65 ? -14.156 -6.262 -9.797 1 91.88 65 GLY B O 1
ATOM 2582 N N . PHE B 1 66 ? -13.156 -7.824 -11.016 1 91 66 PHE B N 1
ATOM 2583 C CA . PHE B 1 66 ? -11.844 -7.195 -11.039 1 91 66 PHE B CA 1
ATOM 2584 C C . PHE B 1 66 ? -11.906 -5.824 -11.703 1 91 66 PHE B C 1
ATOM 2586 O O . PHE B 1 66 ? -11.438 -4.832 -11.141 1 91 66 PHE B O 1
ATOM 2593 N N . LEU B 1 67 ? -12.492 -5.742 -12.828 1 91.44 67 LEU B N 1
ATOM 2594 C CA . LEU B 1 67 ? -12.508 -4.5 -13.594 1 91.44 67 LEU B CA 1
ATOM 2595 C C . LEU B 1 67 ? -13.289 -3.418 -12.859 1 91.44 67 LEU B C 1
ATOM 2597 O O . LEU B 1 67 ? -12.781 -2.316 -12.641 1 91.44 67 LEU B O 1
ATOM 2601 N N . LYS B 1 68 ? -14.492 -3.725 -12.461 1 94.5 68 LYS B N 1
ATOM 2602 C CA . LYS B 1 68 ? -15.352 -2.746 -11.797 1 94.5 68 LYS B CA 1
ATOM 2603 C C . LYS B 1 68 ? -14.727 -2.264 -10.492 1 94.5 68 LYS B C 1
ATOM 2605 O O . LYS B 1 68 ? -14.734 -1.065 -10.203 1 94.5 68 LYS B O 1
ATOM 2610 N N . ALA B 1 69 ? -14.234 -3.217 -9.75 1 94.31 69 ALA B N 1
ATOM 2611 C CA . ALA B 1 69 ? -13.609 -2.873 -8.469 1 94.31 69 ALA B CA 1
ATOM 2612 C C . ALA B 1 69 ? -12.438 -1.916 -8.672 1 94.31 69 ALA B C 1
ATOM 2614 O O . ALA B 1 69 ? -12.305 -0.928 -7.945 1 94.31 69 ALA B O 1
ATOM 2615 N N . ASN B 1 70 ? -11.641 -2.217 -9.68 1 94.44 70 ASN B N 1
ATOM 2616 C CA . ASN B 1 70 ? -10.492 -1.365 -9.945 1 94.44 70 ASN B CA 1
ATOM 2617 C C . ASN B 1 70 ? -10.914 0.01 -10.461 1 94.44 70 ASN B C 1
ATOM 2619 O O . ASN B 1 70 ? -10.312 1.022 -10.094 1 94.44 70 ASN B O 1
ATOM 2623 N N . LEU B 1 71 ? -11.891 0.053 -11.289 1 95.75 71 LEU B N 1
ATOM 2624 C CA . LEU B 1 71 ? -12.375 1.334 -11.789 1 95.75 71 LEU B CA 1
ATOM 2625 C C . LEU B 1 71 ? -12.875 2.213 -10.648 1 95.75 71 LEU B C 1
ATOM 2627 O O . LEU B 1 71 ? -12.57 3.406 -10.594 1 95.75 71 LEU B O 1
ATOM 2631 N N . TRP B 1 72 ? -13.625 1.642 -9.734 1 93.62 72 TRP B N 1
ATOM 2632 C CA . TRP B 1 72 ? -14.109 2.381 -8.57 1 93.62 72 TRP B CA 1
ATOM 2633 C C . TRP B 1 72 ? -12.953 2.826 -7.688 1 93.62 72 TRP B C 1
ATOM 2635 O O . TRP B 1 72 ? -12.93 3.965 -7.211 1 93.62 72 TRP B O 1
ATOM 2645 N N . PHE B 1 73 ? -12.016 1.917 -7.48 1 95.38 73 PHE B N 1
ATOM 2646 C CA . PHE B 1 73 ? -10.852 2.215 -6.652 1 95.38 73 PHE B CA 1
ATOM 2647 C C . PHE B 1 73 ? -10.094 3.416 -7.199 1 95.38 73 PHE B C 1
ATOM 2649 O O . PHE B 1 73 ? -9.836 4.375 -6.469 1 95.38 73 PHE B O 1
ATOM 2656 N N . PHE B 1 74 ? -9.812 3.371 -8.461 1 96.56 74 PHE B N 1
ATOM 2657 C CA . PHE B 1 74 ? -9.023 4.438 -9.07 1 96.56 74 PHE B CA 1
ATOM 2658 C C . PHE B 1 74 ? -9.852 5.707 -9.219 1 96.56 74 PHE B C 1
ATOM 2660 O O . PHE B 1 74 ? -9.312 6.812 -9.203 1 96.56 74 PHE B O 1
ATOM 2667 N N . ALA B 1 75 ? -11.148 5.559 -9.359 1 95.69 75 ALA B N 1
ATOM 2668 C CA . ALA B 1 75 ? -12.016 6.738 -9.32 1 95.69 75 ALA B CA 1
ATOM 2669 C C . ALA B 1 75 ? -11.898 7.457 -7.977 1 95.69 75 ALA B C 1
ATOM 2671 O O . ALA B 1 75 ? -11.883 8.688 -7.93 1 95.69 75 ALA B O 1
ATOM 2672 N N . GLY B 1 76 ? -11.859 6.676 -6.918 1 92.81 76 GLY B N 1
ATOM 2673 C CA . GLY B 1 76 ? -11.641 7.258 -5.602 1 92.81 76 GLY B CA 1
ATOM 2674 C C . GLY B 1 76 ? -10.312 7.977 -5.484 1 92.81 76 GLY B C 1
ATOM 2675 O O . GLY B 1 76 ? -10.234 9.07 -4.918 1 92.81 76 GLY B O 1
ATOM 2676 N N . VAL B 1 77 ? -9.281 7.359 -6.066 1 94.44 77 VAL B N 1
ATOM 2677 C CA . VAL B 1 77 ? -7.945 7.953 -6.07 1 94.44 77 VAL B CA 1
ATOM 2678 C C . VAL B 1 77 ? -7.98 9.297 -6.793 1 94.44 77 VAL B C 1
ATOM 2680 O O . VAL B 1 77 ? -7.512 10.305 -6.266 1 94.44 77 VAL B O 1
ATOM 2683 N N . LEU B 1 78 ? -8.547 9.312 -7.965 1 94.75 78 LEU B N 1
ATOM 2684 C CA . LEU B 1 78 ? -8.602 10.516 -8.789 1 94.75 78 LEU B CA 1
ATOM 2685 C C . LEU B 1 78 ? -9.469 11.586 -8.125 1 94.75 78 LEU B C 1
ATOM 2687 O O . LEU B 1 78 ? -9.117 12.766 -8.141 1 94.75 78 LEU B O 1
ATOM 2691 N N . PHE B 1 79 ? -10.555 11.18 -7.598 1 92.5 79 PHE B N 1
ATOM 2692 C CA . PHE B 1 79 ? -11.469 12.102 -6.93 1 92.5 79 PHE B CA 1
ATOM 2693 C C . PHE B 1 79 ? -10.773 12.805 -5.766 1 92.5 79 PHE B C 1
ATOM 2695 O O . PHE B 1 79 ? -10.82 14.031 -5.656 1 92.5 79 PHE B O 1
ATOM 2702 N N . PHE B 1 80 ? -10.117 12.07 -4.938 1 90.19 80 PHE B N 1
ATOM 2703 C CA . PHE B 1 80 ? -9.461 12.68 -3.793 1 90.19 80 PHE B CA 1
ATOM 2704 C C . PHE B 1 80 ? -8.258 13.508 -4.238 1 90.19 80 PHE B C 1
ATOM 2706 O O . PHE B 1 80 ? -7.984 14.562 -3.668 1 90.19 80 PHE B O 1
ATOM 2713 N N . GLY B 1 81 ? -7.512 12.984 -5.203 1 89.94 81 GLY B N 1
ATOM 2714 C CA . GLY B 1 81 ? -6.445 13.797 -5.77 1 89.94 81 GLY B CA 1
ATOM 2715 C C . GLY B 1 81 ? -6.922 15.148 -6.262 1 89.94 81 GLY B C 1
ATOM 2716 O O . GLY B 1 81 ? -6.223 16.156 -6.113 1 89.94 81 GLY B O 1
ATOM 2717 N N . PHE B 1 82 ? -8.086 15.141 -6.812 1 91.19 82 PHE B N 1
ATOM 2718 C CA . PHE B 1 82 ? -8.688 16.375 -7.289 1 91.19 82 PHE B CA 1
ATOM 2719 C C . PHE B 1 82 ? -9.078 17.266 -6.121 1 91.19 82 PHE B C 1
ATOM 2721 O O . PHE B 1 82 ? -8.852 18.484 -6.156 1 91.19 82 PHE B O 1
ATOM 2728 N N . ILE B 1 83 ? -9.633 16.797 -5.055 1 88.44 83 ILE B N 1
ATOM 2729 C CA . ILE B 1 83 ? -10.086 17.547 -3.889 1 88.44 83 ILE B CA 1
ATOM 2730 C C . ILE B 1 83 ? -8.883 18.203 -3.201 1 88.44 83 ILE B C 1
ATOM 2732 O O . ILE B 1 83 ? -8.969 19.344 -2.746 1 88.44 83 ILE B O 1
ATOM 2736 N N . VAL B 1 84 ? -7.812 17.469 -3.131 1 86.56 84 VAL B N 1
ATOM 2737 C CA . VAL B 1 84 ? -6.609 17.938 -2.453 1 86.56 84 VAL B CA 1
ATOM 2738 C C . VAL B 1 84 ? -6.105 19.219 -3.127 1 86.56 84 VAL B C 1
ATOM 2740 O O . VAL B 1 84 ? -5.566 20.109 -2.465 1 86.56 84 VAL B O 1
ATOM 2743 N N . LYS B 1 85 ? -6.258 19.344 -4.41 1 85.56 85 LYS B N 1
ATOM 2744 C CA . LYS B 1 85 ? -5.797 20.516 -5.16 1 85.56 85 LYS B CA 1
ATOM 2745 C C . LYS B 1 85 ? -6.539 21.766 -4.727 1 85.56 85 LYS B C 1
ATOM 2747 O O . LYS B 1 85 ? -6.039 22.891 -4.906 1 85.56 85 LYS B O 1
ATOM 2752 N N . PHE B 1 86 ? -7.648 21.578 -4.113 1 85.75 86 PHE B N 1
ATOM 2753 C CA . PHE B 1 86 ? -8.469 22.734 -3.746 1 85.75 86 PHE B CA 1
ATOM 2754 C C . PHE B 1 86 ? -8.312 23.062 -2.266 1 85.75 86 PHE B C 1
ATOM 2756 O O . PHE B 1 86 ? -8.906 24.016 -1.771 1 85.75 86 PHE B O 1
ATOM 2763 N N . ILE B 1 87 ? -7.605 22.266 -1.577 1 81.38 87 ILE B N 1
ATOM 2764 C CA . ILE B 1 87 ? -7.355 22.578 -0.173 1 81.38 87 ILE B CA 1
ATOM 2765 C C . ILE B 1 87 ? -6.238 23.609 -0.064 1 81.38 87 ILE B C 1
ATOM 2767 O O . ILE B 1 87 ? -5.098 23.344 -0.454 1 81.38 87 ILE B O 1
ATOM 2771 N N . PRO B 1 88 ? -6.531 24.781 0.406 1 74.44 88 PRO B N 1
ATOM 2772 C CA . PRO B 1 88 ? -5.543 25.859 0.488 1 74.44 88 PRO B CA 1
ATOM 2773 C C . PRO B 1 88 ? -4.453 25.578 1.521 1 74.44 88 PRO B C 1
ATOM 2775 O O . PRO B 1 88 ? -4.723 24.969 2.559 1 74.44 88 PRO B O 1
ATOM 2778 N N . GLU B 1 89 ? -3.207 25.875 1.135 1 69.81 89 GLU B N 1
ATOM 2779 C CA . GLU B 1 89 ? -2.119 25.797 2.107 1 69.81 89 GLU B CA 1
ATOM 2780 C C . GLU B 1 89 ? -2.348 26.781 3.258 1 69.81 89 GLU B C 1
ATOM 2782 O O . GLU B 1 89 ? -2.725 27.922 3.037 1 69.81 89 GLU B O 1
ATOM 2787 N N . PRO B 1 90 ? -2.361 26.156 4.449 1 64.38 90 PRO B N 1
ATOM 2788 C CA . PRO B 1 90 ? -2.646 27.047 5.574 1 64.38 90 PRO B CA 1
ATOM 2789 C C . PRO B 1 90 ? -1.638 28.188 5.691 1 64.38 90 PRO B C 1
ATOM 2791 O O . PRO B 1 90 ? -0.463 28.016 5.359 1 64.38 90 PRO B O 1
ATOM 2794 N N . THR B 1 91 ? -2.117 29.484 5.707 1 55.53 91 THR B N 1
ATOM 2795 C CA . THR B 1 91 ? -1.283 30.625 6.062 1 55.53 91 THR B CA 1
ATOM 2796 C C . THR B 1 91 ? -0.954 30.609 7.555 1 55.53 91 THR B C 1
ATOM 2798 O O . THR B 1 91 ? -1.848 30.469 8.391 1 55.53 91 THR B O 1
ATOM 2801 N N . PHE B 1 92 ? 0.025 29.859 7.891 1 50.94 92 PHE B N 1
ATOM 2802 C CA . PHE B 1 92 ? 0.352 29.906 9.312 1 50.94 92 PHE B CA 1
ATOM 2803 C C . PHE B 1 92 ? 0.443 31.344 9.797 1 50.94 92 PHE B C 1
ATOM 2805 O O . PHE B 1 92 ? 1.276 32.125 9.32 1 50.94 92 PHE B O 1
ATOM 2812 N N . VAL B 1 93 ? -0.559 32.031 10.156 1 42.09 93 VAL B N 1
ATOM 2813 C CA . VAL B 1 93 ? -0.393 33.25 10.945 1 42.09 93 VAL B CA 1
ATOM 2814 C C . VAL B 1 93 ? 0.185 32.906 12.32 1 42.09 93 VAL B C 1
ATOM 2816 O O . VAL B 1 93 ? -0.392 32.094 13.055 1 42.09 93 VAL B O 1
ATOM 2819 N N . PRO B 1 94 ? 1.49 32.969 12.453 1 41.97 94 PRO B N 1
ATOM 2820 C CA . PRO B 1 94 ? 1.966 32.812 13.828 1 41.97 94 PRO B CA 1
ATOM 2821 C C . PRO B 1 94 ? 0.972 33.344 14.859 1 41.97 94 PRO B C 1
ATOM 2823 O O . PRO B 1 94 ? 0.362 34.406 14.656 1 41.97 94 PRO B O 1
ATOM 2826 N N . THR B 1 95 ? 0.119 32.656 15.375 1 38.06 95 THR B N 1
ATOM 2827 C CA . THR B 1 95 ? -0.522 33.281 16.516 1 38.06 95 THR B CA 1
ATOM 2828 C C . THR B 1 95 ? 0.452 34.219 17.234 1 38.06 95 THR B C 1
ATOM 2830 O O . THR B 1 95 ? 1.597 33.844 17.5 1 38.06 95 THR B O 1
ATOM 2833 N N . ASP B 1 96 ? 0.412 35.5 17.047 1 36.59 96 ASP B N 1
ATOM 2834 C CA . ASP B 1 96 ? 1.132 36.656 17.625 1 36.59 96 ASP B CA 1
ATOM 2835 C C . ASP B 1 96 ? 1.691 36.281 19 1 36.59 96 ASP B C 1
ATOM 2837 O O . ASP B 1 96 ? 2.756 36.781 19.391 1 36.59 96 ASP B O 1
ATOM 2841 N N . ASP B 1 97 ? 0.726 35.844 20 1 37.28 97 ASP B N 1
ATOM 2842 C CA . ASP B 1 97 ? 0.861 36.219 21.406 1 37.28 97 ASP B CA 1
ATOM 2843 C C . ASP B 1 97 ? 2.053 35.5 22.047 1 37.28 97 ASP B C 1
ATOM 2845 O O . ASP B 1 97 ? 2.586 35.969 23.062 1 37.28 97 ASP B O 1
ATOM 2849 N N . VAL B 1 98 ? 2.26 34.156 21.828 1 38.81 98 VAL B N 1
ATOM 2850 C CA . VAL B 1 98 ? 3.215 33.656 22.797 1 38.81 98 VAL B CA 1
ATOM 2851 C C . VAL B 1 98 ? 4.633 34.031 22.391 1 38.81 98 VAL B C 1
ATOM 2853 O O . VAL B 1 98 ? 5.551 34.031 23.203 1 38.81 98 VAL B O 1
ATOM 2856 N N . ILE B 1 99 ? 4.945 34.094 21.031 1 38.84 99 ILE B N 1
ATOM 2857 C CA . ILE B 1 99 ? 6.344 34.438 20.781 1 38.84 99 ILE B CA 1
ATOM 2858 C C . ILE B 1 99 ? 6.512 35.938 20.797 1 38.84 99 ILE B C 1
ATOM 2860 O O . ILE B 1 99 ? 6.938 36.531 19.797 1 38.84 99 ILE B O 1
ATOM 2864 N N . ARG B 1 100 ? 5.539 36.844 21.094 1 37.78 100 ARG B N 1
ATOM 2865 C CA . ARG B 1 100 ? 6.02 38.219 21.328 1 37.78 100 ARG B CA 1
ATOM 2866 C C . ARG B 1 100 ? 7.371 38.188 22.031 1 37.78 100 ARG B C 1
ATOM 2868 O O . ARG B 1 100 ? 8.227 39.031 21.766 1 37.78 100 ARG B O 1
ATOM 2875 N N . LYS B 1 101 ? 7.32 37.781 23.391 1 39.84 101 LYS B N 1
ATOM 2876 C CA . LYS B 1 101 ? 8.328 38.375 24.266 1 39.84 101 LYS B CA 1
ATOM 2877 C C . LYS B 1 101 ? 9.727 37.875 23.906 1 39.84 101 LYS B C 1
ATOM 2879 O O . LYS B 1 101 ? 10.727 38.531 24.172 1 39.84 101 LYS B O 1
ATOM 2884 N N . LYS B 1 102 ? 10.086 36.562 24 1 41.34 102 LYS B N 1
ATOM 2885 C CA . LYS B 1 102 ? 11.531 36.406 24.109 1 41.34 102 LYS B CA 1
ATOM 2886 C C . LYS B 1 102 ? 12.219 36.656 22.781 1 41.34 102 LYS B C 1
ATOM 2888 O O . LYS B 1 102 ? 12.109 35.844 21.859 1 41.34 102 LYS B O 1
ATOM 2893 N N . GLN B 1 103 ? 12.367 37.938 22.281 1 37.12 103 GLN B N 1
ATOM 2894 C CA . GLN B 1 103 ? 13.203 38.656 21.344 1 37.12 103 GLN B CA 1
ATOM 2895 C C . GLN B 1 103 ? 14.578 38.031 21.203 1 37.12 103 GLN B C 1
ATOM 2897 O O . GLN B 1 103 ? 15.43 38.5 20.453 1 37.12 103 GLN B O 1
ATOM 2902 N N . THR B 1 104 ? 15.297 37.625 22.438 1 37.59 104 THR B N 1
ATOM 2903 C CA . THR B 1 104 ? 16.75 37.75 22.391 1 37.59 104 THR B CA 1
ATOM 2904 C C . THR B 1 104 ? 17.312 37.031 21.172 1 37.59 104 THR B C 1
ATOM 2906 O O . THR B 1 104 ? 16.609 36.25 20.531 1 37.59 104 THR B O 1
ATOM 2909 N N . ASP B 1 105 ? 18.719 36.75 21.203 1 37.69 105 ASP B N 1
ATOM 2910 C CA . ASP B 1 105 ? 19.906 36.531 20.375 1 37.69 105 ASP B CA 1
ATOM 2911 C C . ASP B 1 105 ? 19.781 35.25 19.562 1 37.69 105 ASP B C 1
ATOM 2913 O O . ASP B 1 105 ? 20.75 34.844 18.906 1 37.69 105 ASP B O 1
ATOM 2917 N N . ASP B 1 106 ? 19.062 34.219 20.078 1 43.22 106 ASP B N 1
ATOM 2918 C CA . ASP B 1 106 ? 19.453 32.969 19.406 1 43.22 106 ASP B CA 1
ATOM 2919 C C . ASP B 1 106 ? 18.953 32.938 17.969 1 43.22 106 ASP B C 1
ATOM 2921 O O . ASP B 1 106 ? 17.875 33.469 17.672 1 43.22 106 ASP B O 1
ATOM 2925 N N . ASP B 1 107 ? 19.734 32.562 16.859 1 46.41 107 ASP B N 1
ATOM 2926 C CA . ASP B 1 107 ? 19.875 32.656 15.414 1 46.41 107 ASP B CA 1
ATOM 2927 C C . ASP B 1 107 ? 18.578 32.25 14.711 1 46.41 107 ASP B C 1
ATOM 2929 O O . ASP B 1 107 ? 17.922 31.297 15.117 1 46.41 107 ASP B O 1
ATOM 2933 N N . GLY B 1 108 ? 17.547 33.062 14.133 1 51.53 108 GLY B N 1
ATOM 2934 C CA . GLY B 1 108 ? 16.438 33.188 13.211 1 51.53 108 GLY B CA 1
ATOM 2935 C C . GLY B 1 108 ? 16.203 31.953 12.375 1 51.53 108 GLY B C 1
ATOM 2936 O O . GLY B 1 108 ? 15.117 31.734 11.844 1 51.53 108 GLY B O 1
ATOM 2937 N N . SER B 1 109 ? 17.234 31.172 12.047 1 57.59 109 SER B N 1
ATOM 2938 C CA . SER B 1 109 ? 17.188 30.062 11.094 1 57.59 109 SER B CA 1
ATOM 2939 C C . SER B 1 109 ? 16.391 28.891 11.656 1 57.59 109 SER B C 1
ATOM 2941 O O . SER B 1 109 ? 15.562 28.297 10.953 1 57.59 109 SER B O 1
ATOM 2943 N N . GLY B 1 110 ? 16.547 28.531 13 1 55.38 110 GLY B N 1
ATOM 2944 C CA . GLY B 1 110 ? 15.852 27.422 13.625 1 55.38 110 GLY B CA 1
ATOM 2945 C C . GLY B 1 110 ? 14.352 27.656 13.766 1 55.38 110 GLY B C 1
ATOM 2946 O O . GLY B 1 110 ? 13.562 26.719 13.609 1 55.38 110 GLY B O 1
ATOM 2947 N N . LYS B 1 111 ? 14 28.906 14.133 1 60.72 111 LYS B N 1
ATOM 2948 C CA . LYS B 1 111 ? 12.586 29.234 14.297 1 60.72 111 LYS B CA 1
ATOM 2949 C C . LYS B 1 111 ? 11.852 29.172 12.961 1 60.72 111 LYS B C 1
ATOM 2951 O O . LYS B 1 111 ? 10.711 28.688 12.898 1 60.72 111 LYS B O 1
ATOM 2956 N N . ASP B 1 112 ? 12.57 29.641 11.961 1 67 112 ASP B N 1
ATOM 2957 C CA . ASP B 1 112 ? 11.969 29.625 10.625 1 67 112 ASP B CA 1
ATOM 2958 C C . ASP B 1 112 ? 11.742 28.188 10.148 1 67 112 ASP B C 1
ATOM 2960 O O . ASP B 1 112 ? 10.727 27.891 9.523 1 67 112 ASP B O 1
ATOM 2964 N N . MET B 1 113 ? 12.727 27.328 10.586 1 70.44 113 MET B N 1
ATOM 2965 C CA . MET B 1 113 ? 12.609 25.922 10.188 1 70.44 113 MET B CA 1
ATOM 2966 C C . MET B 1 113 ? 11.453 25.25 10.914 1 70.44 113 MET B C 1
ATOM 2968 O O . MET B 1 113 ? 10.711 24.469 10.32 1 70.44 113 MET B O 1
ATOM 2972 N N . MET B 1 114 ? 11.289 25.625 12.125 1 74.94 114 MET B N 1
ATOM 2973 C CA . MET B 1 114 ? 10.211 25.016 12.906 1 74.94 114 MET B CA 1
ATOM 2974 C C . MET B 1 114 ? 8.852 25.5 12.438 1 74.94 114 MET B C 1
ATOM 2976 O O . MET B 1 114 ? 7.883 24.734 12.422 1 74.94 114 MET B O 1
ATOM 2980 N N . LYS B 1 115 ? 8.82 26.766 12.055 1 74.44 115 LYS B N 1
ATOM 2981 C CA . LYS B 1 115 ? 7.586 27.312 11.508 1 74.44 115 LYS B CA 1
ATOM 2982 C C . LYS B 1 115 ? 7.203 26.609 10.203 1 74.44 115 LYS B C 1
ATOM 2984 O O . LYS B 1 115 ? 6.027 26.328 9.977 1 74.44 115 LYS B O 1
ATOM 2989 N N . LYS B 1 116 ? 8.18 26.375 9.461 1 75.69 116 LYS B N 1
ATOM 2990 C CA . LYS B 1 116 ? 7.941 25.672 8.203 1 75.69 116 LYS B CA 1
ATOM 2991 C C . LYS B 1 116 ? 7.43 24.25 8.453 1 75.69 116 LYS B C 1
ATOM 2993 O O . LYS B 1 116 ? 6.492 23.797 7.797 1 75.69 116 LYS B O 1
ATOM 2998 N N . HIS B 1 117 ? 7.973 23.672 9.438 1 77.62 117 HIS B N 1
ATOM 2999 C CA . HIS B 1 117 ? 7.539 22.328 9.797 1 77.62 117 HIS B CA 1
ATOM 3000 C C . HIS B 1 117 ? 6.098 22.328 10.297 1 77.62 117 HIS B C 1
ATOM 3002 O O . HIS B 1 117 ? 5.305 21.469 9.914 1 77.62 117 HIS B O 1
ATOM 3008 N N . ARG B 1 118 ? 5.824 23.312 11.023 1 79.81 118 ARG B N 1
ATOM 3009 C CA . ARG B 1 118 ? 4.48 23.375 11.594 1 79.81 118 ARG B CA 1
ATOM 3010 C C . ARG B 1 118 ? 3.436 23.609 10.516 1 79.81 118 ARG B C 1
ATOM 3012 O O . ARG B 1 118 ? 2.348 23.031 10.555 1 79.81 118 ARG B O 1
ATOM 3019 N N . ARG B 1 119 ? 3.777 24.422 9.602 1 80.69 119 ARG B N 1
ATOM 3020 C CA . ARG B 1 119 ? 2.865 24.688 8.5 1 80.69 119 ARG B CA 1
ATOM 3021 C C . ARG B 1 119 ? 2.613 23.438 7.672 1 80.69 119 ARG B C 1
ATOM 3023 O O . ARG B 1 119 ? 1.475 23.156 7.301 1 80.69 119 ARG B O 1
ATOM 3030 N N . GLN B 1 120 ? 3.625 22.734 7.426 1 79.44 120 GLN B N 1
ATOM 3031 C CA . GLN B 1 120 ? 3.523 21.5 6.652 1 79.44 120 GLN B CA 1
ATOM 3032 C C . GLN B 1 120 ? 2.682 20.469 7.383 1 79.44 120 GLN B C 1
ATOM 3034 O O . GLN B 1 120 ? 1.836 19.797 6.777 1 79.44 120 GLN B O 1
ATOM 3039 N N . VAL B 1 121 ? 2.902 20.438 8.602 1 83.69 121 VAL B N 1
ATOM 3040 C CA . VAL B 1 121 ? 2.203 19.453 9.414 1 83.69 121 VAL B CA 1
ATOM 3041 C C . VAL B 1 121 ? 0.73 19.844 9.539 1 83.69 121 VAL B C 1
ATOM 3043 O O . VAL B 1 121 ? -0.147 18.969 9.5 1 83.69 121 VAL B O 1
ATOM 3046 N N . LEU B 1 122 ? 0.506 21.141 9.656 1 85.88 122 LEU B N 1
ATOM 3047 C CA . LEU B 1 122 ? -0.873 21.625 9.711 1 85.88 122 LEU B CA 1
ATOM 3048 C C . LEU B 1 122 ? -1.62 21.281 8.43 1 85.88 122 LEU B C 1
ATOM 3050 O O . LEU B 1 122 ? -2.75 20.781 8.477 1 85.88 122 LEU B O 1
ATOM 3054 N N . PHE B 1 123 ? -0.973 21.516 7.359 1 85 123 PHE B N 1
ATOM 3055 C CA . PHE B 1 123 ? -1.557 21.203 6.062 1 85 123 PHE B CA 1
ATOM 3056 C C . PHE B 1 123 ? -1.865 19.719 5.957 1 85 123 PHE B C 1
ATOM 3058 O O . PHE B 1 123 ? -2.951 19.328 5.52 1 85 123 PHE B O 1
ATOM 3065 N N . SER B 1 124 ? -0.975 18.906 6.359 1 83 124 SER B N 1
ATOM 3066 C CA . SER B 1 124 ? -1.168 17.469 6.355 1 83 124 SER B CA 1
ATOM 3067 C C . SER B 1 124 ? -2.352 17.062 7.23 1 83 124 SER B C 1
ATOM 3069 O O . SER B 1 124 ? -3.139 16.188 6.855 1 83 124 SER B O 1
ATOM 3071 N N . GLY B 1 125 ? -2.453 17.719 8.367 1 87.06 125 GLY B N 1
ATOM 3072 C CA . GLY B 1 125 ? -3.564 17.453 9.266 1 87.06 125 GLY B CA 1
ATOM 3073 C C . GLY B 1 125 ? -4.918 17.766 8.648 1 87.06 125 GLY B C 1
ATOM 3074 O O . GLY B 1 125 ? -5.863 16.984 8.781 1 87.06 125 GLY B O 1
ATOM 3075 N N . ILE B 1 126 ? -4.984 18.828 7.969 1 87.69 126 ILE B N 1
ATOM 3076 C CA . ILE B 1 126 ? -6.23 19.25 7.34 1 87.69 126 ILE B CA 1
ATOM 3077 C C . ILE B 1 126 ? -6.59 18.297 6.203 1 87.69 126 ILE B C 1
ATOM 3079 O O . ILE B 1 126 ? -7.738 17.875 6.086 1 87.69 126 ILE B O 1
ATOM 3083 N N . ILE B 1 127 ? -5.652 17.969 5.391 1 87 127 ILE B N 1
ATOM 3084 C CA . ILE B 1 127 ? -5.867 17.031 4.293 1 87 127 ILE B CA 1
ATOM 3085 C C . ILE B 1 127 ? -6.332 15.688 4.844 1 87 127 ILE B C 1
ATOM 3087 O O . ILE B 1 127 ? -7.246 15.07 4.301 1 87 127 ILE B O 1
ATOM 3091 N N . THR B 1 128 ? -5.695 15.312 5.902 1 87.25 128 THR B N 1
ATOM 3092 C CA . THR B 1 128 ? -6.059 14.047 6.531 1 87.25 128 THR B CA 1
ATOM 3093 C C . THR B 1 128 ? -7.484 14.102 7.066 1 87.25 128 THR B C 1
ATOM 3095 O O . THR B 1 128 ? -8.258 13.156 6.891 1 87.25 128 THR B O 1
ATOM 3098 N N . ALA B 1 129 ? -7.816 15.195 7.648 1 90.38 129 ALA B N 1
ATOM 3099 C CA . ALA B 1 129 ? -9.172 15.367 8.172 1 90.38 129 ALA B CA 1
ATOM 3100 C C . ALA B 1 129 ? -10.203 15.281 7.051 1 90.38 129 ALA B C 1
ATOM 3102 O O . ALA B 1 129 ? -11.234 14.625 7.195 1 90.38 129 ALA B O 1
ATOM 3103 N N . VAL B 1 130 ? -9.984 15.906 5.98 1 89.56 130 VAL B N 1
ATOM 3104 C CA . VAL B 1 130 ? -10.883 15.883 4.836 1 89.56 130 VAL B CA 1
ATOM 3105 C C . VAL B 1 130 ? -10.969 14.469 4.262 1 89.56 130 VAL B C 1
ATOM 3107 O O . VAL B 1 130 ? -12.055 13.969 3.984 1 89.56 130 VAL B O 1
ATOM 3110 N N . GLY B 1 131 ? -9.805 13.898 4.105 1 87.94 131 GLY B N 1
ATOM 3111 C CA . GLY B 1 131 ? -9.773 12.531 3.602 1 87.94 131 GLY B CA 1
ATOM 3112 C C . GLY B 1 131 ? -10.555 11.562 4.465 1 87.94 131 GLY B C 1
ATOM 3113 O O . GLY B 1 131 ? -11.312 10.742 3.949 1 87.94 131 GLY B O 1
ATOM 3114 N N . ILE B 1 132 ? -10.352 11.656 5.719 1 89.12 132 ILE B N 1
ATOM 3115 C CA . ILE B 1 132 ? -11.023 10.766 6.66 1 89.12 132 ILE B CA 1
ATOM 3116 C C . ILE B 1 132 ? -12.523 11.047 6.652 1 89.12 132 ILE B C 1
ATOM 3118 O O . ILE B 1 132 ? -13.336 10.117 6.75 1 89.12 132 ILE B O 1
ATOM 3122 N N . SER B 1 133 ? -12.891 12.305 6.531 1 90.69 133 SER B N 1
ATOM 3123 C CA . SER B 1 133 ? -14.305 12.633 6.414 1 90.69 133 SER B CA 1
ATOM 3124 C C . SER B 1 133 ? -14.93 11.969 5.191 1 90.69 133 SER B C 1
ATOM 3126 O O . SER B 1 133 ? -16.016 11.383 5.285 1 90.69 133 SER B O 1
ATOM 3128 N N . LEU B 1 134 ? -14.336 12.031 4.102 1 86.5 134 LEU B N 1
ATOM 3129 C CA . LEU B 1 134 ? -14.82 11.43 2.861 1 86.5 134 LEU B CA 1
ATOM 3130 C C . LEU B 1 134 ? -14.891 9.914 2.986 1 86.5 134 LEU B C 1
ATOM 3132 O O . LEU B 1 134 ? -15.766 9.281 2.395 1 86.5 134 LEU B O 1
ATOM 3136 N N . HIS B 1 135 ? -13.984 9.445 3.734 1 85.5 135 HIS B N 1
ATOM 3137 C CA . HIS B 1 135 ? -13.938 8.016 3.998 1 85.5 135 HIS B CA 1
ATOM 3138 C C . HIS B 1 135 ? -15.07 7.59 4.922 1 85.5 135 HIS B C 1
ATOM 3140 O O . HIS B 1 135 ? -15.75 6.594 4.66 1 85.5 135 HIS B O 1
ATOM 3146 N N . ASN B 1 136 ? -15.312 8.328 5.934 1 90.56 136 ASN B N 1
ATOM 3147 C CA . ASN B 1 136 ? -16.297 7.98 6.957 1 90.56 136 ASN B CA 1
ATOM 3148 C C . ASN B 1 136 ? -17.719 8.086 6.422 1 90.56 136 ASN B C 1
ATOM 3150 O O . ASN B 1 136 ? -18.609 7.367 6.879 1 90.56 136 ASN B O 1
ATOM 3154 N N . PHE B 1 137 ? -17.922 8.875 5.398 1 89.94 137 PHE B N 1
ATOM 3155 C CA . PHE B 1 137 ? -19.25 9.062 4.82 1 89.94 137 PHE B CA 1
ATOM 3156 C C . PHE B 1 137 ? -19.75 7.762 4.215 1 89.94 137 PHE B C 1
ATOM 3158 O O . PHE B 1 137 ? -20.812 7.262 4.605 1 89.94 137 PHE B O 1
ATOM 3165 N N . PRO B 1 138 ? -19.047 7.129 3.336 1 86.06 138 PRO B N 1
ATOM 3166 C CA . PRO B 1 138 ? -19.484 5.844 2.775 1 86.06 138 PRO B CA 1
ATOM 3167 C C . PRO B 1 138 ? -19.594 4.75 3.832 1 86.06 138 PRO B C 1
ATOM 3169 O O . PRO B 1 138 ? -20.422 3.846 3.699 1 86.06 138 PRO B O 1
ATOM 3172 N N . GLU B 1 139 ? -18.766 4.832 4.855 1 85.44 139 GLU B N 1
ATOM 3173 C CA . GLU B 1 139 ? -18.875 3.859 5.938 1 85.44 139 GLU B CA 1
ATOM 3174 C C . GLU B 1 139 ? -20.234 3.959 6.629 1 85.44 139 GLU B C 1
ATOM 3176 O O . GLU B 1 139 ? -20.812 2.943 7.02 1 85.44 139 GLU B O 1
ATOM 3181 N N . GLY B 1 140 ? -20.719 5.18 6.773 1 89.38 140 GLY B N 1
ATOM 3182 C CA . GLY B 1 140 ? -22.078 5.355 7.285 1 89.38 140 GLY B CA 1
ATOM 3183 C C . GLY B 1 140 ? -23.125 4.715 6.41 1 89.38 140 GLY B C 1
ATOM 3184 O O . GLY B 1 140 ? -24.062 4.086 6.914 1 89.38 140 GLY B O 1
ATOM 3185 N N . ILE B 1 141 ? -22.984 4.84 5.168 1 86.44 141 ILE B N 1
ATOM 3186 C CA . ILE B 1 141 ? -23.906 4.23 4.219 1 86.44 141 ILE B CA 1
ATOM 3187 C C . ILE B 1 141 ? -23.859 2.709 4.348 1 86.44 141 ILE B C 1
ATOM 3189 O O . ILE B 1 141 ? -24.891 2.045 4.352 1 86.44 141 ILE B O 1
ATOM 3193 N N . ALA B 1 142 ? -22.656 2.215 4.484 1 82.94 142 ALA B N 1
ATOM 3194 C CA . ALA B 1 142 ? -22.469 0.773 4.641 1 82.94 142 ALA B CA 1
ATOM 3195 C C . ALA B 1 142 ? -23.156 0.268 5.902 1 82.94 142 ALA B C 1
ATOM 3197 O O . ALA B 1 142 ? -23.797 -0.786 5.887 1 82.94 142 ALA B O 1
ATOM 3198 N N . VAL B 1 143 ? -23 0.978 6.934 1 85.31 143 VAL B N 1
ATOM 3199 C CA . VAL B 1 143 ? -23.641 0.6 8.195 1 85.31 143 VAL B CA 1
ATOM 3200 C C . VAL B 1 143 ? -25.156 0.602 8.031 1 85.31 143 VAL B C 1
ATOM 3202 O O . VAL B 1 143 ? -25.844 -0.291 8.539 1 85.31 143 VAL B O 1
ATOM 3205 N N . PHE B 1 144 ? -25.703 1.573 7.348 1 87.56 144 PHE B N 1
ATOM 3206 C CA . PHE B 1 144 ? -27.141 1.632 7.082 1 87.56 144 PHE B CA 1
ATOM 3207 C C . PHE B 1 144 ? -27.594 0.404 6.305 1 87.56 144 PHE B C 1
ATOM 3209 O O . PHE B 1 144 ? -28.547 -0.273 6.707 1 87.56 144 PHE B O 1
ATOM 3216 N N . LEU B 1 145 ? -26.938 0.108 5.293 1 81.19 145 LEU B N 1
ATOM 3217 C CA . LEU B 1 145 ? -27.312 -1.019 4.441 1 81.19 145 LEU B CA 1
ATOM 3218 C C . LEU B 1 145 ? -27.172 -2.338 5.195 1 81.19 145 LEU B C 1
ATOM 3220 O O . LEU B 1 145 ? -27.969 -3.256 5.004 1 81.19 145 LEU B O 1
ATOM 3224 N N . GLY B 1 146 ? -26.078 -2.408 5.934 1 80.44 146 GLY B N 1
ATOM 3225 C CA . GLY B 1 146 ? -25.938 -3.578 6.785 1 80.44 146 GLY B CA 1
ATOM 3226 C C . GLY B 1 146 ? -27.078 -3.744 7.766 1 80.44 146 GLY B C 1
ATOM 3227 O O . GLY B 1 146 ? -27.547 -4.859 8 1 80.44 146 GLY B O 1
ATOM 3228 N N . SER B 1 147 ? -27.562 -2.707 8.305 1 83.19 147 SER B N 1
ATOM 3229 C CA . SER B 1 147 ? -28.656 -2.738 9.273 1 83.19 147 SER B CA 1
ATOM 3230 C C . SER B 1 147 ? -29.969 -3.119 8.609 1 83.19 147 SER B C 1
ATOM 3232 O O . SER B 1 147 ? -30.812 -3.77 9.227 1 83.19 147 SER B O 1
ATOM 3234 N N . VAL B 1 148 ? -30.109 -2.719 7.41 1 82.12 148 VAL B N 1
ATOM 3235 C CA . VAL B 1 148 ? -31.312 -3.076 6.652 1 82.12 148 VAL B CA 1
ATOM 3236 C C . VAL B 1 148 ? -31.312 -4.574 6.363 1 82.12 148 VAL B C 1
ATOM 3238 O O . VAL B 1 148 ? -32.375 -5.215 6.363 1 82.12 148 VAL B O 1
ATOM 3241 N N . LYS B 1 149 ? -30.156 -5.07 6.105 1 77.25 149 LYS B N 1
ATOM 3242 C CA . LYS B 1 149 ? -30.031 -6.504 5.859 1 77.25 149 LYS B CA 1
ATOM 3243 C C . LYS B 1 149 ? -30.328 -7.305 7.129 1 77.25 149 LYS B C 1
ATOM 3245 O O . LYS B 1 149 ? -30.844 -8.422 7.059 1 77.25 149 LYS B O 1
ATOM 3250 N N . GLY B 1 150 ? -29.828 -6.73 8.25 1 79.69 150 GLY B N 1
ATOM 3251 C CA . GLY B 1 150 ? -30.062 -7.344 9.547 1 79.69 150 GLY B CA 1
ATOM 3252 C C . GLY B 1 150 ? -29.297 -6.668 10.672 1 79.69 150 GLY B C 1
ATOM 3253 O O . GLY B 1 150 ? -28.203 -6.145 10.461 1 79.69 150 GLY B O 1
ATOM 3254 N N . LEU B 1 151 ? -29.922 -6.711 11.812 1 82.25 151 LEU B N 1
ATOM 3255 C CA . LEU B 1 151 ? -29.328 -6.055 12.969 1 82.25 151 LEU B CA 1
ATOM 3256 C C . LEU B 1 151 ? -27.953 -6.637 13.273 1 82.25 151 LEU B C 1
ATOM 3258 O O . LEU B 1 151 ? -27.016 -5.898 13.594 1 82.25 151 LEU B O 1
ATOM 3262 N N . ARG B 1 152 ? -27.906 -7.879 13.188 1 80.62 152 ARG B N 1
ATOM 3263 C CA . ARG B 1 152 ? -26.641 -8.539 13.477 1 80.62 152 ARG B CA 1
ATOM 3264 C C . ARG B 1 152 ? -25.547 -8.094 12.5 1 80.62 152 ARG B C 1
ATOM 3266 O O . ARG B 1 152 ? -24.422 -7.84 12.898 1 80.62 152 ARG B O 1
ATOM 3273 N N . VAL B 1 153 ? -25.906 -7.957 11.266 1 75.69 153 VAL B N 1
ATOM 3274 C CA . VAL B 1 153 ? -24.969 -7.512 10.234 1 75.69 153 VAL B CA 1
ATOM 3275 C C . VAL B 1 153 ? -24.547 -6.07 10.508 1 75.69 153 VAL B C 1
ATOM 3277 O O . VAL B 1 153 ? -23.359 -5.75 10.461 1 75.69 153 VAL B O 1
ATOM 3280 N N . GLY B 1 154 ? -25.516 -5.309 10.828 1 80.44 154 GLY B N 1
ATOM 3281 C CA . GLY B 1 154 ? -25.234 -3.912 11.133 1 80.44 154 GLY B CA 1
ATOM 3282 C C . GLY B 1 154 ? -24.312 -3.732 12.328 1 80.44 154 GLY B C 1
ATOM 3283 O O . GLY B 1 154 ? -23.375 -2.945 12.273 1 80.44 154 GLY B O 1
ATOM 3284 N N . ILE B 1 155 ? -24.562 -4.438 13.336 1 84.12 155 ILE B N 1
ATOM 3285 C CA . ILE B 1 155 ? -23.781 -4.336 14.562 1 84.12 155 ILE B CA 1
ATOM 3286 C C . ILE B 1 155 ? -22.344 -4.785 14.297 1 84.12 155 ILE B C 1
ATOM 3288 O O . ILE B 1 155 ? -21.391 -4.121 14.711 1 84.12 155 ILE B O 1
ATOM 3292 N N . ASN B 1 156 ? -22.203 -5.832 13.617 1 75.44 156 ASN B N 1
ATOM 3293 C CA . ASN B 1 156 ? -20.859 -6.336 13.32 1 75.44 156 ASN B CA 1
ATOM 3294 C C . ASN B 1 156 ? -20.062 -5.344 12.484 1 75.44 156 ASN B C 1
ATOM 3296 O O . ASN B 1 156 ? -18.875 -5.125 12.742 1 75.44 156 ASN B O 1
ATOM 3300 N N . LEU B 1 157 ? -20.734 -4.836 11.562 1 76.5 157 LEU B N 1
ATOM 3301 C CA . LEU B 1 157 ? -20.078 -3.836 10.727 1 76.5 157 LEU B CA 1
ATOM 3302 C C . LEU B 1 157 ? -19.703 -2.604 11.547 1 76.5 157 LEU B C 1
ATOM 3304 O O . LEU B 1 157 ? -18.609 -2.064 11.398 1 76.5 157 LEU B O 1
ATOM 3308 N N . ALA B 1 158 ? -20.578 -2.201 12.375 1 84.38 158 ALA B N 1
ATOM 3309 C CA . ALA B 1 158 ? -20.344 -1.016 13.195 1 84.38 158 ALA B CA 1
ATOM 3310 C C . ALA B 1 158 ? -19.172 -1.219 14.141 1 84.38 158 ALA B C 1
ATOM 3312 O O . ALA B 1 158 ? -18.359 -0.31 14.328 1 84.38 158 ALA B O 1
ATOM 3313 N N . ILE B 1 159 ? -19.062 -2.314 14.672 1 81.31 159 ILE B N 1
ATOM 3314 C CA . ILE B 1 159 ? -17.969 -2.615 15.594 1 81.31 159 ILE B CA 1
ATOM 3315 C C . ILE B 1 159 ? -16.641 -2.625 14.828 1 81.31 159 ILE B C 1
ATOM 3317 O O . ILE B 1 159 ? -15.641 -2.062 15.289 1 81.31 159 ILE B O 1
ATOM 3321 N N . ALA B 1 160 ? -16.703 -3.273 13.711 1 73.75 160 ALA B N 1
ATOM 3322 C CA . ALA B 1 160 ? -15.5 -3.309 12.883 1 73.75 160 ALA B CA 1
ATOM 3323 C C . ALA B 1 160 ? -15.039 -1.899 12.523 1 73.75 160 ALA B C 1
ATOM 3325 O O . ALA B 1 160 ? -13.844 -1.584 12.625 1 73.75 160 ALA B O 1
ATOM 3326 N N . ILE B 1 161 ? -15.906 -1.118 12.156 1 80.62 161 ILE B N 1
ATOM 3327 C CA . ILE B 1 161 ? -15.625 0.255 11.75 1 80.62 161 ILE B CA 1
ATOM 3328 C C . ILE B 1 161 ? -15.133 1.056 12.961 1 80.62 161 ILE B C 1
ATOM 3330 O O . ILE B 1 161 ? -14.164 1.814 12.859 1 80.62 161 ILE B O 1
ATOM 3334 N N . ALA B 1 162 ? -15.797 0.845 14.086 1 85.62 162 ALA B N 1
ATOM 3335 C CA . ALA B 1 162 ? -15.422 1.565 15.297 1 85.62 162 ALA B CA 1
ATOM 3336 C C . ALA B 1 162 ? -13.969 1.289 15.68 1 85.62 162 ALA B C 1
ATOM 3338 O O . ALA B 1 162 ? -13.242 2.199 16.078 1 85.62 162 ALA B O 1
ATOM 3339 N N . LEU B 1 163 ? -13.555 0.172 15.523 1 77.44 163 LEU B N 1
ATOM 3340 C CA . LEU B 1 163 ? -12.211 -0.229 15.922 1 77.44 163 LEU B CA 1
ATOM 3341 C C . LEU B 1 163 ? -11.156 0.474 15.07 1 77.44 163 LEU B C 1
ATOM 3343 O O . LEU B 1 163 ? -10.109 0.88 15.578 1 77.44 163 LEU B O 1
ATOM 3347 N N . HIS B 1 164 ? -11.43 0.591 13.891 1 77.44 164 HIS B N 1
ATOM 3348 C CA . HIS B 1 164 ? -10.391 1.212 13.078 1 77.44 164 HIS B CA 1
ATOM 3349 C C . HIS B 1 164 ? -10.555 2.729 13.039 1 77.44 164 HIS B C 1
ATOM 3351 O O . HIS B 1 164 ? -9.633 3.443 12.633 1 77.44 164 HIS B O 1
ATOM 3357 N N . ASN B 1 165 ? -11.711 3.223 13.523 1 89.62 165 ASN B N 1
ATOM 3358 C CA . ASN B 1 165 ? -11.914 4.668 13.609 1 89.62 165 ASN B CA 1
ATOM 3359 C C . ASN B 1 165 ? -11.07 5.285 14.719 1 89.62 165 ASN B C 1
ATOM 3361 O O . ASN B 1 165 ? -10.766 6.477 14.688 1 89.62 165 ASN B O 1
ATOM 3365 N N . ILE B 1 166 ? -10.688 4.516 15.688 1 86.38 166 ILE B N 1
ATOM 3366 C CA . ILE B 1 166 ? -9.844 5.031 16.75 1 86.38 166 ILE B CA 1
ATOM 3367 C C . ILE B 1 166 ? -8.484 5.441 16.188 1 86.38 166 ILE B C 1
ATOM 3369 O O . ILE B 1 166 ? -8.062 6.59 16.344 1 86.38 166 ILE B O 1
ATOM 3373 N N . PRO B 1 167 ? -7.871 4.551 15.414 1 81.5 167 PRO B N 1
ATOM 3374 C CA . PRO B 1 167 ? -6.621 4.949 14.766 1 81.5 167 PRO B CA 1
ATOM 3375 C C . PRO B 1 167 ? -6.793 6.156 13.844 1 81.5 167 PRO B C 1
ATOM 3377 O O . PRO B 1 167 ? -5.891 6.988 13.734 1 81.5 167 PRO B O 1
ATOM 3380 N N . GLU B 1 168 ? -7.859 6.242 13.203 1 86.94 168 GLU B N 1
ATOM 3381 C CA . GLU B 1 168 ? -8.125 7.375 12.32 1 86.94 168 GLU B CA 1
ATOM 3382 C C . GLU B 1 168 ? -8.188 8.68 13.109 1 86.94 168 GLU B C 1
ATOM 3384 O O . GLU B 1 168 ? -7.691 9.711 12.648 1 86.94 168 GLU B O 1
ATOM 3389 N N . GLY B 1 169 ? -8.82 8.594 14.281 1 91.06 169 GLY B N 1
ATOM 3390 C CA . GLY B 1 169 ? -8.828 9.766 15.148 1 91.06 169 GLY B CA 1
ATOM 3391 C C . GLY B 1 169 ? -7.441 10.219 15.555 1 91.06 169 GLY B C 1
ATOM 3392 O O . GLY B 1 169 ? -7.156 11.414 15.57 1 91.06 169 GLY B O 1
ATOM 3393 N N . VAL B 1 170 ? -6.629 9.297 15.82 1 86.25 170 VAL B N 1
ATOM 3394 C CA . VAL B 1 170 ? -5.246 9.586 16.188 1 86.25 170 VAL B CA 1
ATOM 3395 C C . VAL B 1 170 ? -4.527 10.227 15 1 86.25 170 VAL B C 1
ATOM 3397 O O . VAL B 1 170 ? -3.822 11.227 15.156 1 86.25 170 VAL B O 1
ATOM 3400 N N . ALA B 1 171 ? -4.781 9.688 13.852 1 85.31 171 ALA B N 1
ATOM 3401 C CA . ALA B 1 171 ? -4.113 10.133 12.633 1 85.31 171 ALA B CA 1
ATOM 3402 C C . ALA B 1 171 ? -4.477 11.586 12.312 1 85.31 171 ALA B C 1
ATOM 3404 O O . ALA B 1 171 ? -3.654 12.328 11.781 1 85.31 171 ALA B O 1
ATOM 3405 N N . VAL B 1 172 ? -5.648 11.977 12.633 1 91.06 172 VAL B N 1
ATOM 3406 C CA . VAL B 1 172 ? -6.098 13.344 12.359 1 91.06 172 VAL B CA 1
ATOM 3407 C C . VAL B 1 172 ? -5.625 14.273 13.469 1 91.06 172 VAL B C 1
ATOM 3409 O O . VAL B 1 172 ? -5.086 15.352 13.195 1 91.06 172 VAL B O 1
ATOM 3412 N N . ALA B 1 173 ? -5.734 13.844 14.68 1 92.25 173 ALA B N 1
ATOM 3413 C CA . ALA B 1 173 ? -5.512 14.719 15.828 1 92.25 173 ALA B CA 1
ATOM 3414 C C . ALA B 1 173 ? -4.027 15.008 16.016 1 92.25 173 ALA B C 1
ATOM 3416 O O . ALA B 1 173 ? -3.65 16.109 16.422 1 92.25 173 ALA B O 1
ATOM 3417 N N . LEU B 1 174 ? -3.24 14.109 15.664 1 88.06 174 LEU B N 1
ATOM 3418 C CA . LEU B 1 174 ? -1.82 14.203 15.977 1 88.06 174 LEU B CA 1
ATOM 3419 C C . LEU B 1 174 ? -1.172 15.359 15.227 1 88.06 174 LEU B C 1
ATOM 3421 O O . LEU B 1 174 ? -0.571 16.25 15.844 1 88.06 174 LEU B O 1
ATOM 3425 N N . PRO B 1 175 ? -1.281 15.344 13.938 1 86.69 175 PRO B N 1
ATOM 3426 C CA . PRO B 1 175 ? -0.656 16.469 13.227 1 86.69 175 PRO B CA 1
ATOM 3427 C C . PRO B 1 175 ? -1.279 17.812 13.578 1 86.69 175 PRO B C 1
ATOM 3429 O O . PRO B 1 175 ? -0.572 18.812 13.664 1 86.69 175 PRO B O 1
ATOM 3432 N N . LEU B 1 176 ? -2.529 17.859 13.859 1 90.12 176 LEU B N 1
ATOM 3433 C CA . LEU B 1 176 ? -3.203 19.094 14.211 1 90.12 176 LEU B CA 1
ATOM 3434 C C . LEU B 1 176 ? -2.766 19.578 15.586 1 90.12 176 LEU B C 1
ATOM 3436 O O . LEU B 1 176 ? -2.553 20.781 15.789 1 90.12 176 LEU B O 1
ATOM 3440 N N . TYR B 1 177 ? -2.652 18.625 16.438 1 90.06 177 TYR B N 1
ATOM 3441 C CA . TYR B 1 177 ? -2.186 18.984 17.781 1 90.06 177 TYR B CA 1
ATOM 3442 C C . TYR B 1 177 ? -0.751 19.484 17.734 1 90.06 177 TYR B C 1
ATOM 3444 O O . TYR B 1 177 ? -0.431 20.5 18.359 1 90.06 177 TYR B O 1
ATOM 3452 N N . PHE B 1 178 ? 0.064 18.875 17.031 1 85.38 178 PHE B N 1
ATOM 3453 C CA . PHE B 1 178 ? 1.461 19.266 16.891 1 85.38 178 PHE B CA 1
ATOM 3454 C C . PHE B 1 178 ? 1.575 20.656 16.281 1 85.38 178 PHE B C 1
ATOM 3456 O O . PHE B 1 178 ? 2.34 21.5 16.766 1 85.38 178 PHE B O 1
ATOM 3463 N N . ALA B 1 179 ? 0.805 20.891 15.312 1 85.5 179 ALA B N 1
ATOM 3464 C CA . ALA B 1 179 ? 0.931 22.125 14.531 1 85.5 179 ALA B CA 1
ATOM 3465 C C . ALA B 1 179 ? 0.287 23.297 15.258 1 85.5 179 ALA B C 1
ATOM 3467 O O . ALA B 1 179 ? 0.811 24.406 15.227 1 85.5 179 ALA B O 1
ATOM 3468 N N . THR B 1 180 ? -0.838 23.078 15.922 1 87.75 180 THR B N 1
ATOM 3469 C CA . THR B 1 180 ? -1.606 24.172 16.484 1 87.75 180 THR B CA 1
ATOM 3470 C C . THR B 1 180 ? -1.314 24.312 17.984 1 87.75 180 THR B C 1
ATOM 3472 O O . THR B 1 180 ? -1.616 25.359 18.578 1 87.75 180 THR B O 1
ATOM 3475 N N . LYS B 1 181 ? -0.852 23.25 18.547 1 87.12 181 LYS B N 1
ATOM 3476 C CA . LYS B 1 181 ? -0.648 23.172 19.984 1 87.12 181 LYS B CA 1
ATOM 3477 C C . LYS B 1 181 ? -1.952 23.406 20.734 1 87.12 181 LYS B C 1
ATOM 3479 O O . LYS B 1 181 ? -1.94 23.906 21.875 1 87.12 181 LYS B O 1
ATOM 3484 N N . SER B 1 182 ? -3.006 23.156 20.078 1 91.5 182 SER B N 1
ATOM 3485 C CA . SER B 1 182 ? -4.332 23.297 20.672 1 91.5 182 SER B CA 1
ATOM 3486 C C . SER B 1 182 ? -5.051 21.953 20.75 1 91.5 182 SER B C 1
ATOM 3488 O O . SER B 1 182 ? -5.398 21.375 19.719 1 91.5 182 SER B O 1
ATOM 3490 N N . LYS B 1 183 ? -5.324 21.594 21.953 1 93.25 183 LYS B N 1
ATOM 3491 C CA . LYS B 1 183 ? -6.055 20.344 22.203 1 93.25 183 LYS B CA 1
ATOM 3492 C C . LYS B 1 183 ? -7.453 20.406 21.594 1 93.25 183 LYS B C 1
ATOM 3494 O O . LYS B 1 183 ? -7.918 19.438 20.984 1 93.25 183 LYS B O 1
ATOM 3499 N N . TRP B 1 184 ? -8.031 21.547 21.719 1 93.75 184 TRP B N 1
ATOM 3500 C CA . TRP B 1 184 ? -9.398 21.719 21.234 1 93.75 184 TRP B CA 1
ATOM 3501 C C . TRP B 1 184 ? -9.461 21.609 19.719 1 93.75 184 TRP B C 1
ATOM 3503 O O . TRP B 1 184 ? -10.352 20.953 19.172 1 93.75 184 TRP B O 1
ATOM 3513 N N . GLN B 1 185 ? -8.594 22.25 19.062 1 93.06 185 GLN B N 1
ATOM 3514 C CA . GLN B 1 185 ? -8.586 22.203 17.609 1 93.06 185 GLN B CA 1
ATOM 3515 C C . GLN B 1 185 ? -8.367 20.781 17.109 1 93.06 185 GLN B C 1
ATOM 3517 O O . GLN B 1 185 ? -9.047 20.328 16.188 1 93.06 185 GLN B O 1
ATOM 3522 N N . ALA B 1 186 ? -7.445 20.125 17.734 1 93.75 186 ALA B N 1
ATOM 3523 C CA . ALA B 1 186 ? -7.172 18.75 17.359 1 93.75 186 ALA B CA 1
ATOM 3524 C C . ALA B 1 186 ? -8.398 17.859 17.578 1 93.75 186 ALA B C 1
ATOM 3526 O O . ALA B 1 186 ? -8.773 17.078 16.703 1 93.75 186 ALA B O 1
ATOM 3527 N N . PHE B 1 187 ? -9.023 18.062 18.672 1 94.94 187 PHE B N 1
ATOM 3528 C CA . PHE B 1 187 ? -10.195 17.25 19.031 1 94.94 187 PHE B CA 1
ATOM 3529 C C . PHE B 1 187 ? -11.367 17.578 18.125 1 94.94 187 PHE B C 1
ATOM 3531 O O . PHE B 1 187 ? -12.078 16.688 17.672 1 94.94 187 PHE B O 1
ATOM 3538 N N . LYS B 1 188 ? -11.594 18.797 17.875 1 95.06 188 LYS B N 1
ATOM 3539 C CA . LYS B 1 188 ? -12.711 19.266 17.062 1 95.06 188 LYS B CA 1
ATOM 3540 C C . LYS B 1 188 ? -12.641 18.688 15.648 1 95.06 188 LYS B C 1
ATOM 3542 O O . LYS B 1 188 ? -13.617 18.125 15.156 1 95.06 188 LYS B O 1
ATOM 3547 N N . TYR B 1 189 ? -11.523 18.844 15.008 1 93.62 189 TYR B N 1
ATOM 3548 C CA . TYR B 1 189 ? -11.391 18.406 13.625 1 93.62 189 TYR B CA 1
ATOM 3549 C C . TYR B 1 189 ? -11.492 16.891 13.523 1 93.62 189 TYR B C 1
ATOM 3551 O O . TYR B 1 189 ? -12.094 16.359 12.586 1 93.62 189 TYR B O 1
ATOM 3559 N N . ALA B 1 190 ? -10.906 16.219 14.477 1 94.31 190 ALA B N 1
ATOM 3560 C CA . ALA B 1 190 ? -11.023 14.766 14.492 1 94.31 190 ALA B CA 1
ATOM 3561 C C . ALA B 1 190 ? -12.469 14.328 14.695 1 94.31 190 ALA B C 1
ATOM 3563 O O . ALA B 1 190 ? -12.961 13.445 13.992 1 94.31 190 ALA B O 1
ATOM 3564 N N . THR B 1 191 ? -13.117 15 15.594 1 94.75 191 THR B N 1
ATOM 3565 C CA . THR B 1 191 ? -14.516 14.68 15.883 1 94.75 191 THR B CA 1
ATOM 3566 C C . THR B 1 191 ? -15.398 14.969 14.68 1 94.75 191 THR B C 1
ATOM 3568 O O . THR B 1 191 ? -16.266 14.172 14.328 1 94.75 191 THR B O 1
ATOM 3571 N N . LEU B 1 192 ? -15.188 16.078 14.094 1 94.56 192 LEU B N 1
ATOM 3572 C CA . LEU B 1 192 ? -15.969 16.453 12.914 1 94.56 192 LEU B CA 1
ATOM 3573 C C . LEU B 1 192 ? -15.773 15.43 11.789 1 94.56 192 LEU B C 1
ATOM 3575 O O . LEU B 1 192 ? -16.719 15.102 11.078 1 94.56 192 LEU B O 1
ATOM 3579 N N . SER B 1 193 ? -14.578 14.992 11.648 1 93.75 193 SER B N 1
ATOM 3580 C CA . SER B 1 193 ? -14.305 13.992 10.617 1 93.75 193 SER B CA 1
ATOM 3581 C C . SER B 1 193 ? -15.062 12.695 10.883 1 93.75 193 SER B C 1
ATOM 3583 O O . SER B 1 193 ? -15.516 12.031 9.953 1 93.75 193 SER B O 1
ATOM 3585 N N . GLY B 1 194 ? -15.18 12.344 12.156 1 93.44 194 GLY B N 1
ATOM 3586 C CA . GLY B 1 194 ? -15.922 11.148 12.539 1 93.44 194 GLY B CA 1
ATOM 3587 C C . GLY B 1 194 ? -17.422 11.273 12.305 1 93.44 194 GLY B C 1
ATOM 3588 O O . GLY B 1 194 ? -18.094 10.281 12 1 93.44 194 GLY B O 1
ATOM 3589 N N . PHE B 1 195 ? -17.938 12.422 12.344 1 93.94 195 PHE B N 1
ATOM 3590 C CA . PHE B 1 195 ? -19.375 12.641 12.258 1 93.94 195 PHE B CA 1
ATOM 3591 C C . PHE B 1 195 ? -19.844 12.562 10.805 1 93.94 195 PHE B C 1
ATOM 3593 O O . PHE B 1 195 ? -21.047 12.594 10.539 1 93.94 195 PHE B O 1
ATOM 3600 N N . ALA B 1 196 ? -18.953 12.445 9.945 1 93.12 196 ALA B N 1
ATOM 3601 C CA . ALA B 1 196 ? -19.312 12.164 8.555 1 93.12 196 ALA B CA 1
ATOM 3602 C C . ALA B 1 196 ? -20.047 10.836 8.438 1 93.12 196 ALA B C 1
ATOM 3604 O O . ALA B 1 196 ? -20.828 10.625 7.516 1 93.12 196 ALA B O 1
ATOM 3605 N N . GLU B 1 197 ? -19.781 9.969 9.391 1 94 197 GLU B N 1
ATOM 3606 C CA . GLU B 1 197 ? -20.391 8.641 9.367 1 94 197 GLU B CA 1
ATOM 3607 C C . GLU B 1 197 ? -21.906 8.734 9.57 1 94 197 GLU B C 1
ATOM 3609 O O . GLU B 1 197 ? -22.672 8.258 8.734 1 94 197 GLU B O 1
ATOM 3614 N N . PRO B 1 198 ? -22.406 9.352 10.664 1 94.56 198 PRO B N 1
ATOM 3615 C CA . PRO B 1 198 ? -23.859 9.5 10.789 1 94.56 198 PRO B CA 1
ATOM 3616 C C . PRO B 1 198 ? -24.453 10.32 9.648 1 94.56 198 PRO B C 1
ATOM 3618 O O . PRO B 1 198 ? -25.594 10.086 9.25 1 94.56 198 PRO B O 1
ATOM 3621 N N . LEU B 1 199 ? -23.75 11.273 9.086 1 94.19 199 LEU B N 1
ATOM 3622 C CA . LEU B 1 199 ? -24.234 12.039 7.941 1 94.19 199 LEU B CA 1
ATOM 3623 C C . LEU B 1 199 ? -24.469 11.125 6.738 1 94.19 199 LEU B C 1
ATOM 3625 O O . LEU B 1 199 ? -25.406 11.344 5.961 1 94.19 199 LEU B O 1
ATOM 3629 N N . GLY B 1 200 ? -23.609 10.18 6.574 1 92 200 GLY B N 1
ATOM 3630 C CA . GLY B 1 200 ? -23.797 9.195 5.516 1 92 200 GLY B CA 1
ATOM 3631 C C . GLY B 1 200 ? -25.078 8.406 5.66 1 92 200 GLY B C 1
ATOM 3632 O O . GLY B 1 200 ? -25.766 8.141 4.672 1 92 200 GLY B O 1
ATOM 3633 N N . VAL B 1 201 ? -25.375 8.023 6.879 1 91.44 201 VAL B N 1
ATOM 3634 C CA . VAL B 1 201 ? -26.609 7.289 7.156 1 91.44 201 VAL B CA 1
ATOM 3635 C C . VAL B 1 201 ? -27.812 8.148 6.789 1 91.44 201 VAL B C 1
ATOM 3637 O O . VAL B 1 201 ? -28.734 7.684 6.109 1 91.44 201 VAL B O 1
ATOM 3640 N N . VAL B 1 202 ? -27.781 9.414 7.262 1 92.44 202 VAL B N 1
ATOM 3641 C CA . VAL B 1 202 ? -28.875 10.328 6.977 1 92.44 202 VAL B CA 1
ATOM 3642 C C . VAL B 1 202 ? -29.016 10.508 5.465 1 92.44 202 VAL B C 1
ATOM 3644 O O . VAL B 1 202 ? -30.125 10.484 4.934 1 92.44 202 VAL B O 1
ATOM 3647 N N . PHE B 1 203 ? -27.969 10.648 4.801 1 91 203 PHE B N 1
ATOM 3648 C CA . PHE B 1 203 ? -27.953 10.859 3.359 1 91 203 PHE B CA 1
ATOM 3649 C C . PHE B 1 203 ? -28.609 9.695 2.635 1 91 203 PHE B C 1
ATOM 3651 O O . PHE B 1 203 ? -29.516 9.891 1.819 1 91 203 PHE B O 1
ATOM 3658 N N . VAL B 1 204 ? -28.172 8.516 2.924 1 87.19 204 VAL B N 1
ATOM 3659 C CA . VAL B 1 204 ? -28.672 7.348 2.205 1 87.19 204 VAL B CA 1
ATOM 3660 C C . VAL B 1 204 ? -30.125 7.082 2.602 1 87.19 204 VAL B C 1
ATOM 3662 O O . VAL B 1 204 ? -30.938 6.645 1.776 1 87.19 204 VAL B O 1
ATOM 3665 N N . ALA B 1 205 ? -30.484 7.285 3.82 1 86.69 205 ALA B N 1
ATOM 3666 C CA . ALA B 1 205 ? -31.859 7.078 4.293 1 86.69 205 ALA B CA 1
ATOM 3667 C C . ALA B 1 205 ? -32.812 8.023 3.6 1 86.69 205 ALA B C 1
ATOM 3669 O O . ALA B 1 205 ? -33.969 7.656 3.303 1 86.69 205 ALA B O 1
ATOM 3670 N N . VAL B 1 206 ? -32.375 9.242 3.344 1 87.94 206 VAL B N 1
ATOM 3671 C CA . VAL B 1 206 ? -33.25 10.273 2.777 1 87.94 206 VAL B CA 1
ATOM 3672 C C . VAL B 1 206 ? -33.312 10.109 1.26 1 87.94 206 VAL B C 1
ATOM 3674 O O . VAL B 1 206 ? -34.406 10.211 0.669 1 87.94 206 VAL B O 1
ATOM 3677 N N . PHE B 1 207 ? -32.25 9.766 0.635 1 85.75 207 PHE B N 1
ATOM 3678 C CA . PHE B 1 207 ? -32.188 9.82 -0.821 1 85.75 207 PHE B CA 1
ATOM 3679 C C . PHE B 1 207 ? -32.406 8.438 -1.426 1 85.75 207 PHE B C 1
ATOM 3681 O O . PHE B 1 207 ? -32.781 8.312 -2.588 1 85.75 207 PHE B O 1
ATOM 3688 N N . PHE B 1 208 ? -32.031 7.387 -0.689 1 78.5 208 PHE B N 1
ATOM 3689 C CA . PHE B 1 208 ? -32.188 6.023 -1.19 1 78.5 208 PHE B CA 1
ATOM 3690 C C . PHE B 1 208 ? -32.938 5.156 -0.19 1 78.5 208 PHE B C 1
ATOM 3692 O O . PHE B 1 208 ? -32.406 4.133 0.263 1 78.5 208 PHE B O 1
ATOM 3699 N N . PRO B 1 209 ? -34.125 5.34 -0.125 1 64.81 209 PRO B N 1
ATOM 3700 C CA . PRO B 1 209 ? -34.906 4.648 0.892 1 64.81 209 PRO B CA 1
ATOM 3701 C C . PRO B 1 209 ? -35.188 3.186 0.539 1 64.81 209 PRO B C 1
ATOM 3703 O O . PRO B 1 209 ? -35.406 2.365 1.429 1 64.81 209 PRO B O 1
ATOM 3706 N N . SER B 1 210 ? -35.281 2.777 -0.683 1 63.78 210 SER B N 1
ATOM 3707 C CA . SER B 1 210 ? -35.594 1.436 -1.152 1 63.78 210 SER B CA 1
ATOM 3708 C C . SER B 1 210 ? -34.344 0.604 -1.379 1 63.78 210 SER B C 1
ATOM 3710 O O . SER B 1 210 ? -34.344 -0.296 -2.221 1 63.78 210 SER B O 1
ATOM 3712 N N . ASN B 1 211 ? -33.344 0.62 -0.787 1 67.81 211 ASN B N 1
ATOM 3713 C CA . ASN B 1 211 ? -32.156 -0.193 -0.708 1 67.81 211 ASN B CA 1
ATOM 3714 C C . ASN B 1 211 ? -31.172 0.13 -1.841 1 67.81 211 ASN B C 1
ATOM 3716 O O . ASN B 1 211 ? -31.578 0.23 -3 1 67.81 211 ASN B O 1
ATOM 3720 N N . LEU B 1 212 ? -30.156 0.524 -1.558 1 73.81 212 LEU B N 1
ATOM 3721 C CA . LEU B 1 212 ? -29.078 0.779 -2.508 1 73.81 212 LEU B CA 1
ATOM 3722 C C . LEU B 1 212 ? -28.562 -0.524 -3.111 1 73.81 212 LEU B C 1
ATOM 3724 O O . LEU B 1 212 ? -28.484 -1.54 -2.418 1 73.81 212 LEU B O 1
ATOM 3728 N N . ASN B 1 213 ? -28.453 -0.554 -4.418 1 80.19 213 ASN B N 1
ATOM 3729 C CA . ASN B 1 213 ? -27.859 -1.689 -5.117 1 80.19 213 ASN B CA 1
ATOM 3730 C C . ASN B 1 213 ? -26.547 -2.121 -4.48 1 80.19 213 ASN B C 1
ATOM 3732 O O . ASN B 1 213 ? -25.656 -1.298 -4.27 1 80.19 213 ASN B O 1
ATOM 3736 N N . PRO B 1 214 ? -26.5 -3.354 -4.109 1 79.81 214 PRO B N 1
ATOM 3737 C CA . PRO B 1 214 ? -25.281 -3.854 -3.465 1 79.81 214 PRO B CA 1
ATOM 3738 C C . PRO B 1 214 ? -24.031 -3.617 -4.309 1 79.81 214 PRO B C 1
ATOM 3740 O O . PRO B 1 214 ? -22.953 -3.406 -3.762 1 79.81 214 PRO B O 1
ATOM 3743 N N . GLU B 1 215 ? -24.219 -3.625 -5.535 1 87.25 215 GLU B N 1
ATOM 3744 C CA . GLU B 1 215 ? -23.078 -3.375 -6.414 1 87.25 215 GLU B CA 1
ATOM 3745 C C . GLU B 1 215 ? -22.562 -1.95 -6.25 1 87.25 215 GLU B C 1
ATOM 3747 O O . GLU B 1 215 ? -21.359 -1.722 -6.262 1 87.25 215 GLU B O 1
ATOM 3752 N N . ILE B 1 216 ? -23.484 -1.085 -6.094 1 85.94 216 ILE B N 1
ATOM 3753 C CA . ILE B 1 216 ? -23.109 0.317 -5.93 1 85.94 216 ILE B CA 1
ATOM 3754 C C . ILE B 1 216 ? -22.422 0.516 -4.578 1 85.94 216 ILE B C 1
ATOM 3756 O O . ILE B 1 216 ? -21.438 1.254 -4.477 1 85.94 216 ILE B O 1
ATOM 3760 N N . LEU B 1 217 ? -22.906 -0.142 -3.68 1 82.81 217 LEU B N 1
ATOM 3761 C CA . LEU B 1 217 ? -22.312 -0.025 -2.355 1 82.81 217 LEU B CA 1
ATOM 3762 C C . LEU B 1 217 ? -20.875 -0.531 -2.369 1 82.81 217 LEU B C 1
ATOM 3764 O O . LEU B 1 217 ? -19.969 0.127 -1.839 1 82.81 217 LEU B O 1
ATOM 3768 N N . GLU B 1 218 ? -20.703 -1.719 -2.963 1 87.38 218 GLU B N 1
ATOM 3769 C CA . GLU B 1 218 ? -19.359 -2.283 -3.055 1 87.38 218 GLU B CA 1
ATOM 3770 C C . GLU B 1 218 ? -18.438 -1.37 -3.85 1 87.38 218 GLU B C 1
ATOM 3772 O O . GLU B 1 218 ? -17.25 -1.238 -3.521 1 87.38 218 GLU B O 1
ATOM 3777 N N . GLY B 1 219 ? -18.984 -0.79 -4.828 1 90.19 219 GLY B N 1
ATOM 3778 C CA . GLY B 1 219 ? -18.219 0.176 -5.598 1 90.19 219 GLY B CA 1
ATOM 3779 C C . GLY B 1 219 ? -17.828 1.398 -4.793 1 90.19 219 GLY B C 1
ATOM 3780 O O . GLY B 1 219 ? -16.672 1.84 -4.855 1 90.19 219 GLY B O 1
ATOM 3781 N N . LEU B 1 220 ? -18.75 1.894 -4.043 1 86.38 220 LEU B N 1
ATOM 3782 C CA . LEU B 1 220 ? -18.484 3.049 -3.195 1 86.38 220 LEU B CA 1
ATOM 3783 C C . LEU B 1 220 ? -17.406 2.725 -2.166 1 86.38 220 LEU B C 1
ATOM 3785 O O . LEU B 1 220 ? -16.516 3.537 -1.921 1 86.38 220 LEU B O 1
ATOM 3789 N N . LEU B 1 221 ? -17.484 1.589 -1.647 1 85.56 221 LEU B N 1
ATOM 3790 C CA . LEU B 1 221 ? -16.5 1.168 -0.657 1 85.56 221 LEU B CA 1
ATOM 3791 C C . LEU B 1 221 ? -15.125 0.997 -1.296 1 85.56 221 LEU B C 1
ATOM 3793 O O . LEU B 1 221 ? -14.109 1.318 -0.681 1 85.56 221 LEU B O 1
ATOM 3797 N N . ALA B 1 222 ? -15.094 0.466 -2.49 1 91.94 222 ALA B N 1
ATOM 3798 C CA . ALA B 1 222 ? -13.836 0.388 -3.227 1 91.94 222 ALA B CA 1
ATOM 3799 C C . ALA B 1 222 ? -13.242 1.776 -3.443 1 91.94 222 ALA B C 1
ATOM 3801 O O . ALA B 1 222 ? -12.031 1.968 -3.311 1 91.94 222 ALA B O 1
ATOM 3802 N N . SER B 1 223 ? -14.102 2.73 -3.771 1 91.88 223 SER B N 1
ATOM 3803 C CA . SER B 1 223 ? -13.648 4.105 -3.953 1 91.88 223 SER B CA 1
ATOM 3804 C C . SER B 1 223 ? -13.047 4.668 -2.67 1 91.88 223 SER B C 1
ATOM 3806 O O . SER B 1 223 ? -12.062 5.402 -2.709 1 91.88 223 SER B O 1
ATOM 3808 N N . VAL B 1 224 ? -13.633 4.305 -1.605 1 87.19 224 VAL B N 1
ATOM 3809 C CA . VAL B 1 224 ? -13.109 4.711 -0.304 1 87.19 224 VAL B CA 1
ATOM 3810 C C . VAL B 1 224 ? -11.719 4.117 -0.095 1 87.19 224 VAL B C 1
ATOM 3812 O O . VAL B 1 224 ? -10.828 4.781 0.436 1 87.19 224 VAL B O 1
ATOM 3815 N N . GLY B 1 225 ? -11.578 2.863 -0.489 1 90.56 225 GLY B N 1
ATOM 3816 C CA . GLY B 1 225 ? -10.258 2.256 -0.456 1 90.56 225 GLY B CA 1
ATOM 3817 C C . GLY B 1 225 ? -9.219 3.041 -1.237 1 90.56 225 GLY B C 1
ATOM 3818 O O . GLY B 1 225 ? -8.086 3.207 -0.782 1 90.56 225 GLY B O 1
ATOM 3819 N N . GLY B 1 226 ? -9.594 3.529 -2.4 1 92.44 226 GLY B N 1
ATOM 3820 C CA . GLY B 1 226 ? -8.719 4.367 -3.203 1 92.44 226 GLY B CA 1
ATOM 3821 C C . GLY B 1 226 ? -8.367 5.68 -2.527 1 92.44 226 GLY B C 1
ATOM 3822 O O . GLY B 1 226 ? -7.211 6.109 -2.561 1 92.44 226 GLY B O 1
ATOM 3823 N N . VAL B 1 227 ? -9.328 6.32 -1.946 1 88.94 227 VAL B N 1
ATOM 3824 C CA . VAL B 1 227 ? -9.125 7.57 -1.217 1 88.94 227 VAL B CA 1
ATOM 3825 C C . VAL B 1 227 ? -8.117 7.352 -0.093 1 88.94 227 VAL B C 1
ATOM 3827 O O . VAL B 1 227 ? -7.176 8.133 0.068 1 88.94 227 VAL B O 1
ATOM 3830 N N . MET B 1 228 ? -8.305 6.277 0.618 1 87.69 228 MET B N 1
ATOM 3831 C CA . MET B 1 228 ? -7.434 5.98 1.753 1 87.69 228 MET B CA 1
ATOM 3832 C C . MET B 1 228 ? -6.012 5.684 1.287 1 87.69 228 MET B C 1
ATOM 3834 O O . MET B 1 228 ? -5.047 6.07 1.945 1 87.69 228 MET B O 1
ATOM 3838 N N . ALA B 1 229 ? -5.953 4.973 0.209 1 93.06 229 ALA B N 1
ATOM 3839 C CA . ALA B 1 229 ? -4.633 4.695 -0.352 1 93.06 229 ALA B CA 1
ATOM 3840 C C . ALA B 1 229 ? -3.918 5.984 -0.739 1 93.06 229 ALA B C 1
ATOM 3842 O O . ALA B 1 229 ? -2.736 6.164 -0.435 1 93.06 229 ALA B O 1
ATOM 3843 N N . PHE B 1 230 ? -4.613 6.855 -1.364 1 92.62 230 PHE B N 1
ATOM 3844 C CA . PHE B 1 230 ? -4.039 8.133 -1.779 1 92.62 230 PHE B CA 1
ATOM 3845 C C . PHE B 1 230 ? -3.621 8.953 -0.568 1 92.62 230 PHE B C 1
ATOM 3847 O O . PHE B 1 230 ? -2.512 9.492 -0.525 1 92.62 230 PHE B O 1
ATOM 3854 N N . LEU B 1 231 ? -4.48 9.094 0.328 1 87.69 231 LEU B N 1
ATOM 3855 C CA . LEU B 1 231 ? -4.207 9.844 1.548 1 87.69 231 LEU B CA 1
ATOM 3856 C C . LEU B 1 231 ? -2.959 9.312 2.244 1 87.69 231 LEU B C 1
ATOM 3858 O O . LEU B 1 231 ? -2.123 10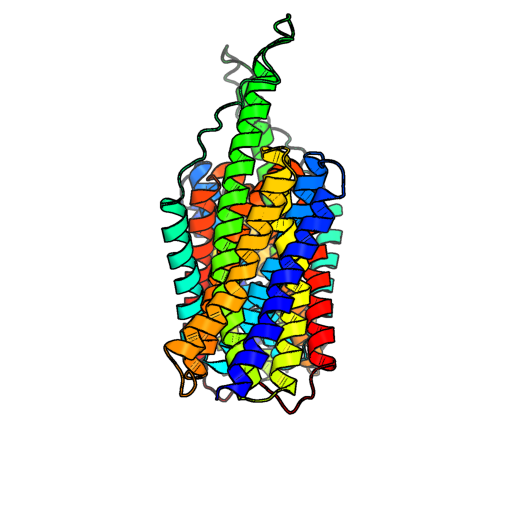.086 2.713 1 87.69 231 LEU B O 1
ATOM 3862 N N . THR B 1 232 ? -2.828 8.055 2.361 1 91.44 232 THR B N 1
ATOM 3863 C CA . THR B 1 232 ? -1.72 7.395 3.043 1 91.44 232 THR B CA 1
ATOM 3864 C C . THR B 1 232 ? -0.403 7.664 2.32 1 91.44 232 THR B C 1
ATOM 3866 O O . THR B 1 232 ? 0.582 8.062 2.943 1 91.44 232 THR B O 1
ATOM 3869 N N . LEU B 1 233 ? -0.42 7.504 0.987 1 92.56 233 LEU B N 1
ATOM 3870 C CA . LEU B 1 233 ? 0.801 7.664 0.205 1 92.56 233 LEU B CA 1
ATOM 3871 C C . LEU B 1 233 ? 1.166 9.141 0.066 1 92.56 233 LEU B C 1
ATOM 3873 O O . LEU B 1 233 ? 2.348 9.484 -0.005 1 92.56 233 LEU B O 1
ATOM 3877 N N . HIS B 1 234 ? 0.177 9.953 0.068 1 89.88 234 HIS B N 1
ATOM 3878 C CA . HIS B 1 234 ? 0.38 11.375 -0.198 1 89.88 234 HIS B CA 1
ATOM 3879 C C . HIS B 1 234 ? 0.707 12.133 1.083 1 89.88 234 HIS B C 1
ATOM 3881 O O . HIS B 1 234 ? 1.48 13.094 1.062 1 89.88 234 HIS B O 1
ATOM 3887 N N . GLU B 1 235 ? 0.111 11.75 2.207 1 86.19 235 GLU B N 1
ATOM 3888 C CA . GLU B 1 235 ? 0.261 12.57 3.408 1 86.19 235 GLU B CA 1
ATOM 3889 C C . GLU B 1 235 ? 0.905 11.766 4.539 1 86.19 235 GLU B C 1
ATOM 3891 O O . GLU B 1 235 ? 1.936 12.172 5.082 1 86.19 235 GLU B O 1
ATOM 3896 N N . LEU B 1 236 ? 0.429 10.656 4.871 1 88.38 236 LEU B N 1
ATOM 3897 C CA . LEU B 1 236 ? 0.816 9.945 6.086 1 88.38 236 LEU B CA 1
ATOM 3898 C C . LEU B 1 236 ? 2.23 9.391 5.965 1 88.38 236 LEU B C 1
ATOM 3900 O O . LEU B 1 236 ? 3.059 9.586 6.855 1 88.38 236 LEU B O 1
ATOM 3904 N N . LEU B 1 237 ? 2.523 8.734 4.828 1 92.19 237 LEU B N 1
ATOM 3905 C CA . LEU B 1 237 ? 3.803 8.047 4.68 1 92.19 237 LEU B CA 1
ATOM 3906 C C . LEU B 1 237 ? 4.949 9.047 4.586 1 92.19 237 LEU B C 1
ATOM 3908 O O . LEU B 1 237 ? 5.965 8.898 5.266 1 92.19 237 LEU B O 1
ATOM 3912 N N . PRO B 1 238 ? 4.793 10.125 3.771 1 90.44 238 PRO B N 1
ATOM 3913 C CA . PRO B 1 238 ? 5.879 11.109 3.717 1 90.44 238 PRO B CA 1
ATOM 3914 C C . PRO B 1 238 ? 6.176 11.734 5.078 1 90.44 238 PRO B C 1
ATOM 3916 O O . PRO B 1 238 ? 7.344 11.922 5.434 1 90.44 238 PRO B O 1
ATOM 3919 N N . LEU B 1 239 ? 5.195 12.047 5.848 1 85.94 239 LEU B N 1
ATOM 3920 C CA . LEU B 1 239 ? 5.391 12.617 7.176 1 85.94 239 LEU B CA 1
ATOM 3921 C C . LEU B 1 239 ? 6.082 11.617 8.102 1 85.94 239 LEU B C 1
ATOM 3923 O O . LEU B 1 239 ? 6.93 12.008 8.906 1 85.94 239 LEU B O 1
ATOM 3927 N N . ALA B 1 240 ? 5.676 10.383 7.984 1 91.31 240 ALA B N 1
ATOM 3928 C CA . ALA B 1 240 ? 6.309 9.336 8.781 1 91.31 240 ALA B CA 1
ATOM 3929 C C . ALA B 1 240 ? 7.797 9.227 8.461 1 91.31 240 ALA B C 1
ATOM 3931 O O . ALA B 1 240 ? 8.633 9.141 9.367 1 91.31 240 ALA B O 1
ATOM 3932 N N . PHE B 1 241 ? 8.102 9.297 7.16 1 91.56 241 PHE B N 1
ATOM 3933 C CA . PHE B 1 241 ? 9.492 9.188 6.727 1 91.56 241 PHE B CA 1
ATOM 3934 C C . PHE B 1 241 ? 10.297 10.406 7.176 1 91.56 241 PHE B C 1
ATOM 3936 O O . PHE B 1 241 ? 11.43 10.273 7.641 1 91.56 241 PHE B O 1
ATOM 3943 N N . ASP B 1 242 ? 9.734 11.57 7.066 1 88.31 242 ASP B N 1
ATOM 3944 C CA . ASP B 1 242 ? 10.422 12.82 7.375 1 88.31 242 ASP B CA 1
ATOM 3945 C C . ASP B 1 242 ? 10.758 12.906 8.859 1 88.31 242 ASP B C 1
ATOM 3947 O O . ASP B 1 242 ? 11.828 13.391 9.234 1 88.31 242 ASP B O 1
ATOM 3951 N N . TYR B 1 243 ? 9.891 12.367 9.688 1 86.56 243 TYR B N 1
ATOM 3952 C CA . TYR B 1 243 ? 10.039 12.688 11.102 1 86.56 243 TYR B CA 1
ATOM 3953 C C . TYR B 1 243 ? 10.57 11.492 11.883 1 86.56 243 TYR B C 1
ATOM 3955 O O . TYR B 1 243 ? 11.297 11.656 12.867 1 86.56 243 TYR B O 1
ATOM 3963 N N . ALA B 1 244 ? 10.266 10.328 11.477 1 91.38 244 ALA B N 1
ATOM 3964 C CA . ALA B 1 244 ? 10.727 9.148 12.211 1 91.38 244 ALA B CA 1
ATOM 3965 C C . ALA B 1 244 ? 11.93 8.508 11.516 1 91.38 244 ALA B C 1
ATOM 3967 O O . ALA B 1 244 ? 12.617 7.672 12.109 1 91.38 244 ALA B O 1
ATOM 3968 N N . GLY B 1 245 ? 12.156 8.922 10.297 1 91.5 245 GLY B N 1
ATOM 3969 C CA . GLY B 1 245 ? 13.148 8.211 9.5 1 91.5 245 GLY B CA 1
ATOM 3970 C C . GLY B 1 245 ? 12.586 6.988 8.797 1 91.5 245 GLY B C 1
ATOM 3971 O O . GLY B 1 245 ? 11.617 6.387 9.273 1 91.5 245 GLY B O 1
ATOM 3972 N N . GLN B 1 246 ? 13.195 6.645 7.797 1 89.88 246 GLN B N 1
ATOM 3973 C CA . GLN B 1 246 ? 12.711 5.605 6.891 1 89.88 246 GLN B CA 1
ATOM 3974 C C . GLN B 1 246 ? 12.586 4.27 7.613 1 89.88 246 GLN B C 1
ATOM 3976 O O . GLN B 1 246 ? 11.523 3.639 7.578 1 89.88 246 GLN B O 1
ATOM 3981 N N . LYS B 1 247 ? 13.586 3.848 8.266 1 89.88 247 LYS B N 1
ATOM 3982 C CA . LYS B 1 247 ? 13.617 2.521 8.875 1 89.88 247 LYS B CA 1
ATOM 3983 C C . LYS B 1 247 ? 12.539 2.387 9.945 1 89.88 247 LYS B C 1
ATOM 3985 O O . LYS B 1 247 ? 11.758 1.435 9.938 1 89.88 247 LYS B O 1
ATOM 3990 N N . GLN B 1 248 ? 12.469 3.309 10.781 1 93 248 GLN B N 1
ATOM 3991 C CA . GLN B 1 248 ? 11.5 3.258 11.875 1 93 248 GLN B CA 1
ATOM 3992 C C . GLN B 1 248 ? 10.07 3.426 11.352 1 93 248 GLN B C 1
ATOM 3994 O O . GLN B 1 248 ? 9.141 2.799 11.859 1 93 248 GLN B O 1
ATOM 3999 N N . ALA B 1 249 ? 9.953 4.273 10.383 1 93.88 249 ALA B N 1
ATOM 4000 C CA . ALA B 1 249 ? 8.641 4.48 9.789 1 93.88 249 ALA B CA 1
ATOM 4001 C C . ALA B 1 249 ? 8.109 3.193 9.164 1 93.88 249 ALA B C 1
ATOM 4003 O O . ALA B 1 249 ? 6.945 2.834 9.352 1 93.88 249 ALA B O 1
ATOM 4004 N N . VAL B 1 250 ? 8.938 2.52 8.484 1 94 250 VAL B N 1
ATOM 4005 C CA . VAL B 1 250 ? 8.531 1.295 7.801 1 94 250 VAL B CA 1
ATOM 4006 C C . VAL B 1 250 ? 8.141 0.237 8.828 1 94 250 VAL B C 1
ATOM 4008 O O . VAL B 1 250 ? 7.145 -0.469 8.656 1 94 250 VAL B O 1
ATOM 4011 N N . LYS B 1 251 ? 8.891 0.132 9.859 1 94.25 251 LYS B N 1
ATOM 4012 C CA . LYS B 1 251 ? 8.539 -0.79 10.93 1 94.25 251 LYS B CA 1
ATOM 4013 C C . LYS B 1 251 ? 7.16 -0.468 11.5 1 94.25 251 LYS B C 1
ATOM 4015 O O . LYS B 1 251 ? 6.344 -1.367 11.711 1 94.25 251 LYS B O 1
ATOM 4020 N N . ALA B 1 252 ? 6.984 0.817 11.734 1 93.38 252 ALA B N 1
ATOM 4021 C CA . ALA B 1 252 ? 5.695 1.251 12.266 1 93.38 252 ALA B CA 1
ATOM 4022 C C . ALA B 1 252 ? 4.562 0.916 11.305 1 93.38 252 ALA B C 1
ATOM 4024 O O . ALA B 1 252 ? 3.479 0.508 11.727 1 93.38 252 ALA B O 1
ATOM 4025 N N . VAL B 1 253 ? 4.801 1.102 10.023 1 94.94 253 VAL B N 1
ATOM 4026 C CA . VAL B 1 253 ? 3.799 0.816 9 1 94.94 253 VAL B CA 1
ATOM 4027 C C . VAL B 1 253 ? 3.412 -0.66 9.055 1 94.94 253 VAL B C 1
ATOM 4029 O O . VAL B 1 253 ? 2.225 -0.995 9.102 1 94.94 253 VAL B O 1
ATOM 4032 N N . PHE B 1 254 ? 4.344 -1.515 9.102 1 95.5 254 PHE B N 1
ATOM 4033 C CA . PHE B 1 254 ? 4.039 -2.939 9.055 1 95.5 254 PHE B CA 1
ATOM 4034 C C . PHE B 1 254 ? 3.434 -3.412 10.367 1 95.5 254 PHE B C 1
ATOM 4036 O O . PHE B 1 254 ? 2.605 -4.324 10.383 1 95.5 254 PHE B O 1
ATOM 4043 N N . VAL B 1 255 ? 3.828 -2.848 11.461 1 94 255 VAL B N 1
ATOM 4044 C CA . VAL B 1 255 ? 3.166 -3.148 12.727 1 94 255 VAL B CA 1
ATOM 4045 C C . VAL B 1 255 ? 1.696 -2.742 12.656 1 94 255 VAL B C 1
ATOM 4047 O O . VAL B 1 255 ? 0.816 -3.496 13.078 1 94 255 VAL B O 1
ATOM 4050 N N . GLY B 1 256 ? 1.487 -1.525 12.148 1 91.12 256 GLY B N 1
ATOM 4051 C CA . GLY B 1 256 ? 0.113 -1.103 11.922 1 91.12 256 GLY B CA 1
ATOM 4052 C C . GLY B 1 256 ? -0.662 -2.041 11.016 1 91.12 256 GLY B C 1
ATOM 4053 O O . GLY B 1 256 ? -1.812 -2.377 11.305 1 91.12 256 GLY B O 1
ATOM 4054 N N . MET B 1 257 ? -0.011 -2.473 9.969 1 93.31 257 MET B N 1
ATOM 4055 C CA . MET B 1 257 ? -0.647 -3.408 9.047 1 93.31 257 MET B CA 1
ATOM 4056 C C . MET B 1 257 ? -1.007 -4.711 9.75 1 93.31 257 MET B C 1
ATOM 4058 O O . MET B 1 257 ? -2.1 -5.246 9.555 1 93.31 257 MET B O 1
ATOM 4062 N N . ALA B 1 258 ? -0.122 -5.219 10.531 1 92.94 258 ALA B N 1
ATOM 4063 C CA . ALA B 1 258 ? -0.327 -6.48 11.242 1 92.94 258 ALA B CA 1
ATOM 4064 C C . ALA B 1 258 ? -1.481 -6.375 12.234 1 92.94 258 ALA B C 1
ATOM 4066 O O . ALA B 1 258 ? -2.322 -7.27 12.312 1 92.94 258 ALA B O 1
ATOM 4067 N N . ILE B 1 259 ? -1.524 -5.34 12.914 1 88 259 ILE B N 1
ATOM 4068 C CA . ILE B 1 259 ? -2.564 -5.141 13.914 1 88 259 ILE B CA 1
ATOM 4069 C C . ILE B 1 259 ? -3.924 -5.02 13.234 1 88 259 ILE B C 1
ATOM 4071 O O . ILE B 1 259 ? -4.91 -5.609 13.688 1 88 259 ILE B O 1
ATOM 4075 N N . MET B 1 260 ? -3.934 -4.234 12.211 1 86.19 260 MET B N 1
ATOM 4076 C CA . MET B 1 260 ? -5.195 -4.094 11.492 1 86.19 260 MET B CA 1
ATOM 4077 C C . MET B 1 260 ? -5.641 -5.426 10.898 1 86.19 260 MET B C 1
ATOM 4079 O O . MET B 1 260 ? -6.824 -5.77 10.961 1 86.19 260 MET B O 1
ATOM 4083 N N . SER B 1 261 ? -4.703 -6.156 10.328 1 89.19 261 SER B N 1
ATOM 4084 C CA . SER B 1 261 ? -5.027 -7.469 9.781 1 89.19 261 SER B CA 1
ATOM 4085 C C . SER B 1 261 ? -5.555 -8.406 10.859 1 89.19 261 SER B C 1
ATOM 4087 O O . SER B 1 261 ? -6.492 -9.172 10.625 1 89.19 261 SER B O 1
ATOM 4089 N N . ALA B 1 262 ? -4.965 -8.375 11.984 1 86.38 262 ALA B N 1
ATOM 4090 C CA . ALA B 1 262 ? -5.438 -9.18 13.109 1 86.38 262 ALA B CA 1
ATOM 4091 C C . ALA B 1 262 ? -6.848 -8.773 13.516 1 86.38 262 ALA B C 1
ATOM 4093 O O . ALA B 1 262 ? -7.695 -9.625 13.789 1 86.38 262 ALA B O 1
ATOM 4094 N N . SER B 1 263 ? -7.059 -7.516 13.586 1 80.19 263 SER B N 1
ATOM 4095 C CA . SER B 1 263 ? -8.383 -7.004 13.938 1 80.19 263 SER B CA 1
ATOM 4096 C C . SER B 1 263 ? -9.438 -7.465 12.938 1 80.19 263 SER B C 1
ATOM 4098 O O . SER B 1 263 ? -10.531 -7.879 13.32 1 80.19 263 SER B O 1
ATOM 4100 N N . LEU B 1 264 ? -9.07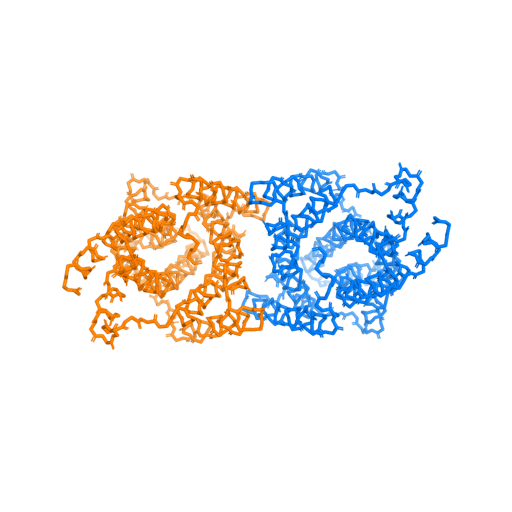8 -7.371 11.672 1 79.69 264 LEU B N 1
ATOM 4101 C CA . LEU B 1 264 ? -9.992 -7.812 10.617 1 79.69 264 LEU B CA 1
ATOM 4102 C C . LEU B 1 264 ? -10.281 -9.305 10.742 1 79.69 264 LEU B C 1
ATOM 4104 O O . LEU B 1 264 ? -11.414 -9.742 10.523 1 79.69 264 LEU B O 1
ATOM 4108 N N . TYR B 1 265 ? -9.305 -10.055 11.078 1 82.44 265 TYR B N 1
ATOM 4109 C CA . TYR B 1 265 ? -9.484 -11.492 11.258 1 82.44 265 TYR B CA 1
ATOM 4110 C C . TYR B 1 265 ? -10.422 -11.789 12.414 1 82.44 265 TYR B C 1
ATOM 4112 O O . TYR B 1 265 ? -11.328 -12.617 12.297 1 82.44 265 TYR B O 1
ATOM 4120 N N . PHE B 1 266 ? -10.219 -11.141 13.492 1 77 266 PHE B N 1
ATOM 4121 C CA . PHE B 1 266 ? -11.047 -11.367 14.672 1 77 266 PHE B CA 1
ATOM 4122 C C . PHE B 1 266 ? -12.492 -10.969 14.406 1 77 266 PHE B C 1
ATOM 4124 O O . PHE B 1 266 ? -13.422 -11.625 14.883 1 77 266 PHE B O 1
ATOM 4131 N N . LEU B 1 267 ? -12.656 -9.953 13.641 1 70.31 267 LEU B N 1
ATOM 4132 C CA . LEU B 1 267 ? -14.008 -9.547 13.25 1 70.31 267 LEU B CA 1
ATOM 4133 C C . LEU B 1 267 ? -14.656 -10.594 12.352 1 70.31 267 LEU B C 1
ATOM 4135 O O . LEU B 1 267 ? -15.844 -10.883 12.492 1 70.31 267 LEU B O 1
ATOM 4139 N N . GLU B 1 268 ? -13.906 -11.156 11.477 1 72.19 268 GLU B N 1
ATOM 4140 C CA . GLU B 1 268 ? -14.414 -12.164 10.547 1 72.19 268 GLU B CA 1
ATOM 4141 C C . GLU B 1 268 ? -14.852 -13.422 11.289 1 72.19 268 GLU B C 1
ATOM 4143 O O . GLU B 1 268 ? -15.875 -14.023 10.945 1 72.19 268 GLU B O 1
ATOM 4148 N N . ILE B 1 269 ? -14.156 -13.852 12.266 1 72.75 269 ILE B N 1
ATOM 4149 C CA . ILE B 1 269 ? -14.484 -15.086 12.961 1 72.75 269 ILE B CA 1
ATOM 4150 C C . ILE B 1 269 ? -15.633 -14.844 13.938 1 72.75 269 ILE B C 1
ATOM 4152 O O . ILE B 1 269 ? -16.344 -15.781 14.328 1 72.75 269 ILE B O 1
ATOM 4156 N N . SER B 1 270 ? -15.711 -13.664 14.32 1 63.53 270 SER B N 1
ATOM 4157 C CA . SER B 1 270 ? -16.781 -13.328 15.25 1 63.53 270 SER B CA 1
ATOM 4158 C C . SER B 1 270 ? -18.125 -13.172 14.523 1 63.53 270 SER B C 1
ATOM 4160 O O . SER B 1 270 ? -19.188 -13.25 15.141 1 63.53 270 SER B O 1
ATOM 4162 N N . LEU B 1 271 ? -18 -12.836 13.117 1 58.66 271 LEU B N 1
ATOM 4163 C CA . LEU B 1 271 ? -19.219 -12.672 12.328 1 58.66 271 LEU B CA 1
ATOM 4164 C C . LEU B 1 271 ? -19.734 -14.023 11.836 1 58.66 271 LEU B C 1
ATOM 4166 O O . LEU B 1 271 ? -18.953 -14.867 11.406 1 58.66 271 LEU B O 1
ATOM 4170 N N . PRO B 1 272 ? -20.953 -14.445 12.117 1 50.72 272 PRO B N 1
ATOM 4171 C CA . PRO B 1 272 ? -21.531 -15.703 11.625 1 50.72 272 PRO B CA 1
ATOM 4172 C C . PRO B 1 272 ? -21.438 -15.844 10.109 1 50.72 272 PRO B C 1
ATOM 4174 O O . PRO B 1 272 ? -21.469 -14.844 9.391 1 50.72 272 PRO B O 1
ATOM 4177 N N . GLU B 1 273 ? -20.781 -16.938 9.508 1 49.97 273 GLU B N 1
ATOM 4178 C CA . GLU B 1 273 ? -20.562 -17.344 8.117 1 49.97 273 GLU B CA 1
ATOM 4179 C C . GLU B 1 273 ? -21.75 -16.953 7.242 1 49.97 273 GLU B C 1
ATOM 4181 O O . GLU B 1 273 ? -21.594 -16.719 6.043 1 49.97 273 GLU B O 1
ATOM 4186 N N . GLU B 1 274 ? -22.906 -17.031 7.652 1 43.94 274 GLU B N 1
ATOM 4187 C CA . GLU B 1 274 ? -24.109 -16.875 6.836 1 43.94 274 GLU B CA 1
ATOM 4188 C C . GLU B 1 274 ? -24.188 -15.469 6.238 1 43.94 274 GLU B C 1
ATOM 4190 O O . GLU B 1 274 ? -25.031 -15.203 5.383 1 43.94 274 GLU B O 1
ATOM 4195 N N . ILE B 1 275 ? -23.547 -14.477 6.727 1 40.44 275 ILE B N 1
ATOM 4196 C CA . ILE B 1 275 ? -23.781 -13.125 6.25 1 40.44 275 ILE B CA 1
ATOM 4197 C C . ILE B 1 275 ? -22.672 -12.703 5.289 1 40.44 275 ILE B C 1
ATOM 4199 O O . ILE B 1 275 ? -21.625 -12.227 5.719 1 40.44 275 ILE B O 1
ATOM 4203 N N . GLY B 1 276 ? -22.094 -13.477 4.5 1 37.84 276 GLY B N 1
ATOM 4204 C CA . GLY B 1 276 ? -21.312 -13 3.373 1 37.84 276 GLY B CA 1
ATOM 4205 C C . GLY B 1 276 ? -21.828 -11.695 2.795 1 37.84 276 GLY B C 1
ATOM 4206 O O . GLY B 1 276 ? -23 -11.594 2.424 1 37.84 276 GLY B O 1
ATOM 4207 N N . LEU B 1 277 ? -21.312 -10.562 3.365 1 34.62 277 LEU B N 1
ATOM 4208 C CA . LEU B 1 277 ? -21.719 -9.344 2.672 1 34.62 277 LEU B CA 1
ATOM 4209 C C . LEU B 1 277 ? -21.453 -9.461 1.175 1 34.62 277 LEU B C 1
ATOM 4211 O O . LEU B 1 277 ? -20.469 -10.086 0.757 1 34.62 277 LEU B O 1
#

InterPro domains:
  IPR003689 Zinc/iron permease [PF02535] (112-262)

Nearest PDB structures (foldseek):
  7z6m-assembly1_A-2  TM=7.146E-01  e=6.726E-08  Bordetella bronchiseptica
  6pgi-assembly1_A  TM=7.018E-01  e=5.421E-07  Bordetella bronchiseptica
  5tsb-assembly1_A  TM=6.751E-01  e=4.183E-06  Bordetella bronchiseptica RB50
  5aym-assembly1_A  TM=3.046E-01  e=5.486E+00  Bdellovibrio bacteriovorus HD100
  7z6m-assembly1_A-2  TM=7.173E-01  e=7.625E-08  Bordetella bronchiseptica

Sequence (554 aa):
MESHVWVALALSFVGGLSTSLGALLVILNPTPDLKRLGLLQGFAAGLMLSISFLDLAHNALNSIGFLKANLWFFAGVLFFGFIVKFIPEPTFVPTDDVIRKKQTDDDGSGKDMMKKHRRQVLFSGIITAVGISLHNFPEGIAVFLGSVKGLRVGINLAIAIALHNIPEGVAVALPLYFATKSKWQAFKYATLSGFAEPLGVVFVAVFFPSNLNPEILEGLLASVGGVMAFLTLHELLPLAFDYAGQKQAVKAVFVGMAIMSASLYFLEISLPEEIGLMESHVWVALALSFVGGLSTSLGALLVILNPTPDLKRLGLLQGFAAGLMLSISFLDLAHNALNSIGFLKANLWFFAGVLFFGFIVKFIPEPTFVPTDDVIRKKQTDDDGSGKDMMKKHRRQVLFSGIITAVGISLHNFPEGIAVFLGSVKGLRVGINLAIAIALHNIPEGVAVALPLYFATKSKWQAFKYATLSGFAEPLGVVFVAVFFPSNLNPEILEGLLASVGGVMAFLTLHELLPLAFDYAGQKQAVKAVFVGMAIMSASLYFLEISLPEEIGL